Protein AF-0000000084538711 (afdb_homodimer)

InterPro domains:
  IPR001626 ABC transporter, TroCD-like [PF00950] (16-270)
  IPR001626 ABC transporter, TroCD-like [PTHR30477] (10-273)
  IPR037294 ABC transporter, BtuC-like [G3DSA:1.10.3470.10] (14-275)
  IPR037294 ABC transporter, BtuC-like [SSF81345] (11-268)

pLDDT: mean 87.28, std 11.07, range [46.47, 97.62]

Structure (mmCIF, N/CA/C/O backbone):
data_AF-0000000084538711-model_v1
#
loop_
_entity.id
_entity.type
_entity.pdbx_description
1 polymer 'ABC transporter permease protein'
#
loop_
_atom_site.group_PDB
_atom_site.id
_atom_site.type_symbol
_atom_site.label_atom_id
_atom_site.label_alt_id
_atom_site.label_comp_id
_atom_site.label_asym_id
_atom_site.label_entity_id
_atom_site.label_seq_id
_atom_site.pdbx_PDB_ins_code
_atom_site.Cartn_x
_atom_site.Cartn_y
_atom_site.Cartn_z
_atom_site.occupancy
_atom_site.B_iso_or_equiv
_atom_site.auth_seq_id
_atom_site.auth_comp_id
_atom_site.auth_asym_id
_atom_site.auth_atom_id
_atom_site.pdbx_PDB_model_num
ATOM 1 N N . MET A 1 1 ? 33.844 -19.688 6.598 1 47.22 1 MET A N 1
ATOM 2 C CA . MET A 1 1 ? 33.781 -18.609 5.621 1 47.22 1 MET A CA 1
ATOM 3 C C . MET A 1 1 ? 35.156 -18.016 5.375 1 47.22 1 MET A C 1
ATOM 5 O O . MET A 1 1 ? 35.812 -17.531 6.309 1 47.22 1 MET A O 1
ATOM 9 N N . ASN A 1 2 ? 35.812 -18.469 4.531 1 60.59 2 ASN A N 1
ATOM 10 C CA . ASN A 1 2 ? 37.094 -17.891 4.223 1 60.59 2 ASN A CA 1
ATOM 11 C C . ASN A 1 2 ? 36.969 -16.562 3.498 1 60.59 2 ASN A C 1
ATOM 13 O O . ASN A 1 2 ? 36.594 -16.516 2.328 1 60.59 2 ASN A O 1
ATOM 17 N N . ILE A 1 3 ? 37 -15.539 4.195 1 62.38 3 ILE A N 1
ATOM 18 C CA . ILE A 1 3 ? 36.781 -14.148 3.828 1 62.38 3 ILE A CA 1
ATOM 19 C C . ILE A 1 3 ? 37.531 -13.812 2.551 1 62.38 3 ILE A C 1
ATOM 21 O O . ILE A 1 3 ? 36.969 -13.25 1.609 1 62.38 3 ILE A O 1
ATOM 25 N N . PRO A 1 4 ? 38.812 -14.188 2.551 1 61.81 4 PRO A N 1
ATOM 26 C CA . PRO A 1 4 ? 39.531 -13.828 1.327 1 61.81 4 PRO A CA 1
ATOM 27 C C . PRO A 1 4 ? 39 -14.555 0.094 1 61.81 4 PRO A C 1
ATOM 29 O O . PRO A 1 4 ? 38.875 -13.953 -0.976 1 61.81 4 PRO A O 1
ATOM 32 N N . ALA A 1 5 ? 38.781 -15.758 0.177 1 65 5 ALA A N 1
ATOM 33 C CA . ALA A 1 5 ? 38.25 -16.516 -0.959 1 65 5 ALA A CA 1
ATOM 34 C C . ALA A 1 5 ? 36.875 -16.016 -1.372 1 65 5 ALA A C 1
ATOM 36 O O . ALA A 1 5 ? 36.562 -15.922 -2.564 1 65 5 ALA A O 1
ATOM 37 N N . ASP A 1 6 ? 36.094 -15.656 -0.382 1 71.75 6 ASP A N 1
ATOM 38 C CA . ASP A 1 6 ? 34.781 -15.133 -0.654 1 71.75 6 ASP A CA 1
ATOM 39 C C . ASP A 1 6 ? 34.844 -13.773 -1.346 1 71.75 6 ASP A C 1
ATOM 41 O O . ASP A 1 6 ? 34.062 -13.484 -2.244 1 71.75 6 ASP A O 1
ATOM 45 N N . LEU A 1 7 ? 35.812 -13 -0.893 1 68.88 7 LEU A N 1
ATOM 46 C CA . LEU A 1 7 ? 36.031 -11.695 -1.512 1 68.88 7 LEU A CA 1
ATOM 47 C C . LEU A 1 7 ? 36.5 -11.852 -2.955 1 68.88 7 LEU A C 1
ATOM 49 O O . LEU A 1 7 ? 36.062 -11.102 -3.834 1 68.88 7 LEU A O 1
ATOM 53 N N . MET A 1 8 ? 37.438 -12.758 -3.152 1 68.31 8 MET A N 1
ATOM 54 C CA . MET A 1 8 ? 37.938 -13.016 -4.504 1 68.31 8 MET A CA 1
ATOM 55 C C . MET A 1 8 ? 36.812 -13.492 -5.414 1 68.31 8 MET A C 1
ATOM 57 O O . MET A 1 8 ? 36.719 -13.086 -6.57 1 68.31 8 MET A O 1
ATOM 61 N N . ARG A 1 9 ? 36.062 -14.305 -4.902 1 69.62 9 ARG A N 1
ATOM 62 C CA . ARG A 1 9 ? 34.906 -14.773 -5.656 1 69.62 9 ARG A CA 1
ATOM 63 C C . ARG A 1 9 ? 33.938 -13.633 -5.977 1 69.62 9 ARG A C 1
ATOM 65 O O . ARG A 1 9 ? 33.406 -13.547 -7.086 1 69.62 9 ARG A O 1
ATOM 72 N N . MET A 1 10 ? 33.875 -12.836 -5.004 1 72.44 10 MET A N 1
ATOM 73 C CA . MET A 1 10 ? 33 -11.68 -5.195 1 72.44 10 MET A CA 1
ATOM 74 C C . MET A 1 10 ? 33.562 -10.773 -6.293 1 72.44 10 MET A C 1
ATOM 76 O O . MET A 1 10 ? 32.812 -10.289 -7.141 1 72.44 10 MET A O 1
ATOM 80 N N . ILE A 1 11 ? 34.812 -10.555 -6.266 1 71.69 11 ILE A N 1
ATOM 81 C CA . ILE A 1 11 ? 35.469 -9.711 -7.262 1 71.69 11 ILE A CA 1
ATOM 82 C C . ILE A 1 11 ? 35.312 -10.344 -8.641 1 71.69 11 ILE A C 1
ATOM 84 O O . ILE A 1 11 ? 35.094 -9.641 -9.633 1 71.69 11 ILE A O 1
ATOM 88 N N . GLU A 1 12 ? 35.469 -11.594 -8.703 1 74.88 12 GLU A N 1
ATOM 89 C CA . GLU A 1 12 ? 35.281 -12.297 -9.969 1 74.88 12 GLU A CA 1
ATOM 90 C C . GLU A 1 12 ? 33.844 -12.188 -10.477 1 74.88 12 GLU A C 1
ATOM 92 O O . GLU A 1 12 ? 33.625 -12.023 -11.672 1 74.88 12 GLU A O 1
ATOM 97 N N . LEU A 1 13 ? 33 -12.227 -9.555 1 73.94 13 LEU A N 1
ATOM 98 C CA . LEU A 1 13 ? 31.594 -12.133 -9.922 1 73.94 13 LEU A CA 1
ATOM 99 C C . LEU A 1 13 ? 31.266 -10.742 -10.461 1 73.94 13 LEU A C 1
ATOM 101 O O . LEU A 1 13 ? 30.484 -10.602 -11.406 1 73.94 13 LEU A O 1
ATOM 105 N N . PHE A 1 14 ? 31.953 -9.82 -9.914 1 76.94 14 PHE A N 1
ATOM 106 C CA . PHE A 1 14 ? 31.688 -8.445 -10.312 1 76.94 14 PHE A CA 1
ATOM 107 C C . PHE A 1 14 ? 32.281 -8.156 -11.695 1 76.94 14 PHE A C 1
ATOM 109 O O . PHE A 1 14 ? 31.922 -7.16 -12.328 1 76.94 14 PHE A O 1
ATOM 116 N N . GLN A 1 15 ? 33.094 -9.055 -12.18 1 77.5 15 GLN A N 1
ATOM 117 C CA . GLN A 1 15 ? 33.688 -8.883 -13.5 1 77.5 15 GLN A CA 1
ATOM 118 C C . GLN A 1 15 ? 32.75 -9.422 -14.594 1 77.5 15 GLN A C 1
ATOM 120 O O . GLN A 1 15 ? 32.906 -9.086 -15.766 1 77.5 15 GLN A O 1
ATOM 125 N N . LEU A 1 16 ? 31.781 -10.039 -14.188 1 83.38 16 LEU A N 1
ATOM 126 C CA . LEU A 1 16 ? 30.812 -10.555 -15.156 1 83.38 16 LEU A CA 1
ATOM 127 C C . LEU A 1 16 ? 29.891 -9.453 -15.641 1 83.38 16 LEU A C 1
ATOM 129 O O . LEU A 1 16 ? 29.406 -8.641 -14.836 1 83.38 16 LEU A O 1
ATOM 133 N N . PRO A 1 17 ? 29.734 -9.383 -16.922 1 85.81 17 PRO A N 1
ATOM 134 C CA . PRO A 1 17 ? 28.938 -8.305 -17.516 1 85.81 17 PRO A CA 1
ATOM 135 C C . PRO A 1 17 ? 27.531 -8.227 -16.938 1 85.81 17 PRO A C 1
ATOM 137 O O . PRO A 1 17 ? 27.016 -7.129 -16.719 1 85.81 17 PRO A O 1
ATOM 140 N N . PHE A 1 18 ? 26.953 -9.344 -16.75 1 85.25 18 PHE A N 1
ATOM 141 C CA . PHE A 1 18 ? 25.594 -9.328 -16.219 1 85.25 18 PHE A CA 1
ATOM 142 C C . PHE A 1 18 ? 25.578 -8.758 -14.805 1 85.25 18 PHE A C 1
ATOM 144 O O . PHE A 1 18 ? 24.625 -8.055 -14.43 1 85.25 18 PHE A O 1
ATOM 151 N N . MET A 1 19 ? 26.547 -9.055 -14.047 1 87.62 19 MET A N 1
ATOM 152 C CA . MET A 1 19 ? 26.609 -8.547 -12.68 1 87.62 19 MET A CA 1
ATOM 153 C C . MET A 1 19 ? 26.875 -7.047 -12.672 1 87.62 19 MET A C 1
ATOM 155 O O . MET A 1 19 ? 26.328 -6.32 -11.836 1 87.62 19 MET A O 1
ATOM 159 N N . GLN A 1 20 ? 27.656 -6.609 -13.57 1 90.12 20 GLN A N 1
ATOM 160 C CA . GLN A 1 20 ? 27.906 -5.18 -13.695 1 90.12 20 GLN A CA 1
ATOM 161 C C . GLN A 1 20 ? 26.641 -4.418 -14.055 1 90.12 20 GLN A C 1
ATOM 163 O O . GLN A 1 20 ? 26.391 -3.34 -13.516 1 90.12 20 GLN A O 1
ATOM 168 N N . ARG A 1 21 ? 25.938 -4.977 -14.883 1 90.75 21 ARG A N 1
ATOM 169 C CA . ARG A 1 21 ? 24.672 -4.352 -15.258 1 90.75 21 ARG A CA 1
ATOM 170 C C . ARG A 1 21 ? 23.703 -4.328 -14.078 1 90.75 21 ARG A C 1
ATOM 172 O O . ARG A 1 21 ? 23 -3.342 -13.867 1 90.75 21 ARG A O 1
ATOM 179 N N . ALA A 1 22 ? 23.734 -5.422 -13.375 1 91.12 22 ALA A N 1
ATOM 180 C CA . ALA A 1 22 ? 22.859 -5.523 -12.211 1 91.12 22 ALA A CA 1
ATOM 181 C C . ALA A 1 22 ? 23.219 -4.473 -11.164 1 91.12 22 ALA A C 1
ATOM 183 O O . ALA A 1 22 ? 22.344 -3.811 -10.609 1 91.12 22 ALA A O 1
ATOM 184 N N . ILE A 1 23 ? 24.469 -4.289 -10.961 1 91.94 23 ILE A N 1
ATOM 185 C CA . ILE A 1 23 ? 24.938 -3.322 -9.977 1 91.94 23 ILE A CA 1
ATOM 186 C C . ILE A 1 23 ? 24.609 -1.908 -10.445 1 91.94 23 ILE A C 1
ATOM 188 O O . ILE A 1 23 ? 24.078 -1.101 -9.664 1 91.94 23 ILE A O 1
ATOM 192 N N . MET A 1 24 ? 24.859 -1.628 -11.641 1 93 24 MET A N 1
ATOM 193 C CA . MET A 1 24 ? 24.547 -0.306 -12.18 1 93 24 MET A CA 1
ATOM 194 C C . MET A 1 24 ? 23.062 -0.022 -12.133 1 93 24 MET A C 1
ATOM 196 O O . MET A 1 24 ? 22.641 1.089 -11.797 1 93 24 MET A O 1
ATOM 200 N N . GLY A 1 25 ? 22.312 -1.038 -12.484 1 92.88 25 GLY A N 1
ATOM 201 C CA . GLY A 1 25 ? 20.859 -0.888 -12.391 1 92.88 25 GLY A CA 1
ATOM 202 C C . GLY A 1 25 ? 20.391 -0.609 -10.977 1 92.88 25 GLY A C 1
ATOM 203 O O . GLY A 1 25 ? 19.516 0.244 -10.766 1 92.88 25 GLY A O 1
ATOM 204 N N . GLY A 1 26 ? 20.969 -1.34 -10.07 1 93.56 26 GLY A N 1
ATOM 205 C CA . GLY A 1 26 ? 20.656 -1.104 -8.672 1 93.56 26 GLY A CA 1
ATOM 206 C C . GLY A 1 26 ? 21.031 0.284 -8.195 1 93.56 26 GLY A C 1
ATOM 207 O O . GLY A 1 26 ? 20.266 0.935 -7.48 1 93.56 26 GLY A O 1
ATOM 208 N N . ILE A 1 27 ? 22.141 0.727 -8.609 1 95.19 27 ILE A N 1
ATOM 209 C CA . ILE A 1 27 ? 22.625 2.039 -8.211 1 95.19 27 ILE A CA 1
ATOM 210 C C . ILE A 1 27 ? 21.734 3.129 -8.797 1 95.19 27 ILE A C 1
ATOM 212 O O . ILE A 1 27 ? 21.312 4.047 -8.086 1 95.19 27 ILE A O 1
ATOM 216 N N . LEU A 1 28 ? 21.484 3.002 -10.047 1 96.06 28 LEU A N 1
ATOM 217 C CA . LEU A 1 28 ? 20.656 3.998 -10.719 1 96.06 28 LEU A CA 1
ATOM 218 C C . LEU A 1 28 ? 19.266 4.066 -10.094 1 96.06 28 LEU A C 1
ATOM 220 O O . LEU A 1 28 ? 18.75 5.156 -9.82 1 96.06 28 LEU A O 1
ATOM 224 N N . THR A 1 29 ? 18.703 2.916 -9.844 1 94.69 29 THR A N 1
ATOM 225 C CA . THR A 1 29 ? 17.391 2.859 -9.219 1 94.69 29 THR A CA 1
ATOM 226 C C . THR A 1 29 ? 17.438 3.416 -7.801 1 94.69 29 THR A C 1
ATOM 228 O O . THR A 1 29 ? 16.547 4.156 -7.391 1 94.69 29 THR A O 1
ATOM 231 N N . GLY A 1 30 ? 18.453 3.033 -7.125 1 95.75 30 GLY A N 1
ATOM 232 C CA . GLY A 1 30 ? 18.625 3.531 -5.77 1 95.75 30 GLY A CA 1
ATOM 233 C C . GLY A 1 30 ? 18.812 5.035 -5.703 1 95.75 30 GLY A C 1
ATOM 234 O O . GLY A 1 30 ? 18.203 5.703 -4.855 1 95.75 30 GLY A O 1
ATOM 235 N N . LEU A 1 31 ? 19.578 5.57 -6.574 1 96.88 31 LEU A N 1
ATOM 236 C CA . LEU A 1 31 ? 19.812 7.008 -6.629 1 96.88 31 LEU A CA 1
ATOM 237 C C . LEU A 1 31 ? 18.531 7.758 -6.953 1 96.88 31 LEU A C 1
ATOM 239 O O . LEU A 1 31 ? 18.188 8.727 -6.273 1 96.88 31 LEU A O 1
ATOM 243 N N . MET A 1 32 ? 17.891 7.262 -7.93 1 96.75 32 MET A N 1
ATOM 244 C CA . MET A 1 32 ? 16.641 7.898 -8.359 1 96.75 32 MET A CA 1
ATOM 245 C C . MET A 1 32 ? 15.562 7.746 -7.293 1 96.75 32 MET A C 1
ATOM 247 O O . MET A 1 32 ? 14.836 8.695 -7 1 96.75 32 MET A O 1
ATOM 251 N N . GLY A 1 33 ? 15.492 6.562 -6.773 1 95.75 33 GLY A N 1
ATOM 252 C CA . GLY A 1 33 ? 14.523 6.309 -5.719 1 95.75 33 GLY A CA 1
ATOM 253 C C . GLY A 1 33 ? 14.734 7.168 -4.492 1 95.75 33 GLY A C 1
ATOM 254 O O . GLY A 1 33 ? 13.789 7.766 -3.971 1 95.75 33 GLY A O 1
ATOM 255 N N . GLY A 1 34 ? 15.953 7.199 -4.07 1 95.88 34 GLY A N 1
ATOM 256 C CA . GLY A 1 34 ? 16.266 8.055 -2.938 1 95.88 34 GLY A CA 1
ATOM 257 C C . GLY A 1 34 ? 15.977 9.523 -3.197 1 95.88 34 GLY A C 1
ATOM 258 O O . GLY A 1 34 ? 15.438 10.219 -2.336 1 95.88 34 GLY A O 1
ATOM 259 N N . MET A 1 35 ? 16.297 9.961 -4.359 1 96.31 35 MET A N 1
ATOM 260 C CA . MET A 1 35 ? 16.109 11.359 -4.719 1 96.31 35 MET A CA 1
ATOM 261 C C . MET A 1 35 ? 14.625 11.727 -4.719 1 96.31 35 MET A C 1
ATOM 263 O O . MET A 1 35 ? 14.211 12.688 -4.066 1 96.31 35 MET A O 1
ATOM 267 N N . LEU A 1 36 ? 13.859 10.961 -5.398 1 96.81 36 LEU A N 1
ATOM 268 C CA . LEU A 1 36 ? 12.422 11.219 -5.465 1 96.81 36 LEU A CA 1
ATOM 269 C C . LEU A 1 36 ? 11.734 10.844 -4.156 1 96.81 36 LEU A C 1
ATOM 271 O O . LEU A 1 36 ? 10.688 11.398 -3.816 1 96.81 36 LEU A O 1
ATOM 275 N N . GLY A 1 37 ? 12.359 9.883 -3.482 1 96.5 37 GLY A N 1
ATOM 276 C CA . GLY A 1 37 ? 11.812 9.414 -2.225 1 96.5 37 GLY A CA 1
ATOM 277 C C . GLY A 1 37 ? 11.719 10.492 -1.166 1 96.5 37 GLY A C 1
ATOM 278 O O . GLY A 1 37 ? 10.797 10.5 -0.35 1 96.5 37 GLY A O 1
ATOM 279 N N . SER A 1 38 ? 12.625 11.445 -1.142 1 94.88 38 SER A N 1
ATOM 280 C CA . SER A 1 38 ? 12.625 12.539 -0.179 1 94.88 38 SER A CA 1
ATOM 281 C C . SER A 1 38 ? 11.336 13.352 -0.269 1 94.88 38 SER A C 1
ATOM 283 O O . SER A 1 38 ? 10.773 13.742 0.753 1 94.88 38 SER A O 1
ATOM 285 N N . PHE A 1 39 ? 10.844 13.523 -1.496 1 95.12 39 PHE A N 1
ATOM 286 C CA . PHE A 1 39 ? 9.602 14.258 -1.696 1 95.12 39 PHE A CA 1
ATOM 287 C C . PHE A 1 39 ? 8.398 13.352 -1.487 1 95.12 39 PHE A C 1
ATOM 289 O O . PHE A 1 39 ? 7.383 13.773 -0.922 1 95.12 39 PHE A O 1
ATOM 296 N N . THR A 1 40 ? 8.578 12.141 -1.904 1 94.44 40 THR A N 1
ATOM 297 C CA . THR A 1 40 ? 7.492 11.172 -1.865 1 94.44 40 THR A CA 1
ATOM 298 C C . THR A 1 40 ? 7.012 10.953 -0.434 1 94.44 40 THR A C 1
ATOM 300 O O . THR A 1 40 ? 5.805 10.898 -0.179 1 94.44 40 THR A O 1
ATOM 303 N N . ILE A 1 41 ? 7.926 10.945 0.484 1 92.56 41 ILE A N 1
ATOM 304 C CA . ILE A 1 41 ? 7.59 10.68 1.879 1 92.56 41 ILE A CA 1
ATOM 305 C C . ILE A 1 41 ? 6.879 11.891 2.477 1 92.56 41 ILE A C 1
ATOM 307 O O . ILE A 1 41 ? 5.891 11.75 3.197 1 92.56 41 ILE A O 1
ATOM 311 N N . LEU A 1 42 ? 7.316 13.07 2.17 1 90.56 42 LEU A N 1
ATOM 312 C CA . LEU A 1 42 ? 6.75 14.289 2.727 1 90.56 42 LEU A CA 1
ATOM 313 C C . LEU A 1 42 ? 5.379 14.578 2.129 1 90.56 42 LEU A C 1
ATOM 315 O O . LEU A 1 42 ? 4.547 15.234 2.756 1 90.56 42 LEU A O 1
ATOM 319 N N . ARG A 1 43 ? 5.18 13.992 0.951 1 89.94 43 ARG A N 1
ATOM 320 C CA . ARG A 1 43 ? 3.914 14.227 0.266 1 89.94 43 ARG A CA 1
ATOM 321 C C . ARG A 1 43 ? 2.959 13.055 0.468 1 89.94 43 ARG A C 1
ATOM 323 O O . ARG A 1 43 ? 1.933 12.961 -0.209 1 89.94 43 ARG A O 1
ATOM 330 N N . GLN A 1 44 ? 3.309 12.117 1.288 1 88.94 44 GLN A N 1
ATOM 331 C CA . GLN A 1 44 ? 2.496 10.969 1.689 1 88.94 44 GLN A CA 1
ATOM 332 C C . GLN A 1 44 ? 2.158 10.094 0.491 1 88.94 44 GLN A C 1
ATOM 334 O O . GLN A 1 44 ? 1.004 9.695 0.31 1 88.94 44 GLN A O 1
ATOM 339 N N . LEU A 1 45 ? 3.172 9.883 -0.287 1 92.69 45 LEU A N 1
ATOM 340 C CA . LEU A 1 45 ? 3.068 9.039 -1.472 1 92.69 45 LEU A CA 1
ATOM 341 C C . LEU A 1 45 ? 3.898 7.773 -1.307 1 92.69 45 LEU A C 1
ATOM 343 O O . LEU A 1 45 ? 4.477 7.273 -2.275 1 92.69 45 LEU A O 1
ATOM 347 N N . SER A 1 46 ? 4.004 7.273 -0.117 1 93.94 46 SER A N 1
ATOM 348 C CA . SER A 1 46 ? 4.898 6.16 0.182 1 93.94 46 SER A CA 1
ATOM 349 C C . SER A 1 46 ? 4.434 4.879 -0.507 1 93.94 46 SER A C 1
ATOM 351 O O . SER A 1 46 ? 5.25 4.016 -0.838 1 93.94 46 SER A O 1
ATOM 353 N N . PHE A 1 47 ? 3.143 4.82 -0.731 1 93.81 47 PHE A N 1
ATOM 354 C CA . PHE A 1 47 ? 2.627 3.586 -1.308 1 93.81 47 PHE A CA 1
ATOM 355 C C . PHE A 1 47 ? 2.285 3.775 -2.781 1 93.81 47 PHE A C 1
ATOM 357 O O . PHE A 1 47 ? 1.599 2.943 -3.377 1 93.81 47 PHE A O 1
ATOM 364 N N . PHE A 1 48 ? 2.76 4.875 -3.322 1 94.19 48 PHE A N 1
ATOM 365 C CA . PHE A 1 48 ? 2.504 5.156 -4.73 1 94.19 48 PHE A CA 1
ATOM 366 C C . PHE A 1 48 ? 3.051 4.039 -5.613 1 94.19 48 PHE A C 1
ATOM 368 O O . PHE A 1 48 ? 2.359 3.555 -6.508 1 94.19 48 PHE A O 1
ATOM 375 N N . SER A 1 49 ? 4.289 3.682 -5.395 1 92.69 49 SER A N 1
ATOM 376 C CA . SER A 1 49 ? 4.949 2.668 -6.207 1 92.69 49 SER A CA 1
ATOM 377 C C . SER A 1 49 ? 4.23 1.327 -6.113 1 92.69 49 SER A C 1
ATOM 379 O O . SER A 1 49 ? 4.074 0.627 -7.117 1 92.69 49 SER A O 1
ATOM 381 N N . ASP A 1 50 ? 3.809 1.048 -4.949 1 90.62 50 ASP A N 1
ATOM 382 C CA . ASP A 1 50 ? 3.057 -0.188 -4.75 1 90.62 50 ASP A CA 1
ATOM 383 C C . ASP A 1 50 ? 1.727 -0.146 -5.496 1 90.62 50 ASP A C 1
ATOM 385 O O . ASP A 1 50 ? 1.34 -1.124 -6.141 1 90.62 50 ASP A O 1
ATOM 389 N N . ALA A 1 51 ? 1.091 0.939 -5.332 1 93.19 51 ALA A N 1
ATOM 390 C CA . ALA A 1 51 ? -0.199 1.107 -5.996 1 93.19 51 ALA A CA 1
ATOM 391 C C . ALA A 1 51 ? -0.058 0.978 -7.512 1 93.19 51 ALA A C 1
ATOM 393 O O . ALA A 1 51 ? -0.846 0.284 -8.156 1 93.19 51 ALA A O 1
ATOM 394 N N . LEU A 1 52 ? 0.918 1.628 -8 1 93.06 52 LEU A N 1
ATOM 395 C CA . LEU A 1 52 ? 1.148 1.552 -9.438 1 93.06 52 LEU A CA 1
ATOM 396 C C . LEU A 1 52 ? 1.542 0.138 -9.852 1 93.06 52 LEU A C 1
ATOM 398 O O . LEU A 1 52 ? 1.046 -0.381 -10.859 1 93.06 52 LEU A O 1
ATOM 402 N N . GLY A 1 53 ? 2.43 -0.471 -9.172 1 90.31 53 GLY A N 1
ATOM 403 C CA . GLY A 1 53 ? 2.881 -1.816 -9.484 1 90.31 53 GLY A CA 1
ATOM 404 C C . GLY A 1 53 ? 1.749 -2.822 -9.57 1 90.31 53 GLY A C 1
ATOM 405 O O . GLY A 1 53 ? 1.664 -3.592 -10.531 1 90.31 53 GLY A O 1
ATOM 406 N N . HIS A 1 54 ? 0.913 -2.818 -8.633 1 88.06 54 HIS A N 1
ATOM 407 C CA . HIS A 1 54 ? -0.21 -3.75 -8.633 1 88.06 54 HIS A CA 1
ATOM 408 C C . HIS A 1 54 ? -1.249 -3.359 -9.68 1 88.06 54 HIS A C 1
ATOM 410 O O . HIS A 1 54 ? -1.875 -4.227 -10.289 1 88.06 54 HIS A O 1
ATOM 416 N N . SER A 1 55 ? -1.408 -2.092 -9.82 1 91.12 55 SER A N 1
ATOM 417 C CA . SER A 1 55 ? -2.33 -1.633 -10.852 1 91.12 55 SER A CA 1
ATOM 418 C C . SER A 1 55 ? -1.846 -2.033 -12.242 1 91.12 55 SER A C 1
ATOM 420 O O . SER A 1 55 ? -2.639 -2.115 -13.188 1 91.12 55 SER A O 1
ATOM 422 N N . ALA A 1 56 ? -0.589 -2.178 -12.383 1 86.5 56 ALA A N 1
ATOM 423 C CA . ALA A 1 56 ? -0.014 -2.582 -13.664 1 86.5 56 ALA A CA 1
ATOM 424 C C . ALA A 1 56 ? -0.542 -3.945 -14.094 1 86.5 56 ALA A C 1
ATOM 426 O O . ALA A 1 56 ? -0.517 -4.281 -15.281 1 86.5 56 ALA A O 1
ATOM 427 N N . LEU A 1 57 ? -0.985 -4.738 -13.164 1 82.12 57 LEU A N 1
ATOM 428 C CA . LEU A 1 57 ? -1.616 -6.008 -13.5 1 82.12 57 LEU A CA 1
ATOM 429 C C . LEU A 1 57 ? -2.826 -5.789 -14.406 1 82.12 57 LEU A C 1
ATOM 431 O O . LEU A 1 57 ? -3.107 -6.609 -15.281 1 82.12 57 LEU A O 1
ATOM 435 N N . LEU A 1 58 ? -3.525 -4.738 -14.031 1 88 58 LEU A N 1
ATOM 436 C CA . LEU A 1 58 ? -4.633 -4.395 -14.922 1 88 58 LEU A CA 1
ATOM 437 C C . LEU A 1 58 ? -4.129 -4.094 -16.328 1 88 58 LEU A C 1
ATOM 439 O O . LEU A 1 58 ? -4.711 -4.555 -17.312 1 88 58 LEU A O 1
ATOM 443 N N . GLY A 1 59 ? -3.105 -3.311 -16.453 1 85.31 59 GLY A N 1
ATOM 444 C CA . GLY A 1 59 ? -2.514 -3.033 -17.75 1 85.31 59 GLY A CA 1
ATOM 445 C C . GLY A 1 59 ? -2.076 -4.285 -18.484 1 85.31 59 GLY A C 1
ATOM 446 O O . GLY A 1 59 ? -2.332 -4.43 -19.688 1 85.31 59 GLY A O 1
ATOM 447 N N . ILE A 1 60 ? -1.49 -5.148 -17.781 1 83.19 60 ILE A N 1
ATOM 448 C CA . ILE A 1 60 ? -1.01 -6.398 -18.344 1 83.19 60 ILE A CA 1
ATOM 449 C C . ILE A 1 60 ? -2.195 -7.254 -18.781 1 83.19 60 ILE A C 1
ATOM 451 O O . ILE A 1 60 ? -2.176 -7.848 -19.875 1 83.19 60 ILE A O 1
ATOM 455 N N . SER A 1 61 ? -3.162 -7.355 -17.922 1 84.38 61 SER A N 1
ATOM 456 C CA . SER A 1 61 ? -4.352 -8.133 -18.25 1 84.38 61 SER A CA 1
ATOM 457 C C . SER A 1 61 ? -5.023 -7.602 -19.516 1 84.38 61 SER A C 1
ATOM 459 O O . SER A 1 61 ? -5.492 -8.383 -20.359 1 84.38 61 SER A O 1
ATOM 461 N N . ILE A 1 62 ? -5.031 -6.324 -19.594 1 84.81 62 ILE A N 1
ATOM 462 C CA . ILE A 1 62 ? -5.625 -5.703 -20.781 1 84.81 62 ILE A CA 1
ATOM 463 C C . ILE A 1 62 ? -4.777 -6.023 -22 1 84.81 62 ILE A C 1
ATOM 465 O O . ILE A 1 62 ? -5.312 -6.289 -23.078 1 84.81 62 ILE A O 1
ATOM 469 N N . SER A 1 63 ? -3.535 -5.934 -21.844 1 83.69 63 SER A N 1
ATOM 470 C CA . SER A 1 63 ? -2.645 -6.242 -22.953 1 83.69 63 SER A CA 1
ATOM 471 C C . SER A 1 63 ? -2.818 -7.684 -23.422 1 83.69 63 SER A C 1
ATOM 473 O O . SER A 1 63 ? -2.756 -7.961 -24.625 1 83.69 63 SER A O 1
ATOM 475 N N . LEU A 1 64 ? -2.957 -8.523 -22.484 1 80.31 64 LEU A N 1
ATOM 476 C CA . LEU A 1 64 ? -3.158 -9.922 -22.828 1 80.31 64 LEU A CA 1
ATOM 477 C C . LEU A 1 64 ? -4.488 -10.125 -23.547 1 80.31 64 LEU A C 1
ATOM 479 O O . LEU A 1 64 ? -4.57 -10.914 -24.5 1 80.31 64 LEU A O 1
ATOM 483 N N . LEU A 1 65 ? -5.445 -9.438 -23.109 1 80.81 65 LEU A N 1
ATOM 484 C CA . LEU A 1 65 ? -6.75 -9.516 -23.75 1 80.81 65 LEU A CA 1
ATOM 485 C C . LEU A 1 65 ? -6.68 -9.008 -25.188 1 80.81 65 LEU A C 1
ATOM 487 O O . LEU A 1 65 ? -7.34 -9.547 -26.078 1 80.81 65 LEU A O 1
ATOM 491 N N . LEU A 1 66 ? -5.816 -8.016 -25.344 1 82 66 LEU A N 1
ATOM 492 C CA . LEU A 1 66 ? -5.688 -7.41 -26.656 1 82 66 LEU A CA 1
ATOM 493 C C . LEU A 1 66 ? -4.586 -8.094 -27.469 1 82 66 LEU A C 1
ATOM 495 O O . LEU A 1 66 ? -4.305 -7.699 -28.594 1 82 66 LEU A O 1
ATOM 499 N N . ARG A 1 67 ? -3.955 -9.086 -26.891 1 81.62 67 ARG A N 1
ATOM 500 C CA . ARG A 1 67 ? -2.896 -9.867 -27.531 1 81.62 67 ARG A CA 1
ATOM 501 C C . ARG A 1 67 ? -1.695 -8.984 -27.875 1 81.62 67 ARG A C 1
ATOM 503 O O . ARG A 1 67 ? -1.137 -9.078 -28.969 1 81.62 67 ARG A O 1
ATOM 510 N N . LEU A 1 68 ? -1.438 -8.07 -26.969 1 82.31 68 LEU A N 1
ATOM 511 C CA . LEU A 1 68 ? -0.269 -7.203 -27.109 1 82.31 68 LEU A CA 1
ATOM 512 C C . LEU A 1 68 ? 0.84 -7.645 -26.156 1 82.31 68 LEU A C 1
ATOM 514 O O . LEU A 1 68 ? 0.588 -8.383 -25.203 1 82.31 68 LEU A O 1
ATOM 518 N N . ASP A 1 69 ? 2.023 -7.23 -26.531 1 80.81 69 ASP A N 1
ATOM 519 C CA . ASP A 1 69 ? 3.15 -7.488 -25.641 1 80.81 69 ASP A CA 1
ATOM 520 C C . ASP A 1 69 ? 3.066 -6.629 -24.391 1 80.81 69 ASP A C 1
ATOM 522 O O . ASP A 1 69 ? 2.963 -5.402 -24.469 1 80.81 69 ASP A O 1
ATOM 526 N N . PRO A 1 70 ? 3.074 -7.297 -23.234 1 77 70 PRO A N 1
ATOM 527 C CA . PRO A 1 70 ? 2.947 -6.582 -21.969 1 77 70 PRO A CA 1
ATOM 528 C C . PRO A 1 70 ? 4.055 -5.555 -21.75 1 77 70 PRO A C 1
ATOM 530 O O . PRO A 1 70 ? 3.852 -4.551 -21.062 1 77 70 PRO A O 1
ATOM 533 N N . SER A 1 71 ? 5.191 -5.797 -22.312 1 75.06 71 SER A N 1
ATOM 534 C CA . SER A 1 71 ? 6.328 -4.902 -22.109 1 75.06 71 SER A CA 1
ATOM 535 C C . SER A 1 71 ? 6.043 -3.512 -22.672 1 75.06 71 SER A C 1
ATOM 537 O O . SER A 1 71 ? 6.559 -2.516 -22.156 1 75.06 71 SER A O 1
ATOM 539 N N . TRP A 1 72 ? 5.219 -3.381 -23.578 1 78.88 72 TRP A N 1
ATOM 540 C CA . TRP A 1 72 ? 4.934 -2.105 -24.219 1 78.88 72 TRP A CA 1
ATOM 541 C C . TRP A 1 72 ? 3.809 -1.367 -23.5 1 78.88 72 TRP A C 1
ATOM 543 O O . TRP A 1 72 ? 3.596 -0.175 -23.734 1 78.88 72 TRP A O 1
ATOM 553 N N . VAL A 1 73 ? 3.264 -2.051 -22.672 1 84.5 73 VAL A N 1
ATOM 554 C CA . VAL A 1 73 ? 2.055 -1.474 -22.094 1 84.5 73 VAL A CA 1
ATOM 555 C C . VAL A 1 73 ? 2.361 -0.905 -20.703 1 84.5 73 VAL A C 1
ATOM 557 O O . VAL A 1 73 ? 1.685 0.017 -20.25 1 84.5 73 VAL A O 1
ATOM 560 N N . ILE A 1 74 ? 3.418 -1.325 -20.125 1 83.5 74 ILE A N 1
ATOM 561 C CA . ILE A 1 74 ? 3.705 -0.982 -18.734 1 83.5 74 ILE A CA 1
ATOM 562 C C . ILE A 1 74 ? 3.98 0.516 -18.625 1 83.5 74 ILE A C 1
ATOM 564 O O . ILE A 1 74 ? 3.395 1.197 -17.781 1 83.5 74 ILE A O 1
ATOM 568 N N . LEU A 1 75 ? 4.793 1.068 -19.516 1 89.19 75 LEU A N 1
ATOM 569 C CA . LEU A 1 75 ? 5.195 2.467 -19.406 1 89.19 75 LEU A CA 1
ATOM 570 C C . LEU A 1 75 ? 4.027 3.395 -19.719 1 89.19 75 LEU A C 1
ATOM 572 O O . LEU A 1 75 ? 3.736 4.32 -18.969 1 89.19 75 LEU A O 1
ATOM 576 N N . PRO A 1 76 ? 3.322 3.127 -20.812 1 91.25 76 PRO A N 1
ATOM 577 C CA . PRO A 1 76 ? 2.135 3.951 -21.047 1 91.25 76 PRO A CA 1
ATOM 578 C C . PRO A 1 76 ? 1.107 3.844 -19.922 1 91.25 76 PRO A C 1
ATOM 580 O O . PRO A 1 76 ? 0.466 4.836 -19.562 1 91.25 76 PRO A O 1
ATOM 583 N N . PHE A 1 77 ? 0.95 2.721 -19.438 1 92 77 PHE A N 1
ATOM 584 C CA . PHE A 1 77 ? 0.02 2.525 -18.328 1 92 77 PHE A CA 1
ATOM 585 C C . PHE A 1 77 ? 0.462 3.318 -17.109 1 92 77 PHE A C 1
ATOM 587 O O . PHE A 1 77 ? -0.369 3.895 -16.406 1 92 77 PHE A O 1
ATOM 594 N N . ALA A 1 78 ? 1.767 3.279 -16.891 1 92.56 78 ALA A N 1
ATOM 595 C CA . ALA A 1 78 ? 2.307 4.02 -15.758 1 92.56 78 ALA A CA 1
ATOM 596 C C . ALA A 1 78 ? 1.978 5.504 -15.859 1 92.56 78 ALA A C 1
ATOM 598 O O . ALA A 1 78 ? 1.599 6.137 -14.867 1 92.56 78 ALA A O 1
ATOM 599 N N . VAL A 1 79 ? 2.088 6.016 -17.016 1 93.94 79 VAL A N 1
ATOM 600 C CA . VAL A 1 79 ? 1.799 7.426 -17.234 1 93.94 79 VAL A CA 1
ATOM 601 C C . VAL A 1 79 ? 0.303 7.684 -17.062 1 93.94 79 VAL A C 1
ATOM 603 O O . VAL A 1 79 ? -0.097 8.664 -16.438 1 93.94 79 VAL A O 1
ATOM 606 N N . LEU A 1 80 ? -0.484 6.82 -17.594 1 93.88 80 LEU A N 1
ATOM 607 C CA . LEU A 1 80 ? -1.93 6.953 -17.453 1 93.88 80 LEU A CA 1
ATOM 608 C C . LEU A 1 80 ? -2.34 6.867 -15.984 1 93.88 80 LEU A C 1
ATOM 610 O O . LEU A 1 80 ? -3.236 7.59 -15.547 1 93.88 80 LEU A O 1
ATOM 614 N N . PHE A 1 81 ? -1.75 5.973 -15.32 1 93.12 81 PHE A N 1
ATOM 615 C CA . PHE A 1 81 ? -1.979 5.836 -13.883 1 93.12 81 PHE A CA 1
ATOM 616 C C . PHE A 1 81 ? -1.66 7.137 -13.156 1 93.12 81 PHE A C 1
ATOM 618 O O . PHE A 1 81 ? -2.451 7.605 -12.336 1 93.12 81 PHE A O 1
ATOM 625 N N . ALA A 1 82 ? -0.501 7.688 -13.484 1 93.12 82 ALA A N 1
ATOM 626 C CA . ALA A 1 82 ? -0.064 8.93 -12.859 1 93.12 82 ALA A CA 1
ATOM 627 C C . ALA A 1 82 ? -1.055 10.062 -13.141 1 93.12 82 ALA A C 1
ATOM 629 O O . ALA A 1 82 ? -1.42 10.812 -12.227 1 93.12 82 ALA A O 1
ATOM 630 N N . LEU A 1 83 ? -1.502 10.156 -14.312 1 93.62 83 LEU A N 1
ATOM 631 C CA . LEU A 1 83 ? -2.443 11.203 -14.703 1 93.62 83 LEU A CA 1
ATOM 632 C C . LEU A 1 83 ? -3.801 10.977 -14.039 1 93.62 83 LEU A C 1
ATOM 634 O O . LEU A 1 83 ? -4.461 11.938 -13.633 1 93.62 83 LEU A O 1
ATOM 638 N N . GLY A 1 84 ? -4.203 9.734 -13.984 1 91.44 84 GLY A N 1
ATOM 639 C CA . GLY A 1 84 ? -5.438 9.422 -13.289 1 91.44 84 GLY A CA 1
ATOM 640 C C . GLY A 1 84 ? -5.406 9.789 -11.812 1 91.44 84 GLY A C 1
ATOM 641 O O . GLY A 1 84 ? -6.352 10.383 -11.297 1 91.44 84 GLY A O 1
ATOM 642 N N . VAL A 1 85 ? -4.348 9.461 -11.195 1 90.06 85 VAL A N 1
ATOM 643 C CA . VAL A 1 85 ? -4.18 9.773 -9.781 1 90.06 85 VAL A CA 1
ATOM 644 C C . VAL A 1 85 ? -4.25 11.281 -9.578 1 90.06 85 VAL A C 1
ATOM 646 O O . VAL A 1 85 ? -4.973 11.766 -8.695 1 90.06 85 VAL A O 1
ATOM 649 N N . THR A 1 86 ? -3.48 12.047 -10.391 1 88.44 86 THR A N 1
ATOM 650 C CA . THR A 1 86 ? -3.463 13.5 -10.266 1 88.44 86 THR A CA 1
ATOM 651 C C . THR A 1 86 ? -4.852 14.086 -10.523 1 88.44 86 THR A C 1
ATOM 653 O O . THR A 1 86 ? -5.273 15.008 -9.828 1 88.44 86 THR A O 1
ATOM 656 N N . TYR A 1 87 ? -5.5 13.508 -11.445 1 88.69 87 TYR A N 1
ATOM 657 C CA . TYR A 1 87 ? -6.84 13.969 -11.781 1 88.69 87 TYR A CA 1
ATOM 658 C C . TYR A 1 87 ? -7.801 13.766 -10.617 1 88.69 87 TYR A C 1
ATOM 660 O O . TYR A 1 87 ? -8.516 14.695 -10.227 1 88.69 87 TYR A O 1
ATOM 668 N N . PHE A 1 88 ? -7.816 12.578 -10.031 1 86.5 88 PHE A N 1
ATOM 669 C CA . PHE A 1 88 ? -8.742 12.25 -8.961 1 86.5 88 PHE A CA 1
ATOM 670 C C . PHE A 1 88 ? -8.375 13 -7.68 1 86.5 88 PHE A C 1
ATOM 672 O O . PHE A 1 88 ? -9.258 13.367 -6.898 1 86.5 88 PHE A O 1
ATOM 679 N N . MET A 1 89 ? -7.098 13.211 -7.488 1 84.5 89 MET A N 1
ATOM 680 C CA . MET A 1 89 ? -6.656 13.992 -6.336 1 84.5 89 MET A CA 1
ATOM 681 C C . MET A 1 89 ? -7.23 15.398 -6.375 1 84.5 89 MET A C 1
ATOM 683 O O . MET A 1 89 ? -7.676 15.922 -5.352 1 84.5 89 MET A O 1
ATOM 687 N N . GLU A 1 90 ? -7.227 15.977 -7.512 1 81.81 90 GLU A N 1
ATOM 688 C CA . GLU A 1 90 ? -7.715 17.344 -7.668 1 81.81 90 GLU A CA 1
ATOM 689 C C . GLU A 1 90 ? -9.242 17.406 -7.582 1 81.81 90 GLU A C 1
ATOM 691 O O . GLU A 1 90 ? -9.805 18.359 -7.055 1 81.81 90 GLU A O 1
ATOM 696 N N . ARG A 1 91 ? -9.859 16.375 -7.953 1 81.56 91 ARG A N 1
ATOM 697 C CA . ARG A 1 91 ? -11.32 16.391 -8.047 1 81.56 91 ARG A CA 1
ATOM 698 C C . ARG A 1 91 ? -11.961 16.047 -6.707 1 81.56 91 ARG A C 1
ATOM 700 O O . ARG A 1 91 ? -13 16.609 -6.352 1 81.56 91 ARG A O 1
ATOM 707 N N . THR A 1 92 ? -11.555 15.109 -5.941 1 81.88 92 THR A N 1
ATOM 708 C CA . THR A 1 92 ? -12.242 14.578 -4.766 1 81.88 92 THR A CA 1
ATOM 709 C C . THR A 1 92 ? -11.68 15.195 -3.488 1 81.88 92 THR A C 1
ATOM 711 O O . THR A 1 92 ? -12.32 15.156 -2.438 1 81.88 92 THR A O 1
ATOM 714 N N . GLN A 1 93 ? -10.578 1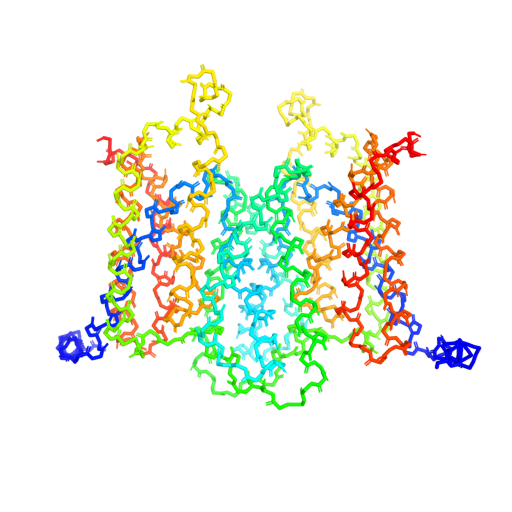5.695 -3.449 1 80.12 93 GLN A N 1
ATOM 715 C CA . GLN A 1 93 ? -9.914 16.281 -2.289 1 80.12 93 GLN A CA 1
ATOM 716 C C . GLN A 1 93 ? -9.742 15.25 -1.175 1 80.12 93 GLN A C 1
ATOM 718 O O . GLN A 1 93 ? -9.852 15.586 0.008 1 80.12 93 GLN A O 1
ATOM 723 N N . LEU A 1 94 ? -9.867 13.977 -1.512 1 84.44 94 LEU A N 1
ATOM 724 C CA . LEU A 1 94 ? -9.57 12.898 -0.572 1 84.44 94 LEU A CA 1
ATOM 725 C C . LEU A 1 94 ? -8.07 12.828 -0.286 1 84.44 94 LEU A C 1
ATOM 727 O O . LEU A 1 94 ? -7.27 13.461 -0.984 1 84.44 94 LEU A O 1
ATOM 731 N N . TRP A 1 95 ? -7.816 12.133 0.775 1 87.12 95 TRP A N 1
ATOM 732 C CA . TRP A 1 95 ? -6.414 11.898 1.1 1 87.12 95 TRP A CA 1
ATOM 733 C C . TRP A 1 95 ? -5.734 11.078 0.01 1 87.12 95 TRP A C 1
ATOM 735 O O . TRP A 1 95 ? -6.336 10.148 -0.544 1 87.12 95 TRP A O 1
ATOM 745 N N . THR A 1 96 ? -4.543 11.438 -0.302 1 87.31 96 THR A N 1
ATOM 746 C CA . THR A 1 96 ? -3.797 10.828 -1.396 1 87.31 96 THR A CA 1
ATOM 747 C C . THR A 1 96 ? -3.646 9.32 -1.178 1 87.31 96 THR A C 1
ATOM 749 O O . THR A 1 96 ? -3.797 8.539 -2.115 1 87.31 96 THR A O 1
ATOM 752 N N . ASP A 1 97 ? -3.4 8.922 0.012 1 90.62 97 ASP A N 1
ATOM 753 C CA . ASP A 1 97 ? -3.199 7.504 0.293 1 90.62 97 ASP A CA 1
ATOM 754 C C . ASP A 1 97 ? -4.484 6.715 0.069 1 90.62 97 ASP A C 1
ATOM 756 O O . ASP A 1 97 ? -4.449 5.59 -0.439 1 90.62 97 ASP A O 1
ATOM 760 N N . ALA A 1 98 ? -5.621 7.297 0.451 1 93.25 98 ALA A N 1
ATOM 761 C CA . ALA A 1 98 ? -6.91 6.645 0.228 1 93.25 98 ALA A CA 1
ATOM 762 C C . ALA A 1 98 ? -7.199 6.5 -1.264 1 93.25 98 ALA A C 1
ATOM 764 O O . ALA A 1 98 ? -7.648 5.441 -1.714 1 93.25 98 ALA A O 1
ATOM 765 N N . LEU A 1 99 ? -6.938 7.527 -1.962 1 92.5 99 LEU A N 1
ATOM 766 C CA . LEU A 1 99 ? -7.176 7.512 -3.4 1 92.5 99 LEU A CA 1
ATOM 767 C C . LEU A 1 99 ? -6.289 6.484 -4.09 1 92.5 99 LEU A C 1
ATOM 769 O O . LEU A 1 99 ? -6.75 5.746 -4.965 1 92.5 99 LEU A O 1
ATOM 773 N N . LEU A 1 100 ? -5.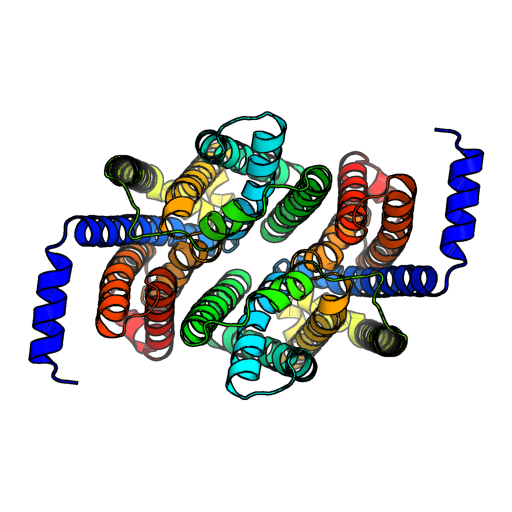078 6.492 -3.691 1 93.25 100 LEU A N 1
ATOM 774 C CA . LEU A 1 100 ? -4.16 5.496 -4.234 1 93.25 100 LEU A CA 1
ATOM 775 C C . LEU A 1 100 ? -4.66 4.082 -3.947 1 93.25 100 LEU A C 1
ATOM 777 O O . LEU A 1 100 ? -4.586 3.207 -4.812 1 93.25 100 LEU A O 1
ATOM 781 N N . ASN A 1 101 ? -5.148 3.885 -2.795 1 93.06 101 ASN A N 1
ATOM 782 C CA . ASN A 1 101 ? -5.656 2.572 -2.412 1 93.06 101 ASN A CA 1
ATOM 783 C C . ASN A 1 101 ? -6.883 2.186 -3.23 1 93.06 101 ASN A C 1
ATOM 785 O O . ASN A 1 101 ? -7.027 1.027 -3.627 1 93.06 101 ASN A O 1
ATOM 789 N N . ILE A 1 102 ? -7.75 3.146 -3.453 1 94.19 102 ILE A N 1
ATOM 790 C CA . ILE A 1 102 ? -8.938 2.896 -4.258 1 94.19 102 ILE A CA 1
ATOM 791 C C . ILE A 1 102 ? -8.531 2.471 -5.668 1 94.19 102 ILE A C 1
ATOM 793 O O . ILE A 1 102 ? -9.031 1.477 -6.195 1 94.19 102 ILE A O 1
ATOM 797 N N . ILE A 1 103 ? -7.637 3.197 -6.234 1 92.25 103 ILE A N 1
ATOM 798 C CA . ILE A 1 103 ? -7.184 2.914 -7.594 1 92.25 103 ILE A CA 1
ATOM 799 C C . ILE A 1 103 ? -6.484 1.559 -7.633 1 92.25 103 ILE A C 1
ATOM 801 O O . ILE A 1 103 ? -6.723 0.755 -8.539 1 92.25 103 ILE A O 1
ATOM 805 N N . TYR A 1 104 ? -5.719 1.357 -6.676 1 91.5 104 TYR A N 1
ATOM 806 C CA . TYR A 1 104 ? -4.996 0.099 -6.516 1 91.5 104 TYR A CA 1
ATOM 807 C C . TYR A 1 104 ? -5.965 -1.077 -6.438 1 91.5 104 TYR A C 1
ATOM 809 O O . TYR A 1 104 ? -5.891 -2.002 -7.25 1 91.5 104 TYR A O 1
ATOM 817 N N . SER A 1 105 ? -6.855 -1.067 -5.523 1 92.88 105 SER A N 1
ATOM 818 C CA . SER A 1 105 ? -7.766 -2.178 -5.27 1 92.88 105 SER A CA 1
ATOM 819 C C . SER A 1 105 ? -8.719 -2.393 -6.441 1 92.88 105 SER A C 1
ATOM 821 O O . SER A 1 105 ? -9.023 -3.531 -6.797 1 92.88 105 SER A O 1
ATOM 823 N N . SER A 1 106 ? -9.133 -1.315 -6.988 1 93.94 106 SER A N 1
ATOM 824 C CA . SER A 1 106 ? -10.047 -1.422 -8.125 1 93.94 106 SER A CA 1
ATOM 825 C C . SER A 1 106 ? -9.328 -1.977 -9.352 1 93.94 106 SER A C 1
ATOM 827 O O . SER A 1 106 ? -9.891 -2.799 -10.086 1 93.94 106 SER A O 1
ATOM 829 N N . SER A 1 107 ? -8.164 -1.486 -9.625 1 93.06 107 SER A N 1
ATOM 830 C CA . SER A 1 107 ? -7.383 -1.997 -10.75 1 93.06 107 SER A CA 1
ATOM 831 C C . SER A 1 107 ? -7.113 -3.49 -10.602 1 93.06 107 SER A C 1
ATOM 833 O O . SER A 1 107 ? -7.227 -4.246 -11.57 1 93.06 107 SER A O 1
ATOM 835 N N . LEU A 1 108 ? -6.785 -3.879 -9.43 1 89.81 108 LEU A N 1
ATOM 836 C CA . LEU A 1 108 ? -6.523 -5.289 -9.156 1 89.81 108 LEU A CA 1
ATOM 837 C C . LEU A 1 108 ? -7.785 -6.121 -9.352 1 89.81 108 LEU A C 1
ATOM 839 O O . LEU A 1 108 ? -7.742 -7.184 -9.984 1 89.81 108 LEU A O 1
ATOM 843 N N . ALA A 1 109 ? -8.883 -5.668 -8.789 1 91.81 109 ALA A N 1
ATOM 844 C CA . ALA A 1 109 ? -10.156 -6.383 -8.898 1 91.81 109 ALA A CA 1
ATOM 845 C C . ALA A 1 109 ? -10.555 -6.566 -10.359 1 91.81 109 ALA A C 1
ATOM 847 O O . ALA A 1 109 ? -10.875 -7.68 -10.789 1 91.81 109 ALA A O 1
ATOM 848 N N . ILE A 1 110 ? -10.477 -5.523 -11.117 1 92.19 110 ILE A N 1
ATOM 849 C CA . ILE A 1 110 ? -10.844 -5.566 -12.531 1 92.19 110 ILE A CA 1
ATOM 850 C C . ILE A 1 110 ? -9.859 -6.449 -13.289 1 92.19 110 ILE A C 1
ATOM 852 O O . ILE A 1 110 ? -10.25 -7.223 -14.164 1 92.19 110 ILE A O 1
ATOM 856 N N . GLY A 1 111 ? -8.625 -6.297 -13 1 88.12 111 GLY A N 1
ATOM 857 C CA . GLY A 1 111 ? -7.621 -7.16 -13.609 1 88.12 111 GLY A CA 1
ATOM 858 C C . GLY A 1 111 ? -7.887 -8.633 -13.383 1 88.12 111 GLY A C 1
ATOM 859 O O . GLY A 1 111 ? -7.793 -9.438 -14.312 1 88.12 111 GLY A O 1
ATOM 860 N N . ILE A 1 112 ? -8.172 -9.016 -12.164 1 84.56 112 ILE A N 1
ATOM 861 C CA . ILE A 1 112 ? -8.461 -10.406 -11.812 1 84.56 112 ILE A CA 1
ATOM 862 C C . ILE A 1 112 ? -9.695 -10.883 -12.562 1 84.56 112 ILE A C 1
ATOM 864 O O . ILE A 1 112 ? -9.742 -12.016 -13.055 1 84.56 112 ILE A O 1
ATOM 868 N N . ILE A 1 113 ? -10.703 -10.094 -12.656 1 88.69 113 ILE A N 1
ATOM 869 C CA . ILE A 1 113 ? -11.922 -10.445 -13.375 1 88.69 113 ILE A CA 1
ATOM 870 C C . ILE A 1 113 ? -11.586 -10.695 -14.852 1 88.69 113 ILE A C 1
ATOM 872 O O . ILE A 1 113 ? -12.047 -11.68 -15.438 1 88.69 113 ILE A O 1
ATOM 876 N N . ILE A 1 114 ? -10.758 -9.852 -15.43 1 87.06 114 ILE A N 1
ATOM 877 C CA . ILE A 1 114 ? -10.375 -10.008 -16.828 1 87.06 114 ILE A CA 1
ATOM 878 C C . ILE A 1 114 ? -9.578 -11.305 -17 1 87.06 114 ILE A C 1
ATOM 880 O O . ILE A 1 114 ? -9.805 -12.055 -17.953 1 87.06 114 ILE A O 1
ATOM 884 N N . LEU A 1 115 ? -8.719 -11.562 -16.094 1 83 115 LEU A N 1
ATOM 885 C CA . LEU A 1 115 ? -7.875 -12.75 -16.172 1 83 115 LEU A CA 1
ATOM 886 C C . LEU A 1 115 ? -8.695 -14.016 -15.945 1 83 115 LEU A C 1
ATOM 888 O O . LEU A 1 115 ? -8.289 -15.109 -16.359 1 83 115 LEU A O 1
ATOM 892 N N . SER A 1 116 ? -9.758 -13.914 -15.227 1 80.75 116 SER A N 1
ATOM 893 C CA . SER A 1 116 ? -10.602 -15.07 -14.969 1 80.75 116 SER A CA 1
ATOM 894 C C . SER A 1 116 ? -11.219 -15.602 -16.266 1 80.75 116 SER A C 1
ATOM 896 O O . SER A 1 116 ? -11.625 -16.766 -16.328 1 80.75 116 SER A O 1
ATOM 898 N N . PHE A 1 117 ? -11.242 -14.844 -17.188 1 79.94 117 PHE A N 1
ATOM 899 C CA . PHE A 1 117 ? -11.789 -15.258 -18.484 1 79.94 117 PHE A CA 1
ATOM 900 C C . PHE A 1 117 ? -10.727 -15.969 -19.312 1 79.94 117 PHE A C 1
ATOM 902 O O . PHE A 1 117 ? -11.039 -16.562 -20.359 1 79.94 117 PHE A O 1
ATOM 909 N N . ARG A 1 118 ? -9.469 -15.867 -18.812 1 72.69 118 ARG A N 1
ATOM 910 C CA . ARG A 1 118 ? -8.406 -16.453 -19.609 1 72.69 118 ARG A CA 1
ATOM 911 C C . ARG A 1 118 ? -7.648 -17.516 -18.812 1 72.69 118 ARG A C 1
ATOM 913 O O . ARG A 1 118 ? -7.312 -17.312 -17.656 1 72.69 118 ARG A O 1
ATOM 920 N N . ASP A 1 119 ? -7.801 -18.781 -18.938 1 60.59 119 ASP A N 1
ATOM 921 C CA . ASP A 1 119 ? -7.223 -19.922 -18.234 1 60.59 119 ASP A CA 1
ATOM 922 C C . ASP A 1 119 ? -5.695 -19.828 -18.203 1 60.59 119 ASP A C 1
ATOM 924 O O . ASP A 1 119 ? -5.055 -20.406 -17.328 1 60.59 119 ASP A O 1
ATOM 928 N N . ASP A 1 120 ? -5 -19.234 -19.094 1 53.75 120 ASP A N 1
ATOM 929 C CA . ASP A 1 120 ? -3.639 -19.656 -19.406 1 53.75 120 ASP A CA 1
ATOM 930 C C . ASP A 1 120 ? -2.617 -18.875 -18.594 1 53.75 120 ASP A C 1
ATOM 932 O O . ASP A 1 120 ? -1.412 -19.109 -18.703 1 53.75 120 ASP A O 1
ATOM 936 N N . TYR A 1 121 ? -2.701 -17.703 -18.219 1 52.5 121 TYR A N 1
ATOM 937 C CA . TYR A 1 121 ? -1.449 -16.953 -18.109 1 52.5 121 TYR A CA 1
ATOM 938 C C . TYR A 1 121 ? -0.932 -16.984 -16.672 1 52.5 121 TYR A C 1
ATOM 940 O O . TYR A 1 121 ? -1.126 -16.016 -15.93 1 52.5 121 TYR A O 1
ATOM 948 N N . ARG A 1 122 ? -0.636 -18.062 -16.062 1 53.31 122 ARG A N 1
ATOM 949 C CA . ARG A 1 122 ? -0.055 -18.156 -14.727 1 53.31 122 ARG A CA 1
ATOM 950 C C . ARG A 1 122 ? 1.417 -17.766 -14.742 1 53.31 122 ARG A C 1
ATOM 952 O O . ARG A 1 122 ? 1.913 -17.156 -13.781 1 53.31 122 ARG A O 1
ATOM 959 N N . GLY A 1 123 ? 2.24 -18.062 -15.812 1 49.78 123 GLY A N 1
ATOM 960 C CA . GLY A 1 123 ? 3.693 -18.047 -15.781 1 49.78 123 GLY A CA 1
ATOM 961 C C . GLY A 1 123 ? 4.27 -16.641 -15.648 1 49.78 123 GLY A C 1
ATOM 962 O O . GLY A 1 123 ? 5.309 -16.453 -15.016 1 49.78 123 GLY A O 1
ATOM 963 N N . GLY A 1 124 ? 3.699 -15.609 -16.188 1 56.69 124 GLY A N 1
ATOM 964 C CA . GLY A 1 124 ? 4.363 -14.328 -16.328 1 56.69 124 GLY A CA 1
ATOM 965 C C . GLY A 1 124 ? 4.18 -13.422 -15.125 1 56.69 124 GLY A C 1
ATOM 966 O O . GLY A 1 124 ? 4.84 -12.391 -15.008 1 56.69 124 GLY A O 1
ATOM 967 N N . ILE A 1 125 ? 3.506 -13.922 -14.102 1 63.69 125 ILE A N 1
ATOM 968 C CA . ILE A 1 125 ? 3.172 -13.039 -12.992 1 63.69 125 ILE A CA 1
ATOM 969 C C . ILE A 1 125 ? 4.32 -13.031 -11.977 1 63.69 125 ILE A C 1
ATOM 971 O O . ILE A 1 125 ? 4.613 -12 -11.375 1 63.69 125 ILE A O 1
ATOM 975 N N . ASN A 1 126 ? 5.086 -14.094 -11.969 1 66.5 126 ASN A N 1
ATOM 976 C CA . ASN A 1 126 ? 6.188 -14.18 -11.016 1 66.5 126 ASN A CA 1
ATOM 977 C C . ASN A 1 126 ? 7.309 -13.203 -11.359 1 66.5 126 ASN A C 1
ATOM 979 O O . ASN A 1 126 ? 7.848 -12.531 -10.484 1 66.5 126 ASN A O 1
ATOM 983 N N . ASN A 1 127 ? 7.555 -13.109 -12.609 1 69.19 127 ASN A N 1
ATOM 984 C CA . ASN A 1 127 ? 8.625 -12.211 -13.031 1 69.19 127 ASN A CA 1
ATOM 985 C C . ASN A 1 127 ? 8.242 -10.75 -12.789 1 69.19 127 ASN A C 1
ATOM 987 O O . ASN A 1 127 ? 9.102 -9.922 -12.484 1 69.19 127 ASN A O 1
ATOM 991 N N . ILE A 1 128 ? 7.062 -10.484 -12.828 1 72.12 128 ILE A N 1
ATOM 992 C CA . ILE A 1 128 ? 6.605 -9.109 -12.609 1 72.12 128 ILE A CA 1
ATOM 993 C C . ILE A 1 128 ? 6.594 -8.805 -11.117 1 72.12 128 ILE A C 1
ATOM 995 O O . ILE A 1 128 ? 6.969 -7.703 -10.703 1 72.12 128 ILE A O 1
ATOM 999 N N . LEU A 1 129 ? 6.301 -9.82 -10.367 1 71.75 129 LEU A N 1
ATOM 1000 C CA . LEU A 1 129 ? 6.16 -9.617 -8.93 1 71.75 129 LEU A CA 1
ATOM 1001 C C . LEU A 1 129 ? 7.527 -9.516 -8.258 1 71.75 129 LEU A C 1
ATOM 1003 O O . LEU A 1 129 ? 7.727 -8.672 -7.375 1 71.75 129 LEU A O 1
ATOM 1007 N N . PHE A 1 130 ? 8.422 -10.258 -8.789 1 75.38 130 PHE A N 1
ATOM 1008 C CA . PHE A 1 130 ? 9.68 -10.359 -8.062 1 75.38 130 PHE A CA 1
ATOM 1009 C C . PHE A 1 130 ? 10.812 -9.727 -8.852 1 75.38 130 PHE A C 1
ATOM 1011 O O . PHE A 1 130 ? 11.867 -9.398 -8.297 1 75.38 130 PHE A O 1
ATOM 1018 N N . GLY A 1 131 ? 10.602 -9.531 -10.102 1 77.62 131 GLY A N 1
ATOM 1019 C CA . GLY A 1 131 ? 11.641 -8.961 -10.953 1 77.62 131 GLY A CA 1
ATOM 1020 C C . GLY A 1 131 ? 12.852 -9.859 -11.086 1 77.62 131 GLY A C 1
ATOM 1021 O O . GLY A 1 131 ? 12.93 -10.922 -10.469 1 77.62 131 GLY A O 1
ATOM 1022 N N . ASP A 1 132 ? 13.805 -9.469 -11.961 1 85.06 132 ASP A N 1
ATOM 1023 C CA . ASP A 1 132 ? 15.086 -10.125 -12.18 1 85.06 132 ASP A CA 1
ATOM 1024 C C . ASP A 1 132 ? 16.172 -9.109 -12.5 1 85.06 132 ASP A C 1
ATOM 1026 O O . ASP A 1 132 ? 16.422 -8.812 -13.672 1 85.06 132 ASP A O 1
ATOM 1030 N N . ILE A 1 133 ? 16.812 -8.742 -11.398 1 85 133 ILE A N 1
ATOM 1031 C CA . ILE A 1 133 ? 17.797 -7.684 -11.539 1 85 133 ILE A CA 1
ATOM 1032 C C . ILE A 1 133 ? 18.984 -8.188 -12.367 1 85 133 ILE A C 1
ATOM 1034 O O . ILE A 1 133 ? 19.688 -7.395 -13 1 85 133 ILE A O 1
ATOM 1038 N N . LEU A 1 134 ? 19.234 -9.477 -12.43 1 82.62 134 LEU A N 1
ATOM 1039 C CA . LEU A 1 134 ? 20.344 -10.062 -13.18 1 82.62 134 LEU A CA 1
ATOM 1040 C C . LEU A 1 134 ? 20.016 -10.102 -14.672 1 82.62 134 LEU A C 1
ATOM 1042 O O . LEU A 1 134 ? 20.922 -10.281 -15.5 1 82.62 134 LEU A O 1
ATOM 1046 N N . GLY A 1 135 ? 18.766 -9.906 -14.969 1 83.25 135 GLY A N 1
ATOM 1047 C CA . GLY A 1 135 ? 18.344 -9.945 -16.359 1 83.25 135 GLY A CA 1
ATOM 1048 C C . GLY A 1 135 ? 18.234 -8.57 -16.984 1 83.25 135 GLY A C 1
ATOM 1049 O O . GLY A 1 135 ? 17.719 -8.422 -18.094 1 83.25 135 GLY A O 1
ATOM 1050 N N . ILE A 1 136 ? 18.75 -7.602 -16.359 1 87.19 136 ILE A N 1
ATOM 1051 C CA . ILE A 1 136 ? 18.688 -6.238 -16.875 1 87.19 136 ILE A CA 1
ATOM 1052 C C . ILE A 1 136 ? 19.484 -6.125 -18.156 1 87.19 136 ILE A C 1
ATOM 1054 O O . ILE A 1 136 ? 20.594 -6.664 -18.25 1 87.19 136 ILE A O 1
ATOM 1058 N N . ARG A 1 137 ? 18.891 -5.535 -19.172 1 87.56 137 ARG A N 1
ATOM 1059 C CA . ARG A 1 137 ? 19.547 -5.336 -20.469 1 87.56 137 ARG A CA 1
ATOM 1060 C C . ARG A 1 137 ? 20.172 -3.953 -20.547 1 87.56 137 ARG A C 1
ATOM 1062 O O . ARG A 1 137 ? 19.891 -3.08 -19.719 1 87.56 137 ARG A O 1
ATOM 1069 N N . GLU A 1 138 ? 21.016 -3.695 -21.5 1 90.94 138 GLU A N 1
ATOM 1070 C CA . GLU A 1 138 ? 21.672 -2.414 -21.703 1 90.94 138 GLU A CA 1
ATOM 1071 C C . GLU A 1 138 ? 20.672 -1.311 -22.016 1 90.94 138 GLU A C 1
ATOM 1073 O O . GLU A 1 138 ? 20.859 -0.162 -21.609 1 90.94 138 GLU A O 1
ATOM 1078 N N . SER A 1 139 ? 19.688 -1.673 -22.688 1 88.69 139 SER A N 1
ATOM 1079 C CA . SER A 1 139 ? 18.656 -0.695 -23.031 1 88.69 139 SER A CA 1
ATOM 1080 C C . SER A 1 139 ? 17.969 -0.179 -21.766 1 88.69 139 SER A C 1
ATOM 1082 O O . SER A 1 139 ? 17.625 1.005 -21.688 1 88.69 139 SER A O 1
ATOM 1084 N N . ASP A 1 140 ? 17.781 -1.05 -20.844 1 89 140 ASP A N 1
ATOM 1085 C CA . ASP A 1 140 ? 17.172 -0.653 -19.594 1 89 140 ASP A CA 1
ATOM 1086 C C . ASP A 1 140 ? 18.047 0.329 -18.828 1 89 140 ASP A C 1
ATOM 1088 O O . ASP A 1 140 ? 17.562 1.275 -18.219 1 89 140 ASP A O 1
ATOM 1092 N N . LEU A 1 141 ? 19.312 0.105 -18.906 1 92.62 141 LEU A N 1
ATOM 1093 C CA . LEU A 1 141 ? 20.266 0.966 -18.203 1 92.62 141 LEU A CA 1
ATOM 1094 C C . LEU A 1 141 ? 20.281 2.359 -18.828 1 92.62 141 LEU A C 1
ATOM 1096 O O . LEU A 1 141 ? 20.359 3.361 -18.109 1 92.62 141 LEU A O 1
ATOM 1100 N N . ILE A 1 142 ? 20.234 2.355 -20.078 1 93.56 142 ILE A N 1
ATOM 1101 C CA . ILE A 1 142 ? 20.25 3.633 -20.781 1 93.56 142 ILE A CA 1
ATOM 1102 C C . ILE A 1 142 ? 19 4.426 -20.438 1 93.56 142 ILE A C 1
ATOM 1104 O O . ILE A 1 142 ? 19.062 5.621 -20.141 1 93.56 142 ILE A O 1
ATOM 1108 N N . LEU A 1 143 ? 17.922 3.766 -20.438 1 92.31 143 LEU A N 1
ATOM 1109 C CA . LEU A 1 143 ? 16.656 4.414 -20.109 1 92.31 143 LEU A CA 1
ATOM 1110 C C . LEU A 1 143 ? 16.656 4.914 -18.672 1 92.31 143 LEU A C 1
ATOM 1112 O O . LEU A 1 143 ? 16.188 6.02 -18.391 1 92.31 143 LEU A O 1
ATOM 1116 N N . SER A 1 144 ? 17.141 4.098 -17.812 1 94.19 144 SER A N 1
ATOM 1117 C CA . SER A 1 144 ? 17.219 4.484 -16.406 1 94.19 144 SER A CA 1
ATOM 1118 C C . SER A 1 144 ? 18.156 5.66 -16.219 1 94.19 144 SER A C 1
ATOM 1120 O O . SER A 1 144 ? 17.891 6.559 -15.414 1 94.19 144 SER A O 1
ATOM 1122 N N . GLY A 1 145 ? 19.297 5.578 -16.922 1 96 145 GLY A N 1
ATOM 1123 C CA . GLY A 1 145 ? 20.234 6.684 -16.859 1 96 145 GLY A CA 1
ATOM 1124 C C . GLY A 1 145 ? 19.656 7.996 -17.359 1 96 145 GLY A C 1
ATOM 1125 O O . GLY A 1 145 ? 19.844 9.039 -16.734 1 96 145 GLY A O 1
ATOM 1126 N N . LEU A 1 146 ? 19 7.93 -18.422 1 96.56 146 LEU A N 1
ATOM 1127 C CA . LEU A 1 146 ? 18.359 9.109 -18.984 1 96.56 146 LEU A CA 1
ATOM 1128 C C . LEU A 1 146 ? 17.297 9.664 -18.031 1 96.56 146 LEU A C 1
ATOM 1130 O O . LEU A 1 146 ? 17.203 10.875 -17.844 1 96.56 146 LEU A O 1
ATOM 1134 N N . LEU A 1 147 ? 16.562 8.812 -17.484 1 96.56 147 LEU A N 1
ATOM 1135 C CA .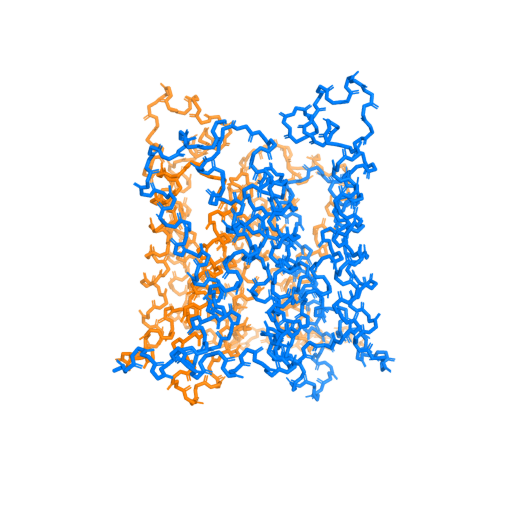 LEU A 1 147 ? 15.531 9.242 -16.547 1 96.56 147 LEU A CA 1
ATOM 1136 C C . LEU A 1 147 ? 16.156 9.898 -15.32 1 96.56 147 LEU A C 1
ATOM 1138 O O . LEU A 1 147 ? 15.609 10.875 -14.797 1 96.56 147 LEU A O 1
ATOM 1142 N N . LEU A 1 148 ? 17.234 9.305 -14.867 1 97.06 148 LEU A N 1
ATOM 1143 C CA . LEU A 1 148 ? 17.922 9.906 -13.727 1 97.06 148 LEU A CA 1
ATOM 1144 C C . LEU A 1 148 ? 18.344 11.344 -14.047 1 97.06 148 LEU A C 1
ATOM 1146 O O . LEU A 1 148 ? 18.156 12.242 -13.227 1 97.06 148 LEU A O 1
ATOM 1150 N N . LEU A 1 149 ? 18.875 11.5 -15.203 1 97.44 149 LEU A N 1
ATOM 1151 C CA . LEU A 1 149 ? 19.297 12.828 -15.617 1 97.44 149 LEU A CA 1
ATOM 1152 C C . LEU A 1 149 ? 18.109 13.781 -15.68 1 97.44 149 LEU A C 1
ATOM 1154 O O . LEU A 1 149 ? 18.203 14.945 -15.266 1 97.44 149 LEU A O 1
ATOM 1158 N N . ILE A 1 150 ? 17.016 13.328 -16.156 1 97.62 150 ILE A N 1
ATOM 1159 C CA . ILE A 1 150 ? 15.812 14.133 -16.25 1 97.62 150 ILE A CA 1
ATOM 1160 C C . ILE A 1 150 ? 15.328 14.484 -14.836 1 97.62 150 ILE A C 1
ATOM 1162 O O . ILE A 1 150 ? 14.93 15.625 -14.578 1 97.62 150 ILE A O 1
ATOM 1166 N N . CYS A 1 151 ? 15.344 13.516 -13.961 1 97 151 CYS A N 1
ATOM 1167 C CA . CYS A 1 151 ? 14.93 13.742 -12.586 1 97 151 CYS A CA 1
ATOM 1168 C C . CYS A 1 151 ? 15.828 14.766 -11.906 1 97 151 CYS A C 1
ATOM 1170 O O . CYS A 1 151 ? 15.344 15.672 -11.219 1 97 151 CYS A O 1
ATOM 1172 N N . ILE A 1 152 ? 17.141 14.641 -12.125 1 96.81 152 ILE A N 1
ATOM 1173 C CA . ILE A 1 152 ? 18.094 15.57 -11.539 1 96.81 152 ILE A CA 1
ATOM 1174 C C . ILE A 1 152 ? 17.828 16.984 -12.078 1 96.81 152 ILE A C 1
ATOM 1176 O O . ILE A 1 152 ? 17.797 17.938 -11.32 1 96.81 152 ILE A O 1
ATOM 1180 N N . ALA A 1 153 ? 17.672 17.016 -13.344 1 97.19 153 ALA A N 1
ATOM 1181 C CA . ALA A 1 153 ? 17.422 18.312 -13.977 1 97.19 153 ALA A CA 1
ATOM 1182 C C . ALA A 1 153 ? 16.141 18.938 -13.461 1 97.19 153 ALA A C 1
ATOM 1184 O O . ALA A 1 153 ? 16.094 20.125 -13.125 1 97.19 153 ALA A O 1
ATOM 1185 N N . PHE A 1 154 ? 15.109 18.156 -13.367 1 96.25 154 PHE A N 1
ATOM 1186 C CA . PHE A 1 154 ? 13.812 18.641 -12.914 1 96.25 154 PHE A CA 1
ATOM 1187 C C . PHE A 1 154 ? 13.898 19.141 -11.477 1 96.25 154 PHE A C 1
ATOM 1189 O O . PHE A 1 154 ? 13.445 20.234 -11.164 1 96.25 154 PHE A O 1
ATOM 1196 N N . ILE A 1 155 ? 14.516 18.391 -10.602 1 94.81 155 ILE A N 1
ATOM 1197 C CA . ILE A 1 155 ? 14.602 18.734 -9.188 1 94.81 155 ILE A CA 1
ATOM 1198 C C . ILE A 1 155 ? 15.523 19.938 -9 1 94.81 155 ILE A C 1
ATOM 1200 O O . ILE A 1 155 ? 15.211 20.859 -8.25 1 94.81 155 ILE A O 1
ATOM 1204 N N . ALA A 1 156 ? 16.656 19.906 -9.727 1 94.56 156 ALA A N 1
ATOM 1205 C CA . ALA A 1 156 ? 17.625 20.984 -9.594 1 94.56 156 ALA A CA 1
ATOM 1206 C C . ALA A 1 156 ? 17.031 22.312 -10.078 1 94.56 156 ALA A C 1
ATOM 1208 O O . ALA A 1 156 ? 17.234 23.344 -9.453 1 94.56 156 ALA A O 1
ATOM 1209 N N . LEU A 1 157 ? 16.25 22.297 -11.141 1 94.75 157 LEU A N 1
ATOM 1210 C CA . LEU A 1 157 ? 15.711 23.5 -11.75 1 94.75 157 LEU A CA 1
ATOM 1211 C C . LEU A 1 157 ? 14.5 24.016 -10.977 1 94.75 157 LEU A C 1
ATOM 1213 O O . LEU A 1 157 ? 14.18 25.203 -11.023 1 94.75 157 LEU A O 1
ATOM 1217 N N . THR A 1 158 ? 13.859 23.156 -10.289 1 94.75 158 THR A N 1
ATOM 1218 C CA . THR A 1 158 ? 12.625 23.562 -9.617 1 94.75 158 THR A CA 1
ATOM 1219 C C . THR A 1 158 ? 12.734 23.328 -8.109 1 94.75 158 THR A C 1
ATOM 1221 O O . THR A 1 158 ? 11.719 23.172 -7.43 1 94.75 158 THR A O 1
ATOM 1224 N N . LEU A 1 159 ? 13.875 23.281 -7.582 1 93.94 159 LEU A N 1
ATOM 1225 C CA . LEU A 1 159 ? 14.117 22.906 -6.191 1 93.94 159 LEU A CA 1
ATOM 1226 C C . LEU A 1 159 ? 13.352 23.812 -5.238 1 93.94 159 LEU A C 1
ATOM 1228 O O . LEU A 1 159 ? 12.695 23.328 -4.316 1 93.94 159 LEU A O 1
ATOM 1232 N N . ARG A 1 160 ? 13.383 25.094 -5.465 1 92.75 160 ARG A N 1
ATOM 1233 C CA . ARG A 1 160 ? 12.711 26.062 -4.594 1 92.75 160 ARG A CA 1
ATOM 1234 C C . ARG A 1 160 ? 11.203 25.859 -4.625 1 92.75 160 ARG A C 1
ATOM 1236 O O . ARG A 1 160 ? 10.547 25.859 -3.578 1 92.75 160 ARG A O 1
ATOM 1243 N N . SER A 1 161 ? 10.742 25.672 -5.824 1 93.94 161 SER A N 1
ATOM 1244 C CA . SER A 1 161 ? 9.312 25.469 -5.984 1 93.94 161 SER A CA 1
ATOM 1245 C C . SER A 1 161 ? 8.867 24.156 -5.34 1 93.94 161 SER A C 1
ATOM 1247 O O . SER A 1 161 ? 7.828 24.109 -4.676 1 93.94 161 SER A O 1
ATOM 1249 N N . GLN A 1 162 ? 9.711 23.156 -5.508 1 93.56 162 GLN A N 1
ATOM 1250 C CA . GLN A 1 162 ? 9.375 21.859 -4.941 1 93.56 162 GLN A CA 1
ATOM 1251 C C . GLN A 1 162 ? 9.406 21.891 -3.416 1 93.56 162 GLN A C 1
ATOM 1253 O O . GLN A 1 162 ? 8.523 21.328 -2.76 1 93.56 162 GLN A O 1
ATOM 1258 N N . MET A 1 163 ? 10.359 22.547 -2.926 1 92.38 163 MET A N 1
ATOM 1259 C CA . MET A 1 163 ? 10.477 22.656 -1.475 1 92.38 163 MET A CA 1
ATOM 1260 C C . MET A 1 163 ? 9.289 23.422 -0.896 1 92.38 163 MET A C 1
ATOM 1262 O O . MET A 1 163 ? 8.695 23 0.095 1 92.38 163 MET A O 1
ATOM 1266 N N . LEU A 1 164 ? 8.922 24.469 -1.55 1 92.31 164 LEU A N 1
ATOM 1267 C CA . LEU A 1 164 ? 7.816 25.297 -1.077 1 92.31 164 LEU A CA 1
ATOM 1268 C C . LEU A 1 164 ? 6.492 24.547 -1.165 1 92.31 164 LEU A C 1
ATOM 1270 O O . LEU A 1 164 ? 5.68 24.609 -0.243 1 92.31 164 LEU A O 1
ATOM 1274 N N . LEU A 1 165 ? 6.305 23.844 -2.207 1 91.38 165 LEU A N 1
ATOM 1275 C CA . LEU A 1 165 ? 5.074 23.078 -2.412 1 91.38 165 LEU A CA 1
ATOM 1276 C C . LEU A 1 165 ? 4.93 21.984 -1.362 1 91.38 165 LEU A C 1
ATOM 1278 O O . LEU A 1 165 ? 3.816 21.688 -0.924 1 91.38 165 LEU A O 1
ATOM 1282 N N . THR A 1 166 ? 6.062 21.438 -1.017 1 89.88 166 THR A N 1
ATOM 1283 C CA . THR A 1 166 ? 6.066 20.312 -0.088 1 89.88 166 THR A CA 1
ATOM 1284 C C . THR A 1 166 ? 5.918 20.797 1.352 1 89.88 166 THR A C 1
ATOM 1286 O O . THR A 1 166 ? 5.191 20.203 2.145 1 89.88 166 THR A O 1
ATOM 1289 N N . LEU A 1 167 ? 6.457 21.953 1.682 1 88.12 167 LEU A N 1
ATOM 1290 C CA . LEU A 1 167 ? 6.516 22.422 3.066 1 88.12 167 LEU A CA 1
ATOM 1291 C C . LEU A 1 167 ? 5.363 23.359 3.375 1 88.12 167 LEU A C 1
ATOM 1293 O O . LEU A 1 167 ? 4.895 23.438 4.512 1 88.12 167 LEU A O 1
ATOM 1297 N N . ASN A 1 168 ? 4.961 24.188 2.389 1 91.19 168 ASN A N 1
ATOM 1298 C CA . ASN A 1 168 ? 3.912 25.188 2.576 1 91.19 168 ASN A CA 1
ATOM 1299 C C . ASN A 1 168 ? 3.191 25.5 1.267 1 91.19 168 ASN A C 1
ATOM 1301 O O . ASN A 1 168 ? 3.488 26.5 0.609 1 91.19 168 ASN A O 1
ATOM 1305 N N . GLU A 1 169 ? 2.156 24.734 1.086 1 88.81 169 GLU A N 1
ATOM 1306 C CA . GLU A 1 169 ? 1.465 24.812 -0.197 1 88.81 169 GLU A CA 1
ATOM 1307 C C . GLU A 1 169 ? 0.781 26.172 -0.366 1 88.81 169 GLU A C 1
ATOM 1309 O O . GLU A 1 169 ? 0.885 26.797 -1.422 1 88.81 169 GLU A O 1
ATOM 1314 N N . PRO A 1 170 ? 0.091 26.672 0.668 1 89.44 170 PRO A N 1
ATOM 1315 C CA . PRO A 1 170 ? -0.525 27.984 0.513 1 89.44 170 PRO A CA 1
ATOM 1316 C C . PRO A 1 170 ? 0.492 29.078 0.186 1 89.44 170 PRO A C 1
ATOM 1318 O O . PRO A 1 170 ? 0.217 29.953 -0.634 1 89.44 170 PRO A O 1
ATOM 1321 N N . LEU A 1 171 ? 1.598 28.984 0.792 1 90.88 171 LEU A N 1
ATOM 1322 C CA . LEU A 1 171 ? 2.643 29.953 0.516 1 90.88 171 LEU A CA 1
ATOM 1323 C C . LEU A 1 171 ? 3.162 29.812 -0.911 1 90.88 171 LEU A C 1
ATOM 1325 O O . LEU A 1 171 ? 3.488 30.812 -1.561 1 90.88 171 LEU A O 1
ATOM 1329 N N . ALA A 1 172 ? 3.256 28.625 -1.344 1 91.88 172 ALA A N 1
ATOM 1330 C CA . ALA A 1 172 ? 3.689 28.375 -2.717 1 91.88 172 ALA A CA 1
ATOM 1331 C C . ALA A 1 172 ? 2.719 29 -3.717 1 91.88 172 ALA A C 1
ATOM 1333 O O . ALA A 1 172 ? 3.141 29.656 -4.676 1 91.88 172 ALA A O 1
ATOM 1334 N N . ILE A 1 173 ? 1.493 28.844 -3.434 1 91.25 173 ILE A N 1
ATOM 1335 C CA . ILE A 1 173 ? 0.458 29.406 -4.297 1 91.25 173 ILE A CA 1
ATOM 1336 C C . ILE A 1 173 ? 0.536 30.922 -4.27 1 91.25 173 ILE A C 1
ATOM 1338 O O . ILE A 1 173 ? 0.454 31.578 -5.316 1 91.25 173 ILE A O 1
ATOM 1342 N N . ALA A 1 174 ? 0.731 31.453 -3.121 1 93.44 174 ALA A N 1
ATOM 1343 C CA . ALA A 1 174 ? 0.833 32.906 -2.953 1 93.44 174 ALA A CA 1
ATOM 1344 C C . ALA A 1 174 ? 2.029 33.469 -3.719 1 93.44 174 ALA A C 1
ATOM 1346 O O . ALA A 1 174 ? 1.991 34.594 -4.203 1 93.44 174 ALA A O 1
ATOM 1347 N N . ARG A 1 175 ? 3.023 32.688 -3.916 1 94.06 175 ARG A N 1
ATOM 1348 C CA . ARG A 1 175 ? 4.234 33.125 -4.598 1 94.06 175 ARG A CA 1
ATOM 1349 C C . ARG A 1 175 ? 4.152 32.875 -6.094 1 94.06 175 ARG A C 1
ATOM 1351 O O . ARG A 1 175 ? 5.125 33.062 -6.824 1 94.06 175 ARG A O 1
ATOM 1358 N N . GLY A 1 176 ? 3.064 32.281 -6.527 1 91.81 176 GLY A N 1
ATOM 1359 C CA . GLY A 1 176 ? 2.812 32.125 -7.953 1 91.81 176 GLY A CA 1
ATOM 1360 C C . GLY A 1 176 ? 3.262 30.766 -8.484 1 91.81 176 GLY A C 1
ATOM 1361 O O . GLY A 1 176 ? 3.363 30.578 -9.695 1 91.81 176 GLY A O 1
ATOM 1362 N N . VAL A 1 177 ? 3.627 29.938 -7.637 1 92.06 177 VAL A N 1
ATOM 1363 C CA . VAL A 1 177 ? 4.043 28.609 -8.078 1 92.06 177 VAL A CA 1
ATOM 1364 C C . VAL A 1 177 ? 2.83 27.828 -8.562 1 92.06 177 VAL A C 1
ATOM 1366 O O . VAL A 1 177 ? 1.814 27.75 -7.867 1 92.06 177 VAL A O 1
ATOM 1369 N N . ALA A 1 178 ? 2.965 27.297 -9.789 1 92.25 178 ALA A N 1
ATOM 1370 C CA . ALA A 1 178 ? 1.874 26.484 -10.328 1 92.25 178 ALA A CA 1
ATOM 1371 C C . ALA A 1 178 ? 1.869 25.094 -9.719 1 92.25 178 ALA A C 1
ATOM 1373 O O . ALA A 1 178 ? 2.705 24.25 -10.062 1 92.25 178 ALA A O 1
ATOM 1374 N N . VAL A 1 179 ? 0.933 24.812 -9 1 90.75 179 VAL A N 1
ATOM 1375 C CA . VAL A 1 179 ? 0.876 23.594 -8.203 1 90.75 179 VAL A CA 1
ATOM 1376 C C . VAL A 1 179 ? 0.645 22.391 -9.117 1 90.75 179 VAL A C 1
ATOM 1378 O O . VAL A 1 179 ? 1.415 21.422 -9.094 1 90.75 179 VAL A O 1
ATOM 1381 N N . THR A 1 180 ? -0.307 22.484 -10 1 90.12 180 THR A N 1
ATOM 1382 C CA . THR A 1 180 ? -0.785 21.344 -10.773 1 90.12 180 THR A CA 1
ATOM 1383 C C . THR A 1 180 ? 0.308 20.812 -11.703 1 90.12 180 THR A C 1
ATOM 1385 O O . THR A 1 180 ? 0.601 19.625 -11.711 1 90.12 180 THR A O 1
ATOM 1388 N N . PRO A 1 181 ? 0.972 21.656 -12.391 1 92.88 181 PRO A N 1
ATOM 1389 C CA . PRO A 1 181 ? 2.021 21.156 -13.281 1 92.88 181 PRO A CA 1
ATOM 1390 C C . PRO A 1 181 ? 3.178 20.5 -12.531 1 92.88 181 PRO A C 1
ATOM 1392 O O . PRO A 1 181 ? 3.689 19.469 -12.953 1 92.88 181 PRO A O 1
ATOM 1395 N N . HIS A 1 182 ? 3.611 21.109 -11.438 1 93.44 182 HIS A N 1
ATOM 1396 C CA . HIS A 1 182 ? 4.707 20.547 -10.656 1 93.44 182 HIS A CA 1
ATOM 1397 C C . HIS A 1 182 ? 4.332 19.188 -10.078 1 93.44 182 HIS A C 1
ATOM 1399 O O . HIS A 1 182 ? 5.129 18.25 -10.117 1 93.44 182 HIS A O 1
ATOM 1405 N N . ARG A 1 183 ? 3.17 19.141 -9.641 1 91.69 183 ARG A N 1
ATOM 1406 C CA . ARG A 1 183 ? 2.682 17.891 -9.07 1 91.69 183 ARG A CA 1
ATOM 1407 C C . ARG A 1 183 ? 2.576 16.812 -10.141 1 91.69 183 ARG A C 1
ATOM 1409 O O . ARG A 1 183 ? 3.002 15.672 -9.93 1 91.69 183 ARG A O 1
ATOM 1416 N N . THR A 1 184 ? 2.043 17.219 -11.242 1 93.69 184 THR A N 1
ATOM 1417 C CA . THR A 1 184 ? 1.838 16.25 -12.32 1 93.69 184 THR A CA 1
ATOM 1418 C C . THR A 1 184 ? 3.174 15.734 -12.844 1 93.69 184 THR A C 1
ATOM 1420 O O . THR A 1 184 ? 3.346 14.523 -13.016 1 93.69 184 THR A O 1
ATOM 1423 N N . VAL A 1 185 ? 4.102 16.609 -13.078 1 95.69 185 VAL A N 1
ATOM 1424 C CA . VAL A 1 185 ? 5.406 16.203 -13.602 1 95.69 185 VAL A CA 1
ATOM 1425 C C . VAL A 1 185 ? 6.102 15.281 -12.594 1 95.69 185 VAL A C 1
ATOM 1427 O O . VAL A 1 185 ? 6.684 14.266 -12.977 1 95.69 185 VAL A O 1
ATOM 1430 N N . PHE A 1 186 ? 6.031 15.633 -11.352 1 95.44 186 PHE A N 1
ATOM 1431 C CA . PHE A 1 186 ? 6.656 14.828 -10.312 1 95.44 186 PHE A CA 1
ATOM 1432 C C . PHE A 1 186 ? 6.074 13.422 -10.297 1 95.44 186 PHE A C 1
ATOM 1434 O O . PHE A 1 186 ? 6.812 12.438 -10.281 1 95.44 186 PHE A O 1
ATOM 1441 N N . ILE A 1 187 ? 4.793 13.344 -10.344 1 94.81 187 ILE A N 1
ATOM 1442 C CA . ILE A 1 187 ? 4.105 12.062 -10.258 1 94.81 187 ILE A CA 1
ATOM 1443 C C . ILE A 1 187 ? 4.395 11.234 -11.5 1 94.81 187 ILE A C 1
ATOM 1445 O O . ILE A 1 187 ? 4.57 10.016 -11.422 1 94.81 187 ILE A O 1
ATOM 1449 N N . VAL A 1 188 ? 4.449 11.883 -12.594 1 96.31 188 VAL A N 1
ATOM 1450 C CA . VAL A 1 188 ? 4.773 11.188 -13.836 1 96.31 188 VAL A CA 1
ATOM 1451 C C . VAL A 1 188 ? 6.199 10.648 -13.773 1 96.31 188 VAL A C 1
ATOM 1453 O O . VAL A 1 188 ? 6.453 9.508 -14.164 1 96.31 188 VAL A O 1
ATOM 1456 N N . LEU A 1 189 ? 7.125 11.453 -13.336 1 96.69 189 LEU A N 1
ATOM 1457 C CA . LEU A 1 189 ? 8.508 11 -13.195 1 96.69 189 LEU A CA 1
ATOM 1458 C C . LEU A 1 189 ? 8.594 9.82 -12.234 1 96.69 189 LEU A C 1
ATOM 1460 O O . LEU A 1 189 ? 9.312 8.852 -12.5 1 96.69 189 LEU A O 1
ATOM 1464 N N . LEU A 1 190 ? 7.891 9.953 -11.164 1 95.94 190 LEU A N 1
ATOM 1465 C CA . LEU A 1 190 ? 7.848 8.852 -10.203 1 95.94 190 LEU A CA 1
ATOM 1466 C C . LEU A 1 190 ? 7.277 7.594 -10.844 1 95.94 190 LEU A C 1
ATOM 1468 O O . LEU A 1 190 ? 7.785 6.492 -10.617 1 95.94 190 LEU A O 1
ATOM 1472 N N . SER A 1 191 ? 6.266 7.801 -11.594 1 96.19 191 SER A N 1
ATOM 1473 C CA . SER A 1 191 ? 5.645 6.668 -12.273 1 96.19 191 SER A CA 1
ATOM 1474 C C . SER A 1 191 ? 6.602 6.035 -13.281 1 96.19 191 SER A C 1
ATOM 1476 O O . SER A 1 191 ? 6.637 4.809 -13.422 1 96.19 191 SER A O 1
ATOM 1478 N N . LEU A 1 192 ? 7.301 6.832 -13.977 1 95.44 192 LEU A N 1
ATOM 1479 C CA . LEU A 1 192 ? 8.273 6.328 -14.938 1 95.44 192 LEU A CA 1
ATOM 1480 C C . LEU A 1 192 ? 9.391 5.574 -14.234 1 95.44 192 LEU A C 1
ATOM 1482 O O . LEU A 1 192 ? 9.852 4.535 -14.719 1 95.44 192 LEU A O 1
ATOM 1486 N N . LEU A 1 193 ? 9.82 6.105 -13.148 1 95.06 193 LEU A N 1
ATOM 1487 C CA . LEU A 1 193 ? 10.812 5.398 -12.344 1 95.06 193 LEU A CA 1
ATOM 1488 C C . LEU A 1 193 ? 10.32 4.008 -11.961 1 95.06 193 LEU A C 1
ATOM 1490 O O . LEU A 1 193 ? 11.039 3.02 -12.133 1 95.06 193 LEU A O 1
ATOM 1494 N N . VAL A 1 194 ? 9.117 3.945 -11.484 1 93.69 194 VAL A N 1
ATOM 1495 C CA . VAL A 1 194 ? 8.539 2.676 -11.055 1 93.69 194 VAL A CA 1
ATOM 1496 C C . VAL A 1 194 ? 8.367 1.748 -12.258 1 93.69 194 VAL A C 1
ATOM 1498 O O . VAL A 1 194 ? 8.773 0.583 -12.203 1 93.69 194 VAL A O 1
ATOM 1501 N N . GLY A 1 195 ? 7.863 2.25 -13.328 1 91.19 195 GLY A N 1
ATOM 1502 C CA . GLY A 1 195 ? 7.625 1.463 -14.523 1 91.19 195 GLY A CA 1
ATOM 1503 C C . GLY A 1 195 ? 8.883 0.833 -15.086 1 91.19 195 GLY A C 1
ATOM 1504 O O . GLY A 1 195 ? 8.883 -0.342 -15.461 1 91.19 195 GLY A O 1
ATOM 1505 N N . ILE A 1 196 ? 9.906 1.581 -15.117 1 90.44 196 ILE A N 1
ATOM 1506 C CA . ILE A 1 196 ? 11.164 1.109 -15.68 1 90.44 196 ILE A CA 1
ATOM 1507 C C . ILE A 1 196 ? 11.828 0.117 -14.727 1 90.44 196 ILE A C 1
ATOM 1509 O O . ILE A 1 196 ? 12.5 -0.821 -15.156 1 90.44 196 ILE A O 1
ATOM 1513 N N . SER A 1 197 ? 11.562 0.302 -13.477 1 90.69 197 SER A N 1
ATOM 1514 C CA . SER A 1 197 ? 12.266 -0.476 -12.461 1 90.69 197 SER A CA 1
ATOM 1515 C C . SER A 1 197 ? 11.547 -1.789 -12.172 1 90.69 197 SER A C 1
ATOM 1517 O O . SER A 1 197 ? 12.133 -2.703 -11.578 1 90.69 197 SER A O 1
ATOM 1519 N N . ILE A 1 198 ? 10.344 -1.943 -12.547 1 85.44 198 ILE A N 1
ATOM 1520 C CA . ILE A 1 198 ? 9.539 -3.115 -12.219 1 85.44 198 ILE A CA 1
ATOM 1521 C C . ILE A 1 198 ? 10.188 -4.367 -12.805 1 85.44 198 ILE A C 1
ATOM 1523 O O . ILE A 1 198 ? 10.219 -5.418 -12.164 1 85.44 198 ILE A O 1
ATOM 1527 N N . ARG A 1 199 ? 10.727 -4.293 -13.977 1 81.94 199 ARG A N 1
ATOM 1528 C CA . ARG A 1 199 ? 11.336 -5.461 -14.602 1 81.94 199 ARG A CA 1
ATOM 1529 C C . ARG A 1 199 ? 12.562 -5.926 -13.828 1 81.94 199 ARG A C 1
ATOM 1531 O O . ARG A 1 199 ? 12.82 -7.129 -13.719 1 81.94 199 ARG A O 1
ATOM 1538 N N . ALA A 1 200 ? 13.234 -4.977 -13.305 1 82.31 200 ALA A N 1
ATOM 1539 C CA . ALA A 1 200 ? 14.492 -5.293 -12.633 1 82.31 200 ALA A CA 1
ATOM 1540 C C . ALA A 1 200 ? 14.258 -5.664 -11.172 1 82.31 200 ALA A C 1
ATOM 1542 O O . ALA A 1 200 ? 14.789 -6.664 -10.688 1 82.31 200 ALA A O 1
ATOM 1543 N N . ILE A 1 201 ? 13.469 -4.891 -10.5 1 84.31 201 ILE A N 1
ATOM 1544 C CA . ILE A 1 201 ? 13.383 -4.984 -9.047 1 84.31 201 ILE A CA 1
ATOM 1545 C C . ILE A 1 201 ? 12.086 -5.688 -8.648 1 84.31 201 ILE A C 1
ATOM 1547 O O . ILE A 1 201 ? 12.016 -6.332 -7.602 1 84.31 201 ILE A O 1
ATOM 1551 N N . GLY A 1 202 ? 11.164 -5.637 -9.555 1 83.06 202 GLY A N 1
ATOM 1552 C CA . GLY A 1 202 ? 9.867 -6.227 -9.266 1 83.06 202 GLY A CA 1
ATOM 1553 C C . GLY A 1 202 ? 8.922 -5.273 -8.562 1 83.06 202 GLY A C 1
ATOM 1554 O O . GLY A 1 202 ? 9.359 -4.355 -7.867 1 83.06 202 GLY A O 1
ATOM 1555 N N . VAL A 1 203 ? 7.688 -5.582 -8.57 1 82.31 203 VAL A N 1
ATOM 1556 C CA . VAL A 1 203 ? 6.613 -4.758 -8.023 1 82.31 203 VAL A CA 1
ATOM 1557 C C . VAL A 1 203 ? 6.676 -4.77 -6.5 1 82.31 203 VAL A C 1
ATOM 1559 O O . VAL A 1 203 ? 6.434 -3.748 -5.852 1 82.31 203 VAL A O 1
ATOM 1562 N N . LEU A 1 204 ? 7.109 -5.82 -6.004 1 79.94 204 LEU A N 1
ATOM 1563 C CA . LEU A 1 204 ? 6.98 -6.043 -4.57 1 79.94 204 LEU A CA 1
ATOM 1564 C C . LEU A 1 204 ? 8.055 -5.285 -3.799 1 79.94 204 LEU A C 1
ATOM 1566 O O . LEU A 1 204 ? 7.883 -4.992 -2.615 1 79.94 204 LEU A O 1
ATOM 1570 N N . LEU A 1 205 ? 9.125 -4.891 -4.543 1 86.62 205 LEU A N 1
ATOM 1571 C CA . LEU A 1 205 ? 10.242 -4.383 -3.756 1 86.62 205 LEU A CA 1
ATOM 1572 C C . LEU A 1 205 ? 10.609 -2.967 -4.188 1 86.62 205 LEU A C 1
ATOM 1574 O O . LEU A 1 205 ? 11.367 -2.279 -3.498 1 86.62 205 LEU A O 1
ATOM 1578 N N . ILE A 1 206 ? 10.031 -2.49 -5.184 1 90.44 206 ILE A N 1
ATOM 1579 C CA . ILE A 1 206 ? 10.414 -1.191 -5.727 1 90.44 206 ILE A CA 1
ATOM 1580 C C . ILE A 1 206 ? 10.094 -0.093 -4.715 1 90.44 206 ILE A C 1
ATOM 1582 O O . ILE A 1 206 ? 10.82 0.9 -4.621 1 90.44 206 ILE A O 1
ATOM 1586 N N . SER A 1 207 ? 9.086 -0.266 -3.971 1 93.19 207 SER A N 1
ATOM 1587 C CA . SER A 1 207 ? 8.688 0.747 -2.998 1 93.19 207 SER A CA 1
ATOM 1588 C C . SER A 1 207 ? 9.766 0.951 -1.938 1 93.19 207 SER A C 1
ATOM 1590 O O . SER A 1 207 ? 9.953 2.064 -1.442 1 93.19 207 SER A O 1
ATOM 1592 N N . ALA A 1 208 ? 10.453 -0.08 -1.607 1 95.12 208 ALA A N 1
ATOM 1593 C CA . ALA A 1 208 ? 11.516 -0.001 -0.614 1 95.12 208 ALA A CA 1
ATOM 1594 C C . ALA A 1 208 ? 12.641 0.92 -1.087 1 95.12 208 ALA A C 1
ATOM 1596 O O . ALA A 1 208 ? 13.219 1.664 -0.291 1 95.12 208 ALA A O 1
ATOM 1597 N N . PHE A 1 209 ? 12.898 0.938 -2.338 1 94.5 209 PHE A N 1
ATOM 1598 C CA . PHE A 1 209 ? 13.969 1.744 -2.914 1 94.5 209 PHE A CA 1
ATOM 1599 C C . PHE A 1 209 ? 13.648 3.229 -2.814 1 94.5 209 PHE A C 1
ATOM 1601 O O . PHE A 1 209 ? 14.547 4.062 -2.725 1 94.5 209 PHE A O 1
ATOM 1608 N N . VAL A 1 210 ? 12.406 3.449 -2.805 1 95.69 210 VAL A N 1
ATOM 1609 C CA . VAL A 1 210 ? 11.969 4.844 -2.807 1 95.69 210 VAL A CA 1
ATOM 1610 C C . VAL A 1 210 ? 11.82 5.34 -1.371 1 95.69 210 VAL A C 1
ATOM 1612 O O . VAL A 1 210 ? 12.211 6.469 -1.055 1 95.69 210 VAL A O 1
ATOM 1615 N N . VAL A 1 211 ? 11.445 4.504 -0.443 1 97 211 VAL A N 1
ATOM 1616 C CA . VAL A 1 211 ? 10.945 4.953 0.853 1 97 211 VAL A CA 1
ATOM 1617 C C . VAL A 1 211 ? 12.039 4.793 1.91 1 97 211 VAL A C 1
ATOM 1619 O O . VAL A 1 211 ? 12.32 5.727 2.664 1 97 211 VAL A O 1
ATOM 1622 N N . ILE A 1 212 ? 12.727 3.701 1.935 1 96.94 212 ILE A N 1
ATOM 1623 C CA . ILE A 1 212 ? 13.555 3.355 3.082 1 96.94 212 ILE A CA 1
ATOM 1624 C C . ILE A 1 212 ? 14.766 4.289 3.145 1 96.94 212 ILE A C 1
ATOM 1626 O O . ILE A 1 212 ? 15.055 4.871 4.191 1 96.94 212 ILE A O 1
ATOM 1630 N N . PRO A 1 213 ? 15.453 4.434 2.021 1 96.88 213 PRO A N 1
ATOM 1631 C CA . PRO A 1 213 ? 16.594 5.359 2.096 1 96.88 213 PRO A CA 1
ATOM 1632 C C . PRO A 1 213 ? 16.172 6.777 2.475 1 96.88 213 PRO A C 1
ATOM 1634 O O . PRO A 1 213 ? 16.891 7.461 3.203 1 96.88 213 PRO A O 1
ATOM 1637 N N . ALA A 1 214 ? 15.062 7.199 1.946 1 96.75 214 ALA A N 1
ATOM 1638 C CA . ALA A 1 214 ? 14.562 8.539 2.258 1 96.75 214 ALA A CA 1
ATOM 1639 C C . ALA A 1 214 ? 14.234 8.664 3.742 1 96.75 214 ALA A C 1
ATOM 1641 O O . ALA A 1 214 ? 14.523 9.695 4.359 1 96.75 214 ALA A O 1
ATOM 1642 N N . CYS A 1 215 ? 13.656 7.699 4.316 1 94.56 215 CYS A N 1
ATOM 1643 C CA . CYS A 1 215 ? 13.328 7.723 5.734 1 94.56 215 CYS A CA 1
ATOM 1644 C C . CYS A 1 215 ? 14.586 7.715 6.59 1 94.56 215 CYS A C 1
ATOM 1646 O O . CYS A 1 215 ? 14.664 8.406 7.605 1 94.56 215 CYS A O 1
ATOM 1648 N N . ALA A 1 216 ? 15.508 6.91 6.164 1 94.44 216 ALA A N 1
ATOM 1649 C CA . ALA A 1 216 ? 16.781 6.898 6.875 1 94.44 216 ALA A CA 1
ATOM 1650 C C . ALA A 1 216 ? 17.469 8.266 6.809 1 94.44 216 ALA A C 1
ATOM 1652 O O . ALA A 1 216 ? 17.969 8.766 7.82 1 94.44 216 ALA A O 1
ATOM 1653 N N . ALA A 1 217 ? 17.469 8.812 5.66 1 94.94 217 ALA A N 1
ATOM 1654 C CA . ALA A 1 217 ? 18.109 10.117 5.465 1 94.94 217 ALA A CA 1
ATOM 1655 C C . ALA A 1 217 ? 17.438 11.195 6.305 1 94.94 217 ALA A C 1
ATOM 1657 O O . ALA A 1 217 ? 18.094 12.109 6.805 1 94.94 217 ALA A O 1
ATOM 1658 N N . ARG A 1 218 ? 16.125 11.086 6.398 1 92.25 218 ARG A N 1
ATOM 1659 C CA . ARG A 1 218 ? 15.375 12.055 7.188 1 92.25 218 ARG A CA 1
ATOM 1660 C C . ARG A 1 218 ? 15.852 12.07 8.641 1 92.25 218 ARG A C 1
ATOM 1662 O O . ARG A 1 218 ? 15.852 13.117 9.289 1 92.25 218 ARG A O 1
ATOM 1669 N N . LEU A 1 219 ? 16.234 10.961 9.133 1 89.88 219 LEU A N 1
ATOM 1670 C CA . LEU A 1 219 ? 16.688 10.82 10.516 1 89.88 219 LEU A CA 1
ATOM 1671 C C . LEU A 1 219 ? 18.109 11.336 10.672 1 89.88 219 LEU A C 1
ATOM 1673 O O . LEU A 1 219 ? 18.547 11.656 11.781 1 89.88 219 LEU A O 1
ATOM 1677 N N . LEU A 1 220 ? 18.797 11.484 9.555 1 91.38 220 LEU A N 1
ATOM 1678 C CA . LEU A 1 220 ? 20.234 11.789 9.609 1 91.38 220 LEU A CA 1
ATOM 1679 C C . LEU A 1 220 ? 20.5 13.234 9.219 1 91.38 220 LEU A C 1
ATOM 1681 O O . LEU A 1 220 ? 21.594 13.75 9.422 1 91.38 220 LEU A O 1
ATOM 1685 N N . THR A 1 221 ? 19.547 13.859 8.641 1 91.19 221 THR A N 1
ATOM 1686 C CA . THR A 1 221 ? 19.797 15.18 8.078 1 91.19 221 THR A CA 1
ATOM 1687 C C . THR A 1 221 ? 18.875 16.219 8.719 1 91.19 221 THR A C 1
ATOM 1689 O O . THR A 1 221 ? 17.844 15.875 9.305 1 91.19 221 THR A O 1
ATOM 1692 N N . ARG A 1 222 ? 19.281 17.547 8.547 1 88.5 222 ARG A N 1
ATOM 1693 C CA . ARG A 1 222 ? 18.516 18.625 9.141 1 88.5 222 ARG A CA 1
ATOM 1694 C C . ARG A 1 222 ? 18.031 19.609 8.07 1 88.5 222 ARG A C 1
ATOM 1696 O O . ARG A 1 222 ? 17.094 20.375 8.305 1 88.5 222 ARG A O 1
ATOM 1703 N N . ASN A 1 223 ? 18.75 19.594 6.996 1 91.69 223 ASN A N 1
ATOM 1704 C CA . ASN A 1 223 ? 18.344 20.484 5.918 1 91.69 223 ASN A CA 1
ATOM 1705 C C . ASN A 1 223 ? 17.812 19.719 4.715 1 91.69 223 ASN A C 1
ATOM 1707 O O . ASN A 1 223 ? 18.156 18.562 4.512 1 91.69 223 ASN A O 1
ATOM 1711 N N . PHE A 1 224 ? 17.062 20.375 3.953 1 91.94 224 PHE A N 1
ATOM 1712 C CA . PHE A 1 224 ? 16.328 19.719 2.881 1 91.94 224 PHE A CA 1
ATOM 1713 C C . PHE A 1 224 ? 17.266 19.281 1.769 1 91.94 224 PHE A C 1
ATOM 1715 O O . PHE A 1 224 ? 17.109 18.203 1.21 1 91.94 224 PHE A O 1
ATOM 1722 N N . ILE A 1 225 ? 18.25 20.078 1.453 1 93.19 225 ILE A N 1
ATOM 1723 C CA . ILE A 1 225 ? 19.172 19.75 0.378 1 93.19 225 ILE A CA 1
ATOM 1724 C C . ILE A 1 225 ? 20.016 18.531 0.776 1 93.19 225 ILE A C 1
ATOM 1726 O O . ILE A 1 225 ? 20.188 17.594 -0.017 1 93.19 225 ILE A O 1
ATOM 1730 N N . SER A 1 226 ? 20.516 18.562 2.01 1 94.5 226 SER A N 1
ATOM 1731 C CA . SER A 1 226 ? 21.234 17.406 2.512 1 94.5 226 SER A CA 1
ATOM 1732 C C . SER A 1 226 ? 20.359 16.156 2.559 1 94.5 226 SER A C 1
ATOM 1734 O O . SER A 1 226 ? 20.828 15.047 2.338 1 94.5 226 SER A O 1
ATOM 1736 N N . TYR A 1 227 ? 19.125 16.422 2.844 1 94.5 227 TYR A N 1
ATOM 1737 C CA . TYR A 1 227 ? 18.156 15.328 2.887 1 94.5 227 TYR A CA 1
ATOM 1738 C C . TYR A 1 227 ? 18.078 14.617 1.538 1 94.5 227 TYR A C 1
ATOM 1740 O O . TYR A 1 227 ? 18.172 13.391 1.467 1 94.5 227 TYR A O 1
ATOM 1748 N N . ILE A 1 228 ? 18.031 15.398 0.466 1 95.94 228 ILE A N 1
ATOM 1749 C CA . ILE A 1 228 ? 17.906 14.852 -0.879 1 95.94 228 ILE A CA 1
ATOM 1750 C C . ILE A 1 228 ? 19.188 14.109 -1.253 1 95.94 228 ILE A C 1
ATOM 1752 O O . ILE A 1 228 ? 19.125 12.984 -1.755 1 95.94 228 ILE A O 1
ATOM 1756 N N . ILE A 1 229 ? 20.297 14.656 -0.963 1 96.19 229 ILE A N 1
ATOM 1757 C CA . ILE A 1 229 ? 21.578 14.117 -1.359 1 96.19 229 ILE A CA 1
ATOM 1758 C C . ILE A 1 229 ? 21.875 12.836 -0.574 1 96.19 229 ILE A C 1
ATOM 1760 O O . ILE A 1 229 ? 22.266 11.828 -1.15 1 96.19 229 ILE A O 1
ATOM 1764 N N . VAL A 1 230 ? 21.641 12.891 0.691 1 96.31 230 VAL A N 1
ATOM 1765 C CA . VAL A 1 230 ? 21.922 11.742 1.542 1 96.31 230 VAL A CA 1
ATOM 1766 C C . VAL A 1 230 ? 20.953 10.602 1.193 1 96.31 230 VAL A C 1
ATOM 1768 O O . VAL A 1 230 ? 21.344 9.438 1.173 1 96.31 230 VAL A O 1
ATOM 1771 N N . SER A 1 231 ? 19.734 10.961 0.995 1 97.5 231 SER A N 1
ATOM 1772 C CA . SER A 1 231 ? 18.766 9.945 0.589 1 97.5 231 SER A CA 1
ATOM 1773 C C . SER A 1 231 ? 19.203 9.242 -0.689 1 97.5 231 SER A C 1
ATOM 1775 O O . SER A 1 231 ? 19.156 8.016 -0.772 1 97.5 231 SER A O 1
ATOM 1777 N N . SER A 1 232 ? 19.562 10.062 -1.67 1 97.56 232 SER A N 1
ATOM 1778 C CA . SER A 1 232 ? 20.031 9.508 -2.936 1 97.56 232 SER A CA 1
ATOM 1779 C C . SER A 1 232 ? 21.266 8.641 -2.734 1 97.56 232 SER A C 1
ATOM 1781 O O . SER A 1 232 ? 21.359 7.535 -3.277 1 97.56 232 SER A O 1
ATOM 1783 N N . ALA A 1 233 ? 22.156 9.07 -2 1 97.44 233 ALA A N 1
ATOM 1784 C CA . ALA A 1 233 ? 23.406 8.344 -1.74 1 97.44 233 ALA A CA 1
ATOM 1785 C C . ALA A 1 233 ? 23.125 7.035 -1.008 1 97.44 233 ALA A C 1
ATOM 1787 O O . ALA A 1 233 ? 23.703 6 -1.343 1 97.44 233 ALA A O 1
ATOM 1788 N N . LEU A 1 234 ? 22.297 7.102 -0.032 1 97.12 234 LEU A N 1
ATOM 1789 C CA . LEU A 1 234 ? 21.953 5.902 0.718 1 97.12 234 LEU A CA 1
ATOM 1790 C C . LEU A 1 234 ? 21.266 4.875 -0.186 1 97.12 234 LEU A C 1
ATOM 1792 O O . LEU A 1 234 ? 21.484 3.67 -0.026 1 97.12 234 LEU A O 1
ATOM 1796 N N . GLY A 1 235 ? 20.453 5.387 -1.076 1 97.06 235 GLY A N 1
ATOM 1797 C CA . GLY A 1 235 ? 19.828 4.488 -2.027 1 97.06 235 GLY A CA 1
ATOM 1798 C C . GLY A 1 235 ? 20.828 3.756 -2.908 1 97.06 235 GLY A C 1
ATOM 1799 O O . GLY A 1 235 ? 20.766 2.531 -3.039 1 97.06 235 GLY A O 1
ATOM 1800 N N . GLY A 1 236 ? 21.703 4.516 -3.473 1 96.44 236 GLY A N 1
ATOM 1801 C CA . GLY A 1 236 ? 22.734 3.914 -4.309 1 96.44 236 GLY A CA 1
ATOM 1802 C C . GLY A 1 236 ? 23.672 3.004 -3.541 1 96.44 236 GLY A C 1
ATOM 1803 O O . GLY A 1 236 ? 23.969 1.896 -3.988 1 96.44 236 GLY A O 1
ATOM 1804 N N . PHE A 1 237 ? 24.031 3.414 -2.42 1 96.62 237 PHE A N 1
ATOM 1805 C CA . PHE A 1 237 ? 24.984 2.676 -1.598 1 96.62 237 PHE A CA 1
ATOM 1806 C C . PHE A 1 237 ? 24.359 1.37 -1.103 1 96.62 237 PHE A C 1
ATOM 1808 O O . PHE A 1 237 ? 25.031 0.336 -1.074 1 96.62 237 PHE A O 1
ATOM 1815 N N . SER A 1 238 ? 23.203 1.433 -0.668 1 96.19 238 SER A N 1
ATOM 1816 C CA . SER A 1 238 ? 22.531 0.234 -0.175 1 96.19 238 SER A CA 1
ATOM 1817 C C . SER A 1 238 ? 22.375 -0.801 -1.282 1 96.19 238 SER A C 1
ATOM 1819 O O . SER A 1 238 ? 22.391 -2.006 -1.021 1 96.19 238 SER A O 1
ATOM 1821 N N . ALA A 1 239 ? 22.172 -0.317 -2.502 1 94.81 239 ALA A N 1
ATOM 1822 C CA . ALA A 1 239 ? 22.062 -1.24 -3.629 1 94.81 239 ALA A CA 1
ATOM 1823 C C . ALA A 1 239 ? 23.359 -2.031 -3.812 1 94.81 239 ALA A C 1
ATOM 1825 O O . ALA A 1 239 ? 23.328 -3.248 -4.016 1 94.81 239 ALA A O 1
ATOM 1826 N N . VAL A 1 240 ? 24.453 -1.37 -3.709 1 94.19 240 VAL A N 1
ATOM 1827 C CA . VAL A 1 240 ? 25.75 -2.014 -3.873 1 94.19 240 VAL A CA 1
ATOM 1828 C C . VAL A 1 240 ? 25.984 -3 -2.732 1 94.19 240 VAL A C 1
ATOM 1830 O O . VAL A 1 240 ? 26.328 -4.16 -2.969 1 94.19 240 VAL A O 1
ATOM 1833 N N . LEU A 1 241 ? 25.766 -2.545 -1.542 1 95.25 241 LEU A N 1
ATOM 1834 C CA . LEU A 1 241 ? 26 -3.393 -0.377 1 95.25 241 LEU A CA 1
ATOM 1835 C C . LEU A 1 241 ? 25.047 -4.594 -0.388 1 95.25 241 LEU A C 1
ATOM 1837 O O . LEU A 1 241 ? 25.438 -5.699 -0.003 1 95.25 241 LEU A O 1
ATOM 1841 N N . GLY A 1 242 ? 23.859 -4.305 -0.74 1 94.06 242 GLY A N 1
ATOM 1842 C CA . GLY A 1 242 ? 22.891 -5.391 -0.821 1 94.06 242 GLY A CA 1
ATOM 1843 C C . GLY A 1 242 ? 23.266 -6.438 -1.855 1 94.06 242 GLY A C 1
ATOM 1844 O O . GLY A 1 242 ? 23.109 -7.637 -1.615 1 94.06 242 GLY A O 1
ATOM 1845 N N . MET A 1 243 ? 23.719 -6.004 -2.938 1 91.62 243 MET A N 1
ATOM 1846 C CA . MET A 1 243 ? 24.141 -6.934 -3.984 1 91.62 243 MET A CA 1
ATOM 1847 C C . MET A 1 243 ? 25.359 -7.742 -3.541 1 91.62 243 MET A C 1
ATOM 1849 O O . MET A 1 243 ? 25.484 -8.922 -3.879 1 91.62 243 MET A O 1
ATOM 1853 N N . MET A 1 244 ? 26.219 -7.094 -2.904 1 90.81 244 MET A N 1
ATOM 1854 C CA . MET A 1 244 ? 27.375 -7.801 -2.357 1 90.81 244 MET A CA 1
ATOM 1855 C C . MET A 1 244 ? 26.9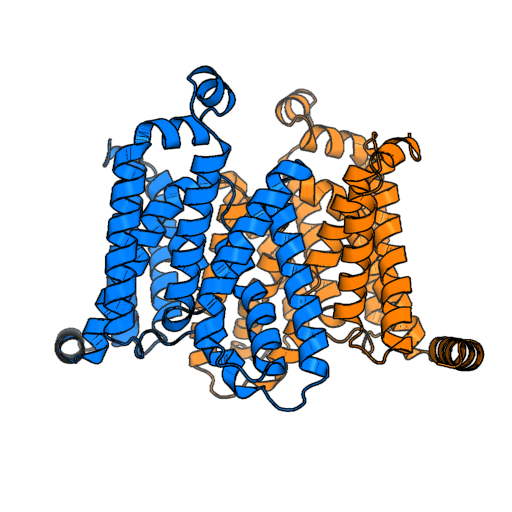38 -8.867 -1.361 1 90.81 244 MET A C 1
ATOM 1857 O O . MET A 1 244 ? 27.453 -9.984 -1.374 1 90.81 244 MET A O 1
ATOM 1861 N N . LEU A 1 245 ? 26.062 -8.477 -0.536 1 91 245 LEU A N 1
ATOM 1862 C CA . LEU A 1 245 ? 25.516 -9.422 0.429 1 91 245 LEU A CA 1
ATOM 1863 C C . LEU A 1 245 ? 24.859 -10.602 -0.281 1 91 245 LEU A C 1
ATOM 1865 O O . LEU A 1 245 ? 25 -11.75 0.146 1 91 245 LEU A O 1
ATOM 1869 N N . SER A 1 246 ? 24.062 -10.266 -1.249 1 90.75 246 SER A N 1
ATOM 1870 C CA . SER A 1 246 ? 23.391 -11.289 -2.041 1 90.75 246 SER A CA 1
ATOM 1871 C C . SER A 1 246 ? 24.391 -12.273 -2.631 1 90.75 246 SER A C 1
ATOM 1873 O O . SER A 1 246 ? 24.188 -13.492 -2.561 1 90.75 246 SER A O 1
ATOM 1875 N N . ALA A 1 247 ? 25.516 -11.82 -3.156 1 85.75 247 ALA A N 1
ATOM 1876 C CA . ALA A 1 247 ? 26.531 -12.648 -3.803 1 85.75 247 ALA A CA 1
ATOM 1877 C C . ALA A 1 247 ? 27.266 -13.5 -2.781 1 85.75 247 ALA A C 1
ATOM 1879 O O . ALA A 1 247 ? 27.578 -14.664 -3.049 1 85.75 247 ALA A O 1
ATOM 1880 N N . LEU A 1 248 ? 27.469 -12.953 -1.682 1 86.19 248 LEU A N 1
ATOM 1881 C CA . LEU A 1 248 ? 28.234 -13.641 -0.655 1 86.19 248 LEU A CA 1
ATOM 1882 C C . LEU A 1 248 ? 27.422 -14.773 -0.026 1 86.19 248 LEU A C 1
ATOM 1884 O O . LEU A 1 248 ? 27.969 -15.828 0.286 1 86.19 248 LEU A O 1
ATOM 1888 N N . LEU A 1 249 ? 26.156 -14.578 0.102 1 89.19 249 LEU A N 1
ATOM 1889 C CA . LEU A 1 249 ? 25.344 -15.539 0.85 1 89.19 249 LEU A CA 1
ATOM 1890 C C . LEU A 1 249 ? 24.422 -16.297 -0.08 1 89.19 249 LEU A C 1
ATOM 1892 O O . LEU A 1 249 ? 23.609 -17.125 0.375 1 89.19 249 LEU A O 1
ATOM 1896 N N . ASN A 1 250 ? 24.516 -16.047 -1.341 1 87.81 250 ASN A N 1
ATOM 1897 C CA . ASN A 1 250 ? 23.672 -16.688 -2.33 1 87.81 250 ASN A CA 1
ATOM 1898 C C . ASN A 1 250 ? 22.188 -16.469 -2.031 1 87.81 250 ASN A C 1
ATOM 1900 O O . ASN A 1 250 ? 21.406 -17.438 -1.968 1 87.81 250 ASN A O 1
ATOM 1904 N N . LEU A 1 251 ? 21.859 -15.25 -1.767 1 90 251 LEU A N 1
ATOM 1905 C CA . LEU A 1 251 ? 20.484 -14.844 -1.511 1 90 251 LEU A CA 1
ATOM 1906 C C . LEU A 1 251 ? 19.922 -14.086 -2.707 1 90 251 LEU A C 1
ATOM 1908 O O . LEU A 1 251 ? 20.672 -13.594 -3.553 1 90 251 LEU A O 1
ATOM 1912 N N . PRO A 1 252 ? 18.625 -14.086 -2.785 1 88 252 PRO A N 1
ATOM 1913 C CA . PRO A 1 252 ? 18.031 -13.266 -3.848 1 88 252 PRO A CA 1
ATOM 1914 C C . PRO A 1 252 ? 18.453 -11.797 -3.77 1 88 252 PRO A C 1
ATOM 1916 O O . PRO A 1 252 ? 18.469 -11.219 -2.684 1 88 252 PRO A O 1
ATOM 1919 N N . SER A 1 253 ? 18.781 -11.25 -4.84 1 89 253 SER A N 1
ATOM 1920 C CA . SER A 1 253 ? 19.422 -9.938 -4.902 1 89 253 SER A CA 1
ATOM 1921 C C . SER A 1 253 ? 18.469 -8.844 -4.422 1 89 253 SER A C 1
ATOM 1923 O O . SER A 1 253 ? 18.828 -8.031 -3.572 1 89 253 SER A O 1
ATOM 1925 N N . GLY A 1 254 ? 17.188 -8.797 -4.926 1 89.31 254 GLY A N 1
ATOM 1926 C CA . GLY A 1 254 ? 16.234 -7.777 -4.543 1 89.31 254 GLY A CA 1
ATOM 1927 C C . GLY A 1 254 ? 16 -7.707 -3.047 1 89.31 254 GLY A C 1
ATOM 1928 O O . GLY A 1 254 ? 16.266 -6.676 -2.422 1 89.31 254 GLY A O 1
ATOM 1929 N N . PRO A 1 255 ? 15.609 -8.812 -2.516 1 92.31 255 PRO A N 1
ATOM 1930 C CA . PRO A 1 255 ? 15.375 -8.859 -1.071 1 92.31 255 PRO A CA 1
ATOM 1931 C C . PRO A 1 255 ? 16.609 -8.508 -0.253 1 92.31 255 PRO A C 1
ATOM 1933 O O . PRO A 1 255 ? 16.5 -7.895 0.813 1 92.31 255 PRO A O 1
ATOM 1936 N N . SER A 1 256 ? 17.719 -8.867 -0.729 1 94.06 256 SER A N 1
ATOM 1937 C CA . SER A 1 256 ? 18.953 -8.547 -0.018 1 94.06 256 SER A CA 1
ATOM 1938 C C . SER A 1 256 ? 19.188 -7.039 0.028 1 94.06 256 SER A C 1
ATOM 1940 O O . SER A 1 256 ? 19.641 -6.504 1.045 1 94.06 256 SER A O 1
ATOM 1942 N N . ILE A 1 257 ? 18.953 -6.379 -1.016 1 94.38 257 ILE A N 1
ATOM 1943 C CA . ILE A 1 257 ? 19.109 -4.93 -1.061 1 94.38 257 ILE A CA 1
ATOM 1944 C C . ILE A 1 257 ? 18.156 -4.277 -0.054 1 94.38 257 ILE A C 1
ATOM 1946 O O . ILE A 1 257 ? 18.562 -3.398 0.711 1 94.38 257 ILE A O 1
ATOM 1950 N N . VAL A 1 258 ? 16.984 -4.723 -0.034 1 95.19 258 VAL A N 1
ATOM 1951 C CA . VAL A 1 258 ? 15.977 -4.16 0.86 1 95.19 258 VAL A CA 1
ATOM 1952 C C . VAL A 1 258 ? 16.375 -4.414 2.312 1 95.19 258 VAL A C 1
ATOM 1954 O O . VAL A 1 258 ? 16.219 -3.543 3.168 1 95.19 258 VAL A O 1
ATOM 1957 N N . THR A 1 259 ? 16.844 -5.578 2.539 1 95.69 259 THR A N 1
ATOM 1958 C CA . THR A 1 259 ? 17.297 -5.895 3.891 1 95.69 259 THR A CA 1
ATOM 1959 C C . THR A 1 259 ? 18.438 -4.977 4.312 1 95.69 259 THR A C 1
ATOM 1961 O O . THR A 1 259 ? 18.516 -4.551 5.465 1 95.69 259 THR A O 1
ATOM 1964 N N . MET A 1 260 ? 19.266 -4.758 3.389 1 96.38 260 MET A N 1
ATOM 1965 C CA . MET A 1 260 ? 20.359 -3.826 3.664 1 96.38 260 MET A CA 1
ATOM 1966 C C . MET A 1 260 ? 19.812 -2.426 3.939 1 96.38 260 MET A C 1
ATOM 1968 O O . MET A 1 260 ? 20.297 -1.736 4.84 1 96.38 260 MET A O 1
ATOM 1972 N N . GLN A 1 261 ? 18.891 -1.968 3.166 1 96.94 261 GLN A N 1
ATOM 1973 C CA . GLN A 1 261 ? 18.266 -0.671 3.387 1 96.94 261 GLN A CA 1
ATOM 1974 C C . GLN A 1 261 ? 17.625 -0.596 4.773 1 96.94 261 GLN A C 1
ATOM 1976 O O . GLN A 1 261 ? 17.734 0.428 5.453 1 96.94 261 GLN A O 1
ATOM 1981 N N . LEU A 1 262 ? 16.984 -1.671 5.129 1 95.75 262 LEU A N 1
ATOM 1982 C CA . LEU A 1 262 ? 16.375 -1.736 6.457 1 95.75 262 LEU A CA 1
ATOM 1983 C C . LEU A 1 262 ? 17.453 -1.608 7.539 1 95.75 262 LEU A C 1
ATOM 1985 O O . LEU A 1 262 ? 17.25 -0.901 8.531 1 95.75 262 LEU A O 1
ATOM 1989 N N . ALA A 1 263 ? 18.484 -2.357 7.355 1 96.25 263 ALA A N 1
ATOM 1990 C CA . ALA A 1 263 ? 19.594 -2.293 8.312 1 96.25 263 ALA A CA 1
ATOM 1991 C C . ALA A 1 263 ? 20.109 -0.864 8.469 1 96.25 263 ALA A C 1
ATOM 1993 O O . ALA A 1 263 ? 20.344 -0.397 9.586 1 96.25 263 ALA A O 1
ATOM 1994 N N . ILE A 1 264 ? 20.25 -0.218 7.387 1 95.06 264 ILE A N 1
ATOM 1995 C CA . ILE A 1 264 ? 20.719 1.164 7.398 1 95.06 264 ILE A CA 1
ATOM 1996 C C . ILE A 1 264 ? 19.703 2.045 8.125 1 95.06 264 ILE A C 1
ATOM 1998 O O . ILE A 1 264 ? 20.078 2.904 8.922 1 95.06 264 ILE A O 1
ATOM 2002 N N . PHE A 1 265 ? 18.453 1.846 7.867 1 94.25 265 PHE A N 1
ATOM 2003 C CA . PHE A 1 265 ? 17.391 2.596 8.523 1 94.25 265 PHE A CA 1
ATOM 2004 C C . PHE A 1 265 ? 17.422 2.379 10.031 1 94.25 265 PHE A C 1
ATOM 2006 O O . PHE A 1 265 ? 17.344 3.336 10.797 1 94.25 265 PHE A O 1
ATOM 2013 N N . LEU A 1 266 ? 17.547 1.135 10.43 1 93.25 266 LEU A N 1
ATOM 2014 C CA . LEU A 1 266 ? 17.578 0.812 11.852 1 93.25 266 LEU A CA 1
ATOM 2015 C C . LEU A 1 266 ? 18.797 1.431 12.523 1 93.25 266 LEU A C 1
ATOM 2017 O O . LEU A 1 266 ? 18.719 1.896 13.656 1 93.25 266 LEU A O 1
ATOM 2021 N N . LEU A 1 267 ? 19.875 1.428 11.844 1 93 267 LEU A N 1
ATOM 2022 C CA . LEU A 1 267 ? 21.094 2.059 12.359 1 93 267 LEU A CA 1
ATOM 2023 C C . LEU A 1 267 ? 20.906 3.564 12.508 1 93 267 LEU A C 1
ATOM 2025 O O . LEU A 1 267 ? 21.406 4.168 13.445 1 93 267 LEU A O 1
ATOM 2029 N N . ALA A 1 268 ? 20.234 4.133 11.547 1 91.12 268 ALA A N 1
ATOM 2030 C CA . ALA A 1 268 ? 19.969 5.566 11.594 1 91.12 268 ALA A CA 1
ATOM 2031 C C . ALA A 1 268 ? 19.125 5.93 12.812 1 91.12 268 ALA A C 1
ATOM 2033 O O . ALA A 1 268 ? 19.25 7.02 13.367 1 91.12 268 ALA A O 1
ATOM 2034 N N . ILE A 1 269 ? 18.234 5.051 13.219 1 87.62 269 ILE A N 1
ATOM 2035 C CA . ILE A 1 269 ? 17.391 5.27 14.383 1 87.62 269 ILE A CA 1
ATOM 2036 C C . ILE A 1 269 ? 18.234 5.238 15.656 1 87.62 269 ILE A C 1
ATOM 2038 O O . ILE A 1 269 ? 18 6.016 16.578 1 87.62 269 ILE A O 1
ATOM 2042 N N . LEU A 1 270 ? 19.125 4.305 15.703 1 87.12 270 LEU A N 1
ATOM 2043 C CA . LEU A 1 270 ? 19.906 4.062 16.906 1 87.12 270 LEU A CA 1
ATOM 2044 C C . LEU A 1 270 ? 20.953 5.164 17.094 1 87.12 270 LEU A C 1
ATOM 2046 O O . LEU A 1 270 ? 21.438 5.375 18.203 1 87.12 270 LEU A O 1
ATOM 2050 N N . ILE A 1 271 ? 21.312 5.754 16.031 1 76.69 271 ILE A N 1
ATOM 2051 C CA . ILE A 1 271 ? 22.359 6.758 16.172 1 76.69 271 ILE A CA 1
ATOM 2052 C C . ILE A 1 271 ? 21.734 8.133 16.375 1 76.69 271 ILE A C 1
ATOM 2054 O O . ILE A 1 271 ? 21.391 8.828 15.414 1 76.69 271 ILE A O 1
ATOM 2058 N N . PRO A 1 272 ? 21.094 8.352 17.5 1 59.41 272 PRO A N 1
ATOM 2059 C CA . PRO A 1 272 ? 20.406 9.609 17.781 1 59.41 272 PRO A CA 1
ATOM 2060 C C . PRO A 1 272 ? 21.156 10.828 17.266 1 59.41 272 PRO A C 1
ATOM 2062 O O . PRO A 1 272 ? 20.531 11.789 16.797 1 59.41 272 PRO A O 1
ATOM 2065 N N . ASN A 1 273 ? 22.422 10.805 17.516 1 57.16 273 ASN A N 1
ATOM 2066 C CA . ASN A 1 273 ? 23.25 11.992 17.406 1 57.16 273 ASN A CA 1
ATOM 2067 C C . ASN A 1 273 ? 23.766 12.195 15.977 1 57.16 273 ASN A C 1
ATOM 2069 O O . ASN A 1 273 ? 24.594 13.062 15.727 1 57.16 273 ASN A O 1
ATOM 2073 N N . LEU A 1 274 ? 23.438 11.391 15.156 1 54.97 274 LEU A N 1
ATOM 2074 C CA . LEU A 1 274 ? 24.078 11.562 13.859 1 54.97 274 LEU A CA 1
ATOM 2075 C C . LEU A 1 274 ? 23.406 12.672 13.055 1 54.97 274 LEU A C 1
ATOM 2077 O O . LEU A 1 274 ? 23.875 13.023 11.969 1 54.97 274 LEU A O 1
ATOM 2081 N N . LYS A 1 275 ? 22.203 13.047 13.414 1 56.16 275 LYS A N 1
ATOM 2082 C CA . LYS A 1 275 ? 21.656 14.242 12.781 1 56.16 275 LYS A CA 1
ATOM 2083 C C . LYS A 1 275 ? 22.734 15.305 12.578 1 56.16 275 LYS A C 1
ATOM 2085 O O . LYS A 1 275 ? 22.656 16.109 11.648 1 56.16 275 LYS A O 1
ATOM 2090 N N . LEU A 1 276 ? 23.672 15.156 13.523 1 49.09 276 LEU A N 1
ATOM 2091 C CA . LEU A 1 276 ? 24.703 16.188 13.609 1 49.09 276 LEU A CA 1
ATOM 2092 C C . LEU A 1 276 ? 25.672 16.078 12.445 1 49.09 276 LEU A C 1
ATOM 2094 O O . LEU A 1 276 ? 26.484 17 12.219 1 49.09 276 LEU A O 1
ATOM 2098 N N . LEU A 1 277 ? 25.734 14.867 11.883 1 47.34 277 LEU A N 1
ATOM 2099 C CA . LEU A 1 277 ? 26.922 14.844 11.023 1 47.34 277 LEU A CA 1
ATOM 2100 C C . LEU A 1 277 ? 26.656 15.586 9.719 1 47.34 277 LEU A C 1
ATOM 2102 O O . LEU A 1 277 ? 27.594 16 9.031 1 47.34 277 LEU A O 1
ATOM 2106 N N . VAL A 1 278 ? 25.375 15.531 9.141 1 51.62 278 VAL A N 1
ATOM 2107 C CA . VAL A 1 278 ? 25.328 16.203 7.84 1 51.62 278 VAL A CA 1
ATOM 2108 C C . VAL A 1 278 ? 24.562 17.516 7.965 1 51.62 278 VAL A C 1
ATOM 2110 O O . VAL A 1 278 ? 23.328 17.531 7.887 1 51.62 278 VAL A O 1
ATOM 2113 N N . SER A 1 279 ? 24.828 18.344 8.992 1 47.34 279 SER A N 1
ATOM 2114 C CA . SER A 1 279 ? 24.438 19.75 9.023 1 47.34 279 SER A CA 1
ATOM 2115 C C . SER A 1 279 ? 25 20.5 7.824 1 47.34 279 SER A C 1
ATOM 2117 O O . SER A 1 279 ? 26.125 20.234 7.379 1 47.34 279 SER A O 1
ATOM 2119 N N . MET B 1 1 ? -30.172 -12.93 -21.766 1 47.44 1 MET B N 1
ATOM 2120 C CA . MET B 1 1 ? -30.219 -12.945 -20.312 1 47.44 1 MET B CA 1
ATOM 2121 C C . MET B 1 1 ? -31.656 -12.984 -19.797 1 47.44 1 MET B C 1
ATOM 2123 O O . MET B 1 1 ? -32.438 -12.086 -20.094 1 47.44 1 MET B O 1
ATOM 2127 N N . ASN B 1 2 ? -32.156 -14.016 -19.625 1 60.25 2 ASN B N 1
ATOM 2128 C CA . ASN B 1 2 ? -33.5 -14.094 -19.078 1 60.25 2 ASN B CA 1
ATOM 2129 C C . ASN B 1 2 ? -33.531 -13.758 -17.594 1 60.25 2 ASN B C 1
ATOM 2131 O O . ASN B 1 2 ? -33.062 -14.547 -16.766 1 60.25 2 ASN B O 1
ATOM 2135 N N . ILE B 1 3 ? -33.781 -12.602 -17.297 1 62.12 3 ILE B N 1
ATOM 2136 C CA . ILE B 1 3 ? -33.719 -11.945 -15.984 1 62.12 3 ILE B CA 1
ATOM 2137 C C . ILE B 1 3 ? -34.469 -12.805 -14.953 1 62.12 3 ILE B C 1
ATOM 2139 O O . ILE B 1 3 ? -33.938 -13.07 -13.867 1 62.12 3 ILE B O 1
ATOM 2143 N N . PRO B 1 4 ? -35.656 -13.242 -15.328 1 61.41 4 PRO B N 1
ATOM 2144 C CA . PRO B 1 4 ? -36.344 -14.039 -14.312 1 61.41 4 PRO B CA 1
ATOM 2145 C C . PRO B 1 4 ? -35.625 -15.352 -14.008 1 61.41 4 PRO B C 1
ATOM 2147 O O . PRO B 1 4 ? -35.531 -15.75 -12.844 1 61.41 4 PRO B O 1
ATOM 2150 N N . ALA B 1 5 ? -35.219 -16.031 -14.953 1 65 5 ALA B N 1
ATOM 2151 C CA . ALA B 1 5 ? -34.5 -17.297 -14.734 1 65 5 ALA B CA 1
ATOM 2152 C C . ALA B 1 5 ? -33.188 -17.062 -13.992 1 65 5 ALA B C 1
ATOM 2154 O O . ALA B 1 5 ? -32.844 -17.859 -13.109 1 65 5 ALA B O 1
ATOM 2155 N N . ASP B 1 6 ? -32.562 -15.969 -14.305 1 71.44 6 ASP B N 1
ATOM 2156 C CA . ASP B 1 6 ? -31.312 -15.633 -13.633 1 71.44 6 ASP B CA 1
ATOM 2157 C C . ASP B 1 6 ? -31.547 -15.289 -12.164 1 71.44 6 ASP B C 1
ATOM 2159 O O . ASP B 1 6 ? -30.75 -15.664 -11.297 1 71.44 6 ASP B O 1
ATOM 2163 N N . LEU B 1 7 ? -32.656 -14.609 -11.945 1 68.31 7 LEU B N 1
ATOM 2164 C CA . LEU B 1 7 ? -33.031 -14.273 -10.578 1 68.31 7 LEU B CA 1
ATOM 2165 C C . LEU B 1 7 ? -33.375 -15.531 -9.781 1 68.31 7 LEU B C 1
ATOM 2167 O O . LEU B 1 7 ? -33 -15.648 -8.609 1 68.31 7 LEU B O 1
ATOM 2171 N N . MET B 1 8 ? -34.156 -16.406 -10.398 1 68.06 8 MET B N 1
ATOM 2172 C CA . MET B 1 8 ? -34.5 -17.672 -9.742 1 68.06 8 MET B CA 1
ATOM 2173 C C . MET B 1 8 ? -33.25 -18.484 -9.422 1 68.06 8 MET B C 1
ATOM 2175 O O . MET B 1 8 ? -33.156 -19.078 -8.352 1 68.06 8 MET B O 1
ATOM 2179 N N . ARG B 1 9 ? -32.406 -18.516 -10.305 1 69.25 9 ARG B N 1
ATOM 2180 C CA . ARG B 1 9 ? -31.141 -19.203 -10.086 1 69.25 9 ARG B CA 1
ATOM 2181 C C . ARG B 1 9 ? -30.359 -18.547 -8.945 1 69.25 9 ARG B C 1
ATOM 2183 O O . ARG B 1 9 ? -29.766 -19.25 -8.117 1 69.25 9 AR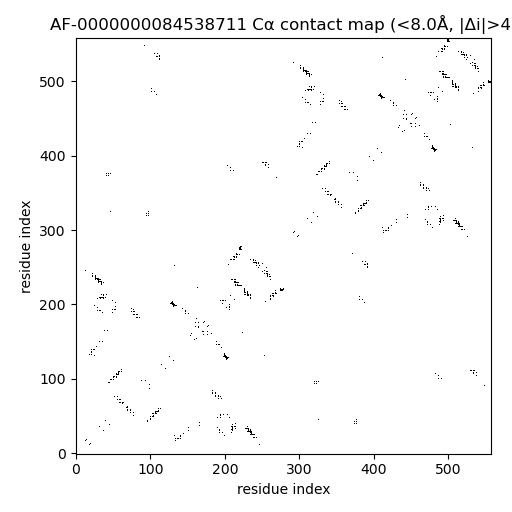G B O 1
ATOM 2190 N N . MET B 1 10 ? -30.484 -17.297 -8.992 1 72.12 10 MET B N 1
ATOM 2191 C CA . MET B 1 10 ? -29.812 -16.562 -7.93 1 72.12 10 MET B CA 1
ATOM 2192 C C . MET B 1 10 ? -30.406 -16.906 -6.566 1 72.12 10 MET B C 1
ATOM 2194 O O . MET B 1 10 ? -29.688 -17.109 -5.594 1 72.12 10 MET B O 1
ATOM 2198 N N . ILE B 1 11 ? -31.688 -16.938 -6.52 1 71 11 ILE B N 1
ATOM 2199 C CA . ILE B 1 11 ? -32.406 -17.25 -5.277 1 71 11 ILE B CA 1
ATOM 2200 C C . ILE B 1 11 ? -32.062 -18.672 -4.836 1 71 11 ILE B C 1
ATOM 2202 O O . ILE B 1 11 ? -31.859 -18.922 -3.645 1 71 11 ILE B O 1
ATOM 2206 N N . GLU B 1 12 ? -31.984 -19.531 -5.75 1 74.56 12 GLU B N 1
ATOM 2207 C CA . GLU B 1 12 ? -31.609 -20.906 -5.438 1 74.56 12 GLU B CA 1
ATOM 2208 C C . GLU B 1 12 ? -30.172 -21 -4.914 1 74.56 12 GLU B C 1
ATOM 2210 O O . GLU B 1 12 ? -29.891 -21.766 -3.994 1 74.56 12 GLU B O 1
ATOM 2215 N N . LEU B 1 13 ? -29.406 -20.188 -5.488 1 73.69 13 LEU B N 1
ATOM 2216 C CA . LEU B 1 13 ? -28 -20.188 -5.07 1 73.69 13 LEU B CA 1
ATOM 2217 C C . LEU B 1 13 ? -27.859 -19.641 -3.65 1 73.69 13 LEU B C 1
ATOM 2219 O O . LEU B 1 13 ? -27.047 -20.141 -2.869 1 73.69 13 LEU B O 1
ATOM 2223 N N . PHE B 1 14 ? -28.734 -18.766 -3.367 1 76.62 14 PHE B N 1
ATOM 2224 C CA . PHE B 1 14 ? -28.672 -18.141 -2.049 1 76.62 14 PHE B CA 1
ATOM 2225 C C . PHE B 1 14 ? -29.203 -19.094 -0.978 1 76.62 14 PHE B C 1
ATOM 2227 O O . PHE B 1 14 ? -28.984 -18.875 0.215 1 76.62 14 PHE B O 1
ATOM 2234 N N . GLN B 1 15 ? -29.797 -20.156 -1.398 1 77.25 15 GLN B N 1
ATOM 2235 C CA . GLN B 1 15 ? -30.312 -21.141 -0.45 1 77.25 15 GLN B CA 1
ATOM 2236 C C . GLN B 1 15 ? -29.234 -22.156 -0.07 1 77.25 15 GLN B C 1
ATOM 2238 O O . GLN B 1 15 ? -29.375 -22.859 0.934 1 77.25 15 GLN B O 1
ATOM 2243 N N . LEU B 1 16 ? -28.203 -22.094 -0.728 1 82.88 16 LEU B N 1
ATOM 2244 C CA . LEU B 1 16 ? -27.109 -23 -0.403 1 82.88 16 LEU B CA 1
ATOM 2245 C C . LEU B 1 16 ? -26.344 -22.516 0.817 1 82.88 16 LEU B C 1
ATOM 2247 O O . LEU B 1 16 ? -26.062 -21.312 0.939 1 82.88 16 LEU B O 1
ATOM 2251 N N . PRO B 1 17 ? -26.125 -23.406 1.729 1 85.62 17 PRO B N 1
ATOM 2252 C CA . PRO B 1 17 ? -25.484 -23.031 2.986 1 85.62 17 PRO B CA 1
ATOM 2253 C C . PRO B 1 17 ? -24.156 -22.328 2.771 1 85.62 17 PRO B C 1
ATOM 2255 O O . PRO B 1 17 ? -23.828 -21.375 3.494 1 85.62 17 PRO B O 1
ATOM 2258 N N . PHE B 1 18 ? -23.406 -22.812 1.851 1 84.88 18 PHE B N 1
ATOM 2259 C CA . PHE B 1 18 ? -22.109 -22.188 1.623 1 84.88 18 PHE B CA 1
ATOM 2260 C C . PHE B 1 18 ? -22.281 -20.75 1.132 1 84.88 18 PHE B C 1
ATOM 2262 O O . PHE B 1 18 ? -21.5 -19.875 1.489 1 84.88 18 PHE B O 1
ATOM 2269 N N . MET B 1 19 ? -23.234 -20.531 0.338 1 87.44 19 MET B N 1
ATOM 2270 C CA . MET B 1 19 ? -23.469 -19.188 -0.177 1 87.44 19 MET B CA 1
ATOM 2271 C C . MET B 1 19 ? -23.984 -18.266 0.927 1 87.44 19 MET B C 1
ATOM 2273 O O . MET B 1 19 ? -23.625 -17.078 0.974 1 87.44 19 MET B O 1
ATOM 2277 N N . GLN B 1 20 ? -24.766 -18.781 1.779 1 89.88 20 GLN B N 1
ATOM 2278 C CA . GLN B 1 20 ? -25.25 -18 2.918 1 89.88 20 GLN B CA 1
ATOM 2279 C C . GLN B 1 20 ? -24.094 -17.578 3.83 1 89.88 20 GLN B C 1
ATOM 2281 O O . GLN B 1 20 ? -24.047 -16.453 4.309 1 89.88 20 GLN B O 1
ATOM 2286 N N . ARG B 1 21 ? -23.25 -18.453 4.012 1 90.75 21 ARG B N 1
ATOM 2287 C CA . ARG B 1 21 ? -22.078 -18.141 4.824 1 90.75 21 ARG B CA 1
ATOM 2288 C C . ARG B 1 21 ? -21.219 -17.078 4.148 1 90.75 21 ARG B C 1
ATOM 2290 O O . ARG B 1 21 ? -20.703 -16.188 4.809 1 90.75 21 ARG B O 1
ATOM 2297 N N . ALA B 1 22 ? -21.109 -17.25 2.865 1 90.94 22 ALA B N 1
ATOM 2298 C CA . ALA B 1 22 ? -20.312 -16.297 2.096 1 90.94 22 ALA B CA 1
ATOM 2299 C C . ALA B 1 22 ? -20.906 -14.891 2.176 1 90.94 22 ALA B C 1
ATOM 2301 O O . ALA B 1 22 ? -20.188 -13.914 2.381 1 90.94 22 ALA B O 1
ATOM 2302 N N . ILE B 1 23 ? -22.188 -14.828 2.086 1 91.75 23 ILE B N 1
ATOM 2303 C CA . ILE B 1 23 ? -22.875 -13.539 2.133 1 91.75 23 ILE B CA 1
ATOM 2304 C C . ILE B 1 23 ? -22.734 -12.938 3.527 1 91.75 23 ILE B C 1
ATOM 2306 O O . ILE B 1 23 ? -22.406 -11.758 3.67 1 91.75 23 ILE B O 1
ATOM 2310 N N . MET B 1 24 ? -22.938 -13.703 4.492 1 92.88 24 MET B N 1
ATOM 2311 C CA . MET B 1 24 ? -22.812 -13.227 5.867 1 92.88 24 MET B CA 1
ATOM 2312 C C . MET B 1 24 ? -21.391 -12.773 6.164 1 92.88 24 MET B C 1
ATOM 2314 O O . MET B 1 24 ? -21.188 -11.742 6.816 1 92.88 24 MET B O 1
ATOM 2318 N N . GLY B 1 25 ? -20.469 -13.555 5.691 1 92.75 25 GLY B N 1
ATOM 2319 C CA . GLY B 1 25 ? -19.078 -13.156 5.855 1 92.75 25 GLY B CA 1
ATOM 2320 C C . GLY B 1 25 ? -18.75 -11.836 5.18 1 92.75 25 GLY B C 1
ATOM 2321 O O . GLY B 1 25 ? -18.047 -11 5.754 1 92.75 25 GLY B O 1
ATOM 2322 N N . GLY B 1 26 ? -19.281 -11.719 3.992 1 93.31 26 GLY B N 1
ATOM 2323 C CA . GLY B 1 26 ? -19.094 -10.461 3.281 1 93.31 26 GLY B CA 1
ATOM 2324 C C . GLY B 1 26 ? -19.734 -9.281 3.986 1 93.31 26 GLY B C 1
ATOM 2325 O O . GLY B 1 26 ? -19.125 -8.211 4.074 1 93.31 26 GLY B O 1
ATOM 2326 N N . ILE B 1 27 ? -20.859 -9.492 4.504 1 95.06 27 ILE B N 1
ATOM 2327 C CA . ILE B 1 27 ? -21.578 -8.43 5.195 1 95.06 27 ILE B CA 1
ATOM 2328 C C . ILE B 1 27 ? -20.844 -8.039 6.469 1 95.06 27 ILE B C 1
ATOM 2330 O O . ILE B 1 27 ? -20.625 -6.852 6.73 1 95.06 27 ILE B O 1
ATOM 2334 N N . LEU B 1 28 ? -20.484 -9.016 7.211 1 95.88 28 LEU B N 1
ATOM 2335 C CA . LEU B 1 28 ? -19.781 -8.758 8.469 1 95.88 28 LEU B CA 1
ATOM 2336 C C . LEU B 1 28 ? -18.469 -8.016 8.211 1 95.88 28 LEU B C 1
ATOM 2338 O O . LEU B 1 28 ? -18.172 -7.035 8.891 1 95.88 28 LEU B O 1
ATOM 2342 N N . THR B 1 29 ? -17.75 -8.477 7.23 1 94.44 29 THR B N 1
ATOM 2343 C CA . THR B 1 29 ? -16.484 -7.836 6.879 1 94.44 29 THR B CA 1
ATOM 2344 C C . THR B 1 29 ? -16.734 -6.418 6.367 1 94.44 29 THR B C 1
ATOM 2346 O O . THR B 1 29 ? -16 -5.492 6.723 1 94.44 29 THR B O 1
ATOM 2349 N N . GLY B 1 30 ? -17.719 -6.312 5.555 1 95.56 30 GLY B N 1
ATOM 2350 C CA . GLY B 1 30 ? -18.062 -5 5.027 1 95.56 30 GLY B CA 1
ATOM 2351 C C . GLY B 1 30 ? -18.484 -4.02 6.102 1 95.56 30 GLY B C 1
ATOM 2352 O O . GLY B 1 30 ? -18.062 -2.859 6.098 1 95.56 30 GLY B O 1
ATOM 2353 N N . LEU B 1 31 ? -19.281 -4.457 7.02 1 96.75 31 LEU B N 1
ATOM 2354 C CA . LEU B 1 31 ? -19.734 -3.619 8.117 1 96.75 31 LEU B CA 1
ATOM 2355 C C . LEU B 1 31 ? -18.562 -3.18 8.992 1 96.75 31 LEU B C 1
ATOM 2357 O O . LEU B 1 31 ? -18.422 -1.993 9.305 1 96.75 31 LEU B O 1
ATOM 2361 N N . MET B 1 32 ? -17.797 -4.129 9.312 1 96.62 32 MET B N 1
ATOM 2362 C CA . MET B 1 32 ? -16.641 -3.846 10.164 1 96.62 32 MET B CA 1
ATOM 2363 C C . MET B 1 32 ? -15.625 -2.971 9.43 1 96.62 32 MET B C 1
ATOM 2365 O O . MET B 1 32 ? -15.086 -2.023 10.008 1 96.62 32 MET B O 1
ATOM 2369 N N . GLY B 1 33 ? -15.398 -3.324 8.203 1 95.69 33 GLY B N 1
ATOM 2370 C CA . GLY B 1 33 ? -14.477 -2.539 7.398 1 95.69 33 GLY B CA 1
ATOM 2371 C C . GLY B 1 33 ? -14.914 -1.098 7.223 1 95.69 33 GLY B C 1
ATOM 2372 O O . GLY B 1 33 ? -14.117 -0.176 7.395 1 95.69 33 GLY B O 1
ATOM 2373 N N . GLY B 1 34 ? -16.141 -0.949 6.879 1 95.75 34 GLY B N 1
ATOM 2374 C CA . GLY B 1 34 ? -16.672 0.4 6.754 1 95.75 34 GLY B CA 1
ATOM 2375 C C . GLY B 1 34 ? -16.609 1.188 8.047 1 95.75 34 GLY B C 1
ATOM 2376 O O . GLY B 1 34 ? -16.266 2.369 8.047 1 95.75 34 GLY B O 1
ATOM 2377 N N . MET B 1 35 ? -16.922 0.537 9.117 1 96.25 35 MET B N 1
ATOM 2378 C CA . MET B 1 35 ? -16.922 1.193 10.422 1 96.25 35 MET B CA 1
ATOM 2379 C C . MET B 1 35 ? -15.523 1.662 10.805 1 96.25 35 MET B C 1
ATOM 2381 O O . MET B 1 35 ? -15.32 2.834 11.125 1 96.25 35 MET B O 1
ATOM 2385 N N . LEU B 1 36 ? -14.602 0.785 10.742 1 96.75 36 LEU B N 1
ATOM 2386 C CA . LEU B 1 36 ? -13.227 1.13 11.086 1 96.75 36 LEU B CA 1
ATOM 2387 C C . LEU B 1 36 ? -12.586 1.981 10 1 96.75 36 LEU B C 1
ATOM 2389 O O . LEU B 1 36 ? -11.672 2.762 10.273 1 96.75 36 LEU B O 1
ATOM 2393 N N . GLY B 1 37 ? -13.094 1.778 8.781 1 96.44 37 GLY B N 1
ATOM 2394 C CA . GLY B 1 37 ? -12.562 2.508 7.645 1 96.44 37 GLY B CA 1
ATOM 2395 C C . GLY B 1 37 ? -12.719 4.012 7.77 1 96.44 37 GLY B C 1
ATOM 2396 O O . GLY B 1 37 ? -11.867 4.77 7.305 1 96.44 37 GLY B O 1
ATOM 2397 N N . SER B 1 38 ? -13.766 4.488 8.398 1 94.88 38 SER B N 1
ATOM 2398 C CA . SER B 1 38 ? -14.016 5.914 8.586 1 94.88 38 SER B CA 1
ATOM 2399 C C . SER B 1 38 ? -12.875 6.574 9.359 1 94.88 38 SER B C 1
ATOM 2401 O O . SER B 1 38 ? -12.453 7.684 9.023 1 94.88 38 SER B O 1
ATOM 2403 N N . PHE B 1 39 ? -12.328 5.84 10.32 1 95.06 39 PHE B N 1
ATOM 2404 C CA . PHE B 1 39 ? -11.203 6.359 11.102 1 95.06 39 PHE B CA 1
ATOM 2405 C C . PHE B 1 39 ? -9.891 6.121 10.367 1 95.06 39 PHE B C 1
ATOM 2407 O O . PHE B 1 39 ? -9 6.973 10.391 1 95.06 39 PHE B O 1
ATOM 2414 N N . THR B 1 40 ? -9.852 5 9.727 1 94.5 40 THR B N 1
ATOM 2415 C CA . THR B 1 40 ? -8.625 4.578 9.055 1 94.5 40 THR B CA 1
ATOM 2416 C C . THR B 1 40 ? -8.219 5.59 7.988 1 94.5 40 THR B C 1
ATOM 2418 O O . THR B 1 40 ? -7.043 5.934 7.867 1 94.5 40 THR B O 1
ATOM 2421 N N . ILE B 1 41 ? -9.188 6.133 7.309 1 92.5 41 ILE B N 1
ATOM 2422 C CA . ILE B 1 41 ? -8.906 7.066 6.223 1 92.5 41 ILE B CA 1
ATOM 2423 C C . ILE B 1 41 ? -8.445 8.406 6.797 1 92.5 41 ILE B C 1
ATOM 2425 O O . ILE B 1 41 ? -7.504 9.016 6.289 1 92.5 41 ILE B O 1
ATOM 2429 N N . LEU B 1 42 ? -9.039 8.859 7.848 1 90.56 42 LEU B N 1
ATOM 2430 C CA . LEU B 1 42 ? -8.719 10.156 8.445 1 90.56 42 LEU B CA 1
ATOM 2431 C C . LEU B 1 42 ? -7.371 10.102 9.156 1 90.56 42 LEU B C 1
ATOM 2433 O O . LEU B 1 42 ? -6.703 11.133 9.305 1 90.56 42 LEU B O 1
ATOM 2437 N N . ARG B 1 43 ? -7.008 8.867 9.5 1 90 43 ARG B N 1
ATOM 2438 C CA . ARG B 1 43 ? -5.75 8.703 10.219 1 90 43 ARG B CA 1
ATOM 2439 C C . ARG B 1 43 ? -4.633 8.258 9.281 1 90 43 ARG B C 1
ATOM 2441 O O . ARG B 1 43 ? -3.561 7.855 9.734 1 90 43 ARG B O 1
ATOM 2448 N N . GLN B 1 44 ? -4.879 8.219 8.016 1 88.94 44 GLN B N 1
ATOM 2449 C CA . GLN B 1 44 ? -3.922 7.918 6.953 1 88.94 44 GLN B CA 1
ATOM 2450 C C . GLN B 1 44 ? -3.361 6.504 7.102 1 88.94 44 GLN B C 1
ATOM 2452 O O . GLN B 1 44 ? -2.15 6.301 7.012 1 88.94 44 GLN B O 1
ATOM 2457 N N . LEU B 1 45 ? -4.277 5.633 7.375 1 92.69 45 LEU B N 1
ATOM 2458 C CA . LEU B 1 45 ? -3.955 4.219 7.527 1 92.69 45 LEU B CA 1
ATOM 2459 C C . LEU B 1 45 ? -4.574 3.396 6.402 1 92.69 45 LEU B C 1
ATOM 2461 O O . LEU B 1 45 ? -4.988 2.254 6.613 1 92.69 45 LEU B O 1
ATOM 2465 N N . SER B 1 46 ? -4.688 3.957 5.238 1 93.81 46 SER B N 1
ATOM 2466 C CA . SER B 1 46 ? -5.406 3.324 4.137 1 93.81 46 SER B CA 1
ATOM 2467 C C . SER B 1 46 ? -4.691 2.062 3.664 1 93.81 46 SER B C 1
ATOM 2469 O O . SER B 1 46 ? -5.328 1.13 3.172 1 93.81 46 SER B O 1
ATOM 2471 N N . PHE B 1 47 ? -3.395 2.07 3.857 1 93.75 47 PHE B N 1
ATOM 2472 C CA . PHE B 1 47 ? -2.641 0.931 3.346 1 93.75 47 PHE B CA 1
ATOM 2473 C C . PHE B 1 47 ? -2.227 0.002 4.48 1 93.75 47 PHE B C 1
ATOM 2475 O O . PHE B 1 47 ? -1.367 -0.863 4.301 1 93.75 47 PHE B O 1
ATOM 2482 N N . PHE B 1 48 ? -2.834 0.219 5.629 1 94.06 48 PHE B N 1
ATOM 2483 C CA . PHE B 1 48 ? -2.521 -0.617 6.785 1 94.06 48 PHE B CA 1
ATOM 2484 C C . PHE B 1 48 ? -2.814 -2.082 6.484 1 94.06 48 PHE B C 1
ATOM 2486 O O . PHE B 1 48 ? -1.987 -2.955 6.762 1 94.06 48 PHE B O 1
ATOM 2493 N N . SER B 1 49 ? -3.992 -2.35 5.98 1 92.5 49 SER B N 1
ATOM 2494 C CA . SER B 1 49 ? -4.418 -3.719 5.703 1 92.5 49 SER B CA 1
ATOM 2495 C C . SER B 1 49 ? -3.498 -4.387 4.688 1 92.5 49 SER B C 1
ATOM 2497 O O . SER B 1 49 ? -3.156 -5.562 4.832 1 92.5 49 SER B O 1
ATOM 2499 N N . ASP B 1 50 ? -3.127 -3.627 3.736 1 90.5 50 ASP B N 1
ATOM 2500 C CA . ASP B 1 50 ? -2.199 -4.145 2.734 1 90.5 50 ASP B CA 1
ATOM 2501 C C . ASP B 1 50 ? -0.841 -4.465 3.357 1 90.5 50 ASP B C 1
ATOM 2503 O O . ASP B 1 50 ? -0.255 -5.512 3.078 1 90.5 50 ASP B O 1
ATOM 2507 N N . ALA B 1 51 ? -0.396 -3.543 4.117 1 93.19 51 ALA B N 1
ATOM 2508 C CA . ALA B 1 51 ? 0.893 -3.727 4.777 1 93.19 51 ALA B CA 1
ATOM 2509 C C . ALA B 1 51 ? 0.883 -4.973 5.66 1 93.19 51 ALA B C 1
ATOM 2511 O O . ALA B 1 51 ? 1.819 -5.773 5.621 1 93.19 51 ALA B O 1
ATOM 2512 N N . LEU B 1 52 ? -0.153 -5.078 6.395 1 92.88 52 LEU B N 1
ATOM 2513 C CA . LEU B 1 52 ? -0.265 -6.246 7.262 1 92.88 52 LEU B CA 1
ATOM 2514 C C . LEU B 1 52 ? -0.388 -7.527 6.438 1 92.88 52 LEU B C 1
ATOM 2516 O O . LEU B 1 52 ? 0.261 -8.531 6.742 1 92.88 52 LEU B O 1
ATOM 2520 N N . GLY B 1 53 ? -1.219 -7.547 5.465 1 90.06 53 GLY B N 1
ATOM 2521 C CA . GLY B 1 53 ? -1.421 -8.719 4.625 1 90.06 53 GLY B CA 1
ATOM 2522 C C . GLY B 1 53 ? -0.136 -9.234 4.008 1 90.06 53 GLY B C 1
ATOM 2523 O O . GLY B 1 53 ? 0.146 -10.438 4.066 1 90.06 53 GLY B O 1
ATOM 2524 N N . HIS B 1 54 ? 0.616 -8.391 3.457 1 88.06 54 HIS B N 1
ATOM 2525 C CA . HIS B 1 54 ? 1.87 -8.805 2.838 1 88.06 54 HIS B CA 1
ATOM 2526 C C . HIS B 1 54 ? 2.908 -9.172 3.893 1 88.06 54 HIS B C 1
ATOM 2528 O O . HIS B 1 54 ? 3.713 -10.086 3.686 1 88.06 54 HIS B O 1
ATOM 2534 N N . SER B 1 55 ? 2.867 -8.445 4.953 1 91.06 55 SER B N 1
ATOM 2535 C CA . SER B 1 55 ? 3.777 -8.781 6.043 1 91.06 55 SER B CA 1
ATOM 2536 C C . SER B 1 55 ? 3.469 -10.164 6.617 1 91.06 55 SER B C 1
ATOM 2538 O O . SER B 1 55 ? 4.332 -10.789 7.234 1 91.06 55 SER B O 1
ATOM 2540 N N . ALA B 1 56 ? 2.27 -10.562 6.492 1 86.25 56 ALA B N 1
ATOM 2541 C CA . ALA B 1 56 ? 1.867 -11.875 6.984 1 86.25 56 ALA B CA 1
ATOM 2542 C C . ALA B 1 56 ? 2.646 -12.984 6.281 1 86.25 56 ALA B C 1
ATOM 2544 O O . ALA B 1 56 ? 2.766 -14.102 6.805 1 86.25 56 ALA B O 1
ATOM 2545 N N . LEU B 1 57 ? 3.139 -12.719 5.113 1 82.06 57 LEU B N 1
ATOM 2546 C CA . LEU B 1 57 ? 3.996 -13.688 4.43 1 82.06 57 LEU B CA 1
ATOM 2547 C C . LEU B 1 57 ? 5.215 -14.023 5.281 1 82.06 57 LEU B C 1
ATOM 2549 O O . LEU B 1 57 ? 5.695 -15.164 5.266 1 82.06 57 LEU B O 1
ATOM 2553 N N . LEU B 1 58 ? 5.703 -12.961 5.879 1 88 58 LEU B N 1
ATOM 2554 C CA . LEU B 1 58 ? 6.805 -13.227 6.801 1 88 58 LEU B CA 1
ATOM 2555 C C . LEU B 1 58 ? 6.363 -14.164 7.914 1 88 58 LEU B C 1
ATOM 2557 O O . LEU B 1 58 ? 7.09 -15.102 8.266 1 88 58 LEU B O 1
ATOM 2561 N N . GLY B 1 59 ? 5.242 -13.922 8.508 1 85.19 59 GLY B N 1
ATOM 2562 C CA . GLY B 1 59 ? 4.711 -14.812 9.523 1 85.19 59 GLY B CA 1
ATOM 2563 C C . GLY B 1 59 ? 4.539 -16.234 9.039 1 85.19 59 GLY B C 1
ATOM 2564 O O . GLY B 1 59 ? 4.902 -17.188 9.734 1 85.19 59 GLY B O 1
ATOM 2565 N N . ILE B 1 60 ? 4.051 -16.359 7.887 1 83 60 ILE B N 1
ATOM 2566 C CA . ILE B 1 60 ? 3.822 -17.672 7.293 1 83 60 ILE B CA 1
ATOM 2567 C C . ILE B 1 60 ? 5.16 -18.359 7.027 1 83 60 ILE B C 1
ATOM 2569 O O . ILE B 1 60 ? 5.32 -19.547 7.293 1 83 60 ILE B O 1
ATOM 2573 N N . SER B 1 61 ? 6.066 -17.609 6.445 1 84.31 61 SER B N 1
ATOM 2574 C CA . SER B 1 61 ? 7.387 -18.172 6.168 1 84.31 61 SER B CA 1
ATOM 2575 C C . SER B 1 61 ? 8.062 -18.656 7.445 1 84.31 61 SER B C 1
ATOM 2577 O O . SER B 1 61 ? 8.711 -19.703 7.449 1 84.31 61 SER B O 1
ATOM 2579 N N . ILE B 1 62 ? 7.867 -17.906 8.445 1 84.69 62 ILE B N 1
ATOM 2580 C CA . ILE B 1 62 ? 8.438 -18.281 9.734 1 84.69 62 ILE B CA 1
ATOM 2581 C C . ILE B 1 62 ? 7.75 -19.547 10.242 1 84.69 62 ILE B C 1
ATOM 2583 O O . ILE B 1 62 ? 8.398 -20.438 10.789 1 84.69 62 ILE B O 1
ATOM 2587 N N . SER B 1 63 ? 6.508 -19.578 10.117 1 83.62 63 SER B N 1
ATOM 2588 C CA . SER B 1 63 ? 5.766 -20.75 10.555 1 83.62 63 SER B CA 1
ATOM 2589 C C . SER B 1 63 ? 6.203 -22 9.797 1 83.62 63 SER B C 1
ATOM 2591 O O . SER B 1 63 ? 6.273 -23.078 10.367 1 83.62 63 SER B O 1
ATOM 2593 N N . LEU B 1 64 ? 6.398 -21.812 8.562 1 80.31 64 LEU B N 1
ATOM 2594 C CA . LEU B 1 64 ? 6.848 -22.938 7.75 1 80.31 64 LEU B CA 1
ATOM 2595 C C . LEU B 1 64 ? 8.242 -23.391 8.172 1 80.31 64 LEU B C 1
ATOM 2597 O O . LEU B 1 64 ? 8.523 -24.594 8.211 1 80.31 64 LEU B O 1
ATOM 2601 N N . LEU B 1 65 ? 9.039 -22.469 8.469 1 80.75 65 LEU B N 1
ATOM 2602 C CA . LEU B 1 65 ? 10.383 -22.781 8.938 1 80.75 65 LEU B CA 1
ATOM 2603 C C . LEU B 1 65 ? 10.336 -23.547 10.258 1 80.75 65 LEU B C 1
ATOM 2605 O O . LEU B 1 65 ? 11.141 -24.453 10.484 1 80.75 65 LEU B O 1
ATOM 2609 N N . LEU B 1 66 ? 9.336 -23.172 11.031 1 81.88 66 LEU B N 1
ATOM 2610 C CA . LEU B 1 66 ? 9.203 -23.797 12.344 1 81.88 66 LEU B CA 1
ATOM 2611 C C . LEU B 1 66 ? 8.297 -25.016 12.273 1 81.88 66 LEU B C 1
ATOM 2613 O O . LEU B 1 66 ? 8.031 -25.656 13.289 1 81.88 66 LEU B O 1
ATOM 2617 N N . ARG B 1 67 ? 7.805 -25.328 11.109 1 81.56 67 ARG B N 1
ATOM 2618 C CA . ARG B 1 67 ? 6.938 -26.484 10.867 1 81.56 67 ARG B CA 1
ATOM 2619 C C . ARG B 1 67 ? 5.633 -26.359 11.648 1 81.56 67 ARG B C 1
ATOM 2621 O O . ARG B 1 67 ? 5.176 -27.328 12.25 1 81.56 67 ARG B O 1
ATOM 2628 N N . LEU B 1 68 ? 5.16 -25.141 11.727 1 82.06 68 LEU B N 1
ATOM 2629 C CA . LEU B 1 68 ? 3.877 -24.875 12.367 1 82.06 68 LEU B CA 1
ATOM 2630 C C . LEU B 1 68 ? 2.791 -24.625 11.328 1 82.06 68 LEU B C 1
ATOM 2632 O O . LEU B 1 68 ? 3.092 -24.344 10.164 1 82.06 68 LEU B O 1
ATOM 2636 N N . ASP B 1 69 ? 1.589 -24.844 11.805 1 80.44 69 ASP B N 1
ATOM 2637 C CA . ASP B 1 69 ? 0.459 -24.531 10.938 1 80.44 69 ASP B CA 1
ATOM 2638 C C . ASP B 1 69 ? 0.306 -23.016 10.766 1 80.44 69 ASP B C 1
ATOM 2640 O O . ASP B 1 69 ? 0.203 -22.281 11.75 1 80.44 69 ASP B O 1
ATOM 2644 N N . PRO B 1 70 ? 0.321 -22.578 9.508 1 76.62 70 PRO B N 1
ATOM 2645 C CA . PRO B 1 70 ? 0.233 -21.156 9.219 1 76.62 70 PRO B CA 1
ATOM 2646 C C . PRO B 1 70 ? -1.046 -20.516 9.758 1 76.62 70 PRO B C 1
ATOM 2648 O O . PRO B 1 70 ? -1.062 -19.328 10.078 1 76.62 70 PRO B O 1
ATOM 2651 N N . SER B 1 71 ? -2.074 -21.266 9.859 1 74.62 71 SER B N 1
ATOM 2652 C CA . SER B 1 71 ? -3.355 -20.734 10.305 1 74.62 71 SER B CA 1
ATOM 2653 C C . SER B 1 71 ? -3.268 -20.219 11.734 1 74.62 71 SER B C 1
ATOM 2655 O O . SER B 1 71 ? -3.975 -19.281 12.102 1 74.62 71 SER B O 1
ATOM 2657 N N . TRP B 1 72 ? -2.412 -20.672 12.492 1 78.62 72 TRP B N 1
ATOM 2658 C CA . TRP B 1 72 ? -2.301 -20.312 13.898 1 78.62 72 TRP B CA 1
ATOM 2659 C C . TRP B 1 72 ? -1.369 -19.109 14.07 1 78.62 72 TRP B C 1
ATOM 2661 O O . TRP B 1 72 ? -1.343 -18.484 15.133 1 78.62 72 TRP B O 1
ATOM 2671 N N . VAL B 1 73 ? -0.782 -18.828 13.047 1 84.06 73 VAL B N 1
ATOM 2672 C CA . VAL B 1 73 ? 0.271 -17.828 13.203 1 84.06 73 VAL B CA 1
ATOM 2673 C C . VAL B 1 73 ? -0.225 -16.469 12.695 1 84.06 73 VAL B C 1
ATOM 2675 O O . VAL B 1 73 ? 0.256 -15.43 13.141 1 84.06 73 VAL B O 1
ATOM 2678 N N . ILE B 1 74 ? -1.242 -16.484 11.922 1 83.25 74 ILE B N 1
ATOM 2679 C CA . ILE B 1 74 ? -1.683 -15.258 11.25 1 83.25 74 ILE B CA 1
ATOM 2680 C C . ILE B 1 74 ? -2.205 -14.258 12.273 1 83.25 74 ILE B C 1
ATOM 2682 O O . ILE B 1 74 ? -1.8 -13.094 12.281 1 83.25 74 ILE B O 1
ATOM 2686 N N . LEU B 1 75 ? -3.031 -14.711 13.227 1 88.94 75 LEU B N 1
ATOM 2687 C CA . LEU B 1 75 ? -3.662 -13.797 14.172 1 88.94 75 LEU B CA 1
ATOM 2688 C C . LEU B 1 75 ? -2.641 -13.258 15.164 1 88.94 75 LEU B C 1
ATOM 2690 O O . LEU B 1 75 ? -2.555 -12.047 15.383 1 88.94 75 LEU B O 1
ATOM 2694 N N . PRO B 1 76 ? -1.829 -14.125 15.727 1 91.06 76 PRO B N 1
ATOM 2695 C CA . PRO B 1 76 ? -0.777 -13.586 16.594 1 91.06 76 PRO B CA 1
ATOM 2696 C C . PRO B 1 76 ? 0.169 -12.641 15.852 1 91.06 76 PRO B C 1
ATOM 2698 O O . PRO B 1 76 ? 0.612 -11.641 16.406 1 91.06 76 PRO B O 1
ATOM 2701 N N . PHE B 1 77 ? 0.479 -12.977 14.703 1 91.88 77 PHE B N 1
ATOM 2702 C CA . PHE B 1 77 ? 1.345 -12.117 13.906 1 91.88 77 PHE B CA 1
ATOM 2703 C C . PHE B 1 77 ? 0.692 -10.766 13.664 1 91.88 77 PHE B C 1
ATOM 2705 O O . PHE B 1 77 ? 1.363 -9.734 13.695 1 91.88 77 PHE B O 1
ATOM 2712 N N . ALA B 1 78 ? -0.607 -10.836 13.398 1 92.38 78 ALA B N 1
ATOM 2713 C CA . ALA B 1 78 ? -1.342 -9.594 13.164 1 92.38 78 ALA B CA 1
ATOM 2714 C C . ALA B 1 78 ? -1.254 -8.672 14.375 1 92.38 78 ALA B C 1
ATOM 2716 O O . ALA B 1 78 ? -1.056 -7.465 14.234 1 92.38 78 ALA B O 1
ATOM 2717 N N . VAL B 1 79 ? -1.362 -9.234 15.508 1 93.81 79 VAL B N 1
ATOM 2718 C CA . VAL B 1 79 ? -1.294 -8.453 16.734 1 93.81 79 VAL B CA 1
ATOM 2719 C C . VAL B 1 79 ? 0.124 -7.918 16.938 1 93.81 79 VAL B C 1
ATOM 2721 O O . VAL B 1 79 ? 0.312 -6.754 17.297 1 93.81 79 VAL B O 1
ATOM 2724 N N . LEU B 1 80 ? 1.083 -8.742 16.688 1 93.75 80 LEU B N 1
ATOM 2725 C CA . LEU B 1 80 ? 2.473 -8.32 16.812 1 93.75 80 LEU B CA 1
ATOM 2726 C C . LEU B 1 80 ? 2.783 -7.207 15.812 1 93.75 80 LEU B C 1
ATOM 2728 O O . LEU B 1 80 ? 3.514 -6.266 16.141 1 93.75 80 LEU B O 1
ATOM 2732 N N . PHE B 1 81 ? 2.301 -7.371 14.656 1 93.06 81 PHE B N 1
ATOM 2733 C CA . PHE B 1 81 ? 2.443 -6.348 13.633 1 93.06 81 PHE B CA 1
ATOM 2734 C C . PHE B 1 81 ? 1.863 -5.02 14.102 1 93.06 81 PHE B C 1
ATOM 2736 O O . PHE B 1 81 ? 2.504 -3.977 13.977 1 93.06 81 PHE B O 1
ATOM 2743 N N . ALA B 1 82 ? 0.658 -5.098 14.641 1 92.94 82 ALA B N 1
ATOM 2744 C CA . ALA B 1 82 ? -0.021 -3.902 15.141 1 92.94 82 ALA B CA 1
ATOM 2745 C C . ALA B 1 82 ? 0.79 -3.229 16.234 1 92.94 82 ALA B C 1
ATOM 2747 O O . ALA B 1 82 ? 0.96 -2.006 16.234 1 92.94 82 ALA B O 1
ATOM 2748 N N . LEU B 1 83 ? 1.297 -3.979 17.125 1 93.56 83 LEU B N 1
ATOM 2749 C CA . LEU B 1 83 ? 2.082 -3.449 18.234 1 93.56 83 LEU B CA 1
ATOM 2750 C C . LEU B 1 83 ? 3.404 -2.873 17.734 1 93.56 83 LEU B C 1
ATOM 2752 O O . LEU B 1 83 ? 3.865 -1.847 18.234 1 93.56 83 LEU B O 1
ATOM 2756 N N . GLY B 1 84 ? 4 -3.561 16.797 1 91.38 84 GLY B N 1
ATOM 2757 C CA . GLY B 1 84 ? 5.219 -3.041 16.188 1 91.38 84 GLY B CA 1
ATOM 2758 C C . GLY B 1 84 ? 5.02 -1.706 15.5 1 91.38 84 GLY B C 1
ATOM 2759 O O . GLY B 1 84 ? 5.816 -0.782 15.68 1 91.38 84 GLY B O 1
ATOM 2760 N N . VAL B 1 85 ? 3.988 -1.622 14.766 1 89.94 85 VAL B N 1
ATOM 2761 C CA . VAL B 1 85 ? 3.67 -0.385 14.062 1 89.94 85 VAL B CA 1
ATOM 2762 C C . VAL B 1 85 ? 3.475 0.747 15.062 1 89.94 85 VAL B C 1
ATOM 2764 O O . VAL B 1 85 ? 4.035 1.833 14.906 1 89.94 85 VAL B O 1
ATOM 2767 N N . THR B 1 86 ? 2.65 0.497 16.125 1 88.12 86 THR B N 1
ATOM 2768 C CA . THR B 1 86 ? 2.383 1.517 17.125 1 88.12 86 THR B CA 1
ATOM 2769 C C . THR B 1 86 ? 3.67 1.927 17.844 1 88.12 86 THR B C 1
ATOM 2771 O O . THR B 1 86 ? 3.885 3.109 18.109 1 88.12 86 THR B O 1
ATOM 2774 N N . TYR B 1 87 ? 4.473 0.965 18.062 1 88.25 87 TYR B N 1
ATOM 2775 C CA . TYR B 1 87 ? 5.738 1.225 18.734 1 88.25 87 TYR B CA 1
ATOM 2776 C C . TYR B 1 87 ? 6.637 2.123 17.891 1 88.25 87 TYR B C 1
ATOM 2778 O O . TYR B 1 87 ? 7.16 3.127 18.375 1 88.25 87 TYR B O 1
ATOM 2786 N N . PHE B 1 88 ? 6.797 1.802 16.609 1 86.25 88 PHE B N 1
ATOM 2787 C CA . PHE B 1 88 ? 7.691 2.551 15.742 1 86.25 88 PHE B CA 1
ATOM 2788 C C . PHE B 1 88 ? 7.117 3.928 15.43 1 86.25 88 PHE B C 1
ATOM 2790 O O . PHE B 1 88 ? 7.863 4.895 15.258 1 86.25 88 PHE B O 1
ATOM 2797 N N . MET B 1 89 ? 5.809 4 15.359 1 84 89 MET B N 1
ATOM 2798 C CA . MET B 1 89 ? 5.164 5.293 15.148 1 84 89 MET B CA 1
ATOM 2799 C C . MET B 1 89 ? 5.496 6.262 16.281 1 84 89 MET B C 1
ATOM 2801 O O . MET B 1 89 ? 5.777 7.438 16.031 1 84 89 MET B O 1
ATOM 2805 N N . GLU B 1 90 ? 5.477 5.781 17.453 1 81.44 90 GLU B N 1
ATOM 2806 C CA . GLU B 1 90 ? 5.742 6.617 18.609 1 81.44 90 GLU B CA 1
ATOM 2807 C C . GLU B 1 90 ? 7.223 6.965 18.719 1 81.44 90 GLU B C 1
ATOM 2809 O O . GLU B 1 90 ? 7.578 8.07 19.141 1 81.44 90 GLU B O 1
ATOM 2814 N N . ARG B 1 91 ? 8.031 6.133 18.25 1 80.75 91 ARG B N 1
ATOM 2815 C CA . ARG B 1 91 ? 9.469 6.305 18.438 1 80.75 91 ARG B CA 1
ATOM 2816 C C . ARG B 1 91 ? 10.055 7.199 17.344 1 80.75 91 ARG B C 1
ATOM 2818 O O . ARG B 1 91 ? 10.969 7.988 17.609 1 80.75 91 ARG B O 1
ATOM 2825 N N . THR B 1 92 ? 9.781 7.094 16.094 1 80.94 92 THR B N 1
ATOM 2826 C CA . THR B 1 92 ? 10.453 7.742 14.977 1 80.94 92 THR B CA 1
ATOM 2827 C C . THR B 1 92 ? 9.711 9.008 14.555 1 80.94 92 THR B C 1
ATOM 2829 O O . THR B 1 92 ? 10.281 9.875 13.883 1 80.94 92 THR B O 1
ATOM 2832 N N . GLN B 1 93 ? 8.562 9.203 14.828 1 80 93 GLN B N 1
ATOM 2833 C CA . GLN B 1 93 ? 7.742 10.352 14.453 1 80 93 GLN B CA 1
ATOM 2834 C C . GLN B 1 93 ? 7.652 10.492 12.938 1 80 93 GLN B C 1
ATOM 2836 O O . GLN B 1 93 ? 7.617 11.609 12.414 1 80 93 GLN B O 1
ATOM 2841 N N . LEU B 1 94 ? 8.008 9.445 12.211 1 84.5 94 LEU B N 1
ATOM 2842 C CA . LEU B 1 94 ? 7.812 9.406 10.766 1 84.5 94 LEU B CA 1
ATOM 2843 C C . LEU B 1 94 ? 6.328 9.336 10.422 1 84.5 94 LEU B C 1
ATOM 2845 O O . LEU B 1 94 ? 5.496 9.078 11.297 1 84.5 94 LEU B O 1
ATOM 2849 N N . TRP B 1 95 ? 6.102 9.648 9.188 1 87.19 95 TRP B N 1
ATOM 2850 C CA . TRP B 1 95 ? 4.734 9.516 8.703 1 87.19 95 TRP B CA 1
ATOM 2851 C C . TRP B 1 95 ? 4.281 8.055 8.742 1 87.19 95 TRP B C 1
ATOM 2853 O O . TRP B 1 95 ? 5.062 7.148 8.453 1 87.19 95 TRP B O 1
ATOM 2863 N N . THR B 1 96 ? 3.076 7.855 9.125 1 87.31 96 THR B N 1
ATOM 2864 C CA . THR B 1 96 ? 2.525 6.52 9.328 1 87.31 96 THR B CA 1
ATOM 2865 C C . THR B 1 96 ? 2.607 5.699 8.047 1 87.31 96 THR B C 1
ATOM 2867 O O . THR B 1 96 ? 2.955 4.516 8.078 1 87.31 96 THR B O 1
ATOM 2870 N N . ASP B 1 97 ? 2.338 6.293 6.945 1 90.69 97 ASP B N 1
ATOM 2871 C CA . ASP B 1 97 ? 2.352 5.566 5.68 1 90.69 97 ASP B CA 1
ATOM 2872 C C . ASP B 1 97 ? 3.764 5.102 5.328 1 90.69 97 ASP B C 1
ATOM 2874 O O . ASP B 1 97 ? 3.949 3.998 4.812 1 90.69 97 ASP B O 1
ATOM 2878 N N . ALA B 1 98 ? 4.762 5.957 5.602 1 93.38 98 ALA B N 1
ATOM 2879 C CA . ALA B 1 98 ? 6.152 5.582 5.355 1 93.38 98 ALA B CA 1
ATOM 2880 C C . ALA B 1 98 ? 6.57 4.414 6.242 1 93.38 98 ALA B C 1
ATOM 2882 O O . ALA B 1 98 ? 7.215 3.473 5.773 1 93.38 98 ALA B O 1
ATOM 2883 N N . LEU B 1 99 ? 6.195 4.504 7.453 1 92.38 99 LEU B N 1
ATOM 2884 C CA . LEU B 1 99 ? 6.535 3.451 8.406 1 92.38 99 LEU B CA 1
ATOM 2885 C C . LEU B 1 99 ? 5.879 2.131 8.008 1 92.38 99 LEU B C 1
ATOM 2887 O O . LEU B 1 99 ? 6.52 1.077 8.055 1 92.38 99 LEU B O 1
ATOM 2891 N N . LEU B 1 100 ? 4.66 2.242 7.664 1 93.31 100 LEU B N 1
ATOM 2892 C CA . LEU B 1 100 ? 3.961 1.049 7.203 1 93.31 100 LEU B CA 1
ATOM 2893 C C . LEU B 1 100 ? 4.66 0.445 5.988 1 93.31 100 LEU B C 1
ATOM 2895 O O . LEU B 1 100 ? 4.793 -0.777 5.887 1 93.31 100 LEU B O 1
ATOM 2899 N N . ASN B 1 101 ? 5.074 1.265 5.117 1 93.31 101 ASN B N 1
ATOM 2900 C CA . ASN B 1 101 ? 5.758 0.799 3.916 1 93.31 101 ASN B CA 1
ATOM 2901 C C . ASN B 1 101 ? 7.086 0.131 4.254 1 93.31 101 ASN B C 1
ATOM 2903 O O . ASN B 1 101 ? 7.449 -0.881 3.648 1 93.31 101 ASN B O 1
ATOM 2907 N N . ILE B 1 102 ? 7.812 0.719 5.188 1 94.31 102 ILE B N 1
ATOM 2908 C CA . ILE B 1 102 ? 9.086 0.145 5.613 1 94.31 102 ILE B CA 1
ATOM 2909 C C . ILE B 1 102 ? 8.852 -1.251 6.188 1 94.31 102 ILE B C 1
ATOM 2911 O O . ILE B 1 102 ? 9.547 -2.201 5.82 1 94.31 102 ILE B O 1
ATOM 2915 N N . ILE B 1 103 ? 7.906 -1.361 7.035 1 92.31 103 ILE B N 1
ATOM 2916 C CA . ILE B 1 103 ? 7.609 -2.635 7.68 1 92.31 103 ILE B CA 1
ATOM 2917 C C . ILE B 1 103 ? 7.141 -3.646 6.637 1 92.31 103 ILE B C 1
ATOM 2919 O O . ILE B 1 103 ? 7.574 -4.801 6.641 1 92.31 103 ILE B O 1
ATOM 2923 N N . TYR B 1 104 ? 6.34 -3.178 5.809 1 91.62 104 TYR B N 1
ATOM 2924 C CA . TYR B 1 104 ? 5.82 -3.979 4.707 1 91.62 104 TYR B CA 1
ATOM 2925 C C . TYR B 1 104 ? 6.953 -4.516 3.838 1 91.62 104 TYR B C 1
ATOM 2927 O O . TYR B 1 104 ? 7.094 -5.727 3.666 1 91.62 104 TYR B O 1
ATOM 2935 N N . SER B 1 105 ? 7.754 -3.674 3.307 1 93.12 105 SER B N 1
ATOM 2936 C CA . SER B 1 105 ? 8.812 -4.043 2.369 1 93.12 105 SER B CA 1
ATOM 2937 C C . SER B 1 105 ? 9.867 -4.91 3.045 1 93.12 105 SER B C 1
ATOM 2939 O O . SER B 1 105 ? 10.383 -5.852 2.443 1 93.12 105 SER B O 1
ATOM 2941 N N . SER B 1 106 ? 10.148 -4.57 4.242 1 94.19 106 SER B N 1
ATOM 2942 C CA . SER B 1 106 ? 11.148 -5.348 4.973 1 94.19 106 SER B CA 1
ATOM 2943 C C . SER B 1 106 ? 10.625 -6.742 5.305 1 94.19 106 SER B C 1
ATOM 2945 O O . SER B 1 106 ? 11.367 -7.723 5.203 1 94.19 106 SER B O 1
ATOM 2947 N N . SER B 1 107 ? 9.422 -6.82 5.766 1 93.19 107 SER B N 1
ATOM 2948 C CA . SER B 1 107 ? 8.82 -8.117 6.059 1 93.19 107 SER B CA 1
ATOM 2949 C C . SER B 1 107 ? 8.789 -9.008 4.816 1 93.19 107 SER B C 1
ATOM 2951 O O . SER B 1 107 ? 9.086 -10.195 4.891 1 93.19 107 SER B O 1
ATOM 2953 N N . LEU B 1 108 ? 8.438 -8.422 3.74 1 90.06 108 LEU B N 1
ATOM 2954 C CA . LEU B 1 108 ? 8.383 -9.156 2.482 1 90.06 108 LEU B CA 1
ATOM 2955 C C . LEU B 1 108 ? 9.773 -9.633 2.072 1 90.06 108 LEU B C 1
ATOM 2957 O O . LEU B 1 108 ? 9.945 -10.789 1.676 1 90.06 108 LEU B O 1
ATOM 2961 N N . ALA B 1 109 ? 10.734 -8.742 2.123 1 92.19 109 ALA B N 1
ATOM 2962 C CA . ALA B 1 109 ? 12.109 -9.078 1.749 1 92.19 109 ALA B CA 1
ATOM 2963 C C . ALA B 1 109 ? 12.641 -10.227 2.596 1 92.19 109 ALA B C 1
ATOM 2965 O O . ALA B 1 109 ? 13.164 -11.211 2.062 1 92.19 109 ALA B O 1
ATOM 2966 N N . ILE B 1 110 ? 12.461 -10.148 3.867 1 92.38 110 ILE B N 1
ATOM 2967 C CA . ILE B 1 110 ? 12.93 -11.18 4.785 1 92.38 110 ILE B CA 1
ATOM 2968 C C . ILE B 1 110 ? 12.156 -12.477 4.543 1 92.38 110 ILE B C 1
ATOM 2970 O O . ILE B 1 110 ? 12.734 -13.562 4.559 1 92.38 110 ILE B O 1
ATOM 2974 N N . GLY B 1 111 ? 10.898 -12.359 4.383 1 88.19 111 GLY B N 1
ATOM 2975 C CA . GLY B 1 111 ? 10.094 -13.523 4.059 1 88.19 111 GLY B CA 1
ATOM 2976 C C . GLY B 1 111 ? 10.578 -14.25 2.818 1 88.19 111 GLY B C 1
ATOM 2977 O O . GLY B 1 111 ? 10.688 -15.484 2.812 1 88.19 111 GLY B O 1
ATOM 2978 N N . ILE B 1 112 ? 10.828 -13.539 1.754 1 84.69 112 ILE B N 1
ATOM 2979 C CA . ILE B 1 112 ? 11.305 -14.109 0.5 1 84.69 112 ILE B CA 1
ATOM 2980 C C . ILE B 1 112 ? 12.656 -14.781 0.719 1 84.69 112 ILE B C 1
ATOM 2982 O O . ILE B 1 112 ? 12.914 -15.859 0.191 1 84.69 112 ILE B O 1
ATOM 2986 N N . ILE B 1 113 ? 13.523 -14.188 1.444 1 88.88 113 ILE B N 1
ATOM 2987 C CA . ILE B 1 113 ? 14.828 -14.758 1.743 1 88.88 113 ILE B CA 1
ATOM 2988 C C . ILE B 1 113 ? 14.656 -16.078 2.49 1 88.88 113 ILE B C 1
ATOM 2990 O O . ILE B 1 113 ? 15.312 -17.078 2.166 1 88.88 113 ILE B O 1
ATOM 2994 N N . ILE B 1 114 ? 13.75 -16.109 3.447 1 87.06 114 ILE B N 1
ATOM 2995 C CA . ILE B 1 114 ? 13.5 -17.328 4.215 1 87.06 114 ILE B CA 1
ATOM 2996 C C . ILE B 1 114 ? 12.945 -18.406 3.299 1 87.06 114 ILE B C 1
ATOM 2998 O O . ILE B 1 114 ? 13.359 -19.578 3.375 1 87.06 114 ILE B O 1
ATOM 3002 N N . LEU B 1 115 ? 12.07 -18.031 2.438 1 83.06 115 LEU B N 1
ATOM 3003 C CA . LEU B 1 115 ? 11.438 -18.984 1.533 1 83.06 115 LEU B CA 1
ATOM 3004 C C . LEU B 1 115 ? 12.43 -19.5 0.496 1 83.06 115 LEU B C 1
ATOM 3006 O O . LEU B 1 115 ? 12.234 -20.562 -0.094 1 83.06 115 LEU B O 1
ATOM 3010 N N . SER B 1 116 ? 13.398 -18.719 0.185 1 80.88 116 SER B N 1
ATOM 3011 C CA . SER B 1 116 ? 14.398 -19.125 -0.796 1 80.88 116 SER B CA 1
ATOM 3012 C C . SER B 1 116 ? 15.188 -20.328 -0.305 1 80.88 116 SER B C 1
ATOM 3014 O O . SER B 1 116 ? 15.781 -21.062 -1.104 1 80.88 116 SER B O 1
ATOM 3016 N N . PHE B 1 117 ? 15.156 -20.547 0.891 1 79.94 117 PHE B N 1
ATOM 3017 C CA . PHE B 1 117 ? 15.859 -21.688 1.456 1 79.94 117 PHE B CA 1
ATOM 3018 C C . PHE B 1 117 ? 14.992 -22.938 1.398 1 79.94 117 PHE B C 1
ATOM 3020 O O . PHE B 1 117 ? 15.477 -24.047 1.649 1 79.94 117 PHE B O 1
ATOM 3027 N N . ARG B 1 118 ? 13.711 -22.703 1.072 1 72.56 118 ARG B N 1
ATOM 3028 C CA . ARG B 1 118 ? 12.812 -23.859 1.085 1 72.56 118 ARG B CA 1
ATOM 3029 C C . ARG B 1 118 ? 12.172 -24.062 -0.283 1 72.56 118 ARG B C 1
ATOM 3031 O O . ARG B 1 118 ? 11.719 -23.109 -0.914 1 72.56 118 ARG B O 1
ATOM 3038 N N . ASP B 1 119 ? 12.531 -24.922 -1.134 1 60.56 119 ASP B N 1
ATOM 3039 C CA . ASP B 1 119 ? 12.086 -25.219 -2.494 1 60.56 119 ASP B CA 1
ATOM 3040 C C . ASP B 1 119 ? 10.57 -25.391 -2.551 1 60.56 119 ASP B C 1
ATOM 3042 O O . ASP B 1 119 ? 9.961 -25.203 -3.605 1 60.56 119 ASP B O 1
ATOM 3046 N N . ASP B 1 120 ? 9.875 -25.797 -1.566 1 53.5 120 ASP B N 1
ATOM 3047 C CA . ASP B 1 120 ? 8.625 -26.516 -1.765 1 53.5 120 ASP B CA 1
ATOM 3048 C C . ASP B 1 120 ? 7.438 -25.562 -1.778 1 53.5 120 ASP B C 1
ATOM 3050 O O . ASP B 1 120 ? 6.293 -25.984 -1.957 1 53.5 120 ASP B O 1
ATOM 3054 N N . TYR B 1 121 ? 7.289 -24.531 -1.122 1 52.56 121 TYR B N 1
ATOM 3055 C CA . TYR B 1 121 ? 5.93 -24.172 -0.736 1 52.56 121 TYR B CA 1
ATOM 3056 C C . TYR B 1 121 ? 5.32 -23.188 -1.742 1 52.56 121 TYR B C 1
ATOM 3058 O O . TYR B 1 121 ? 5.363 -21.984 -1.546 1 52.56 121 TYR B O 1
ATOM 3066 N N . ARG B 1 122 ? 5.129 -23.484 -2.986 1 53 122 ARG B N 1
ATOM 3067 C CA . ARG B 1 122 ? 4.465 -22.656 -3.975 1 53 122 ARG B CA 1
ATOM 3068 C C . ARG B 1 122 ? 2.953 -22.641 -3.764 1 53 122 ARG B C 1
ATOM 3070 O O . ARG B 1 122 ? 2.295 -21.625 -3.986 1 53 122 ARG B O 1
ATOM 3077 N N . GLY B 1 123 ? 2.287 -23.781 -3.346 1 49.44 123 GLY B N 1
ATOM 3078 C CA . GLY B 1 123 ? 0.851 -23.969 -3.463 1 49.44 123 GLY B CA 1
ATOM 3079 C C . GLY B 1 123 ? 0.049 -23.062 -2.562 1 49.44 123 GLY B C 1
ATOM 3080 O O . GLY B 1 123 ? -1.051 -22.625 -2.922 1 49.44 123 GLY B O 1
ATOM 3081 N N . GLY B 1 124 ? 0.5 -22.656 -1.392 1 56.56 124 GLY B N 1
ATOM 3082 C CA . GLY B 1 124 ? -0.355 -22.047 -0.389 1 56.56 124 GLY B CA 1
ATOM 3083 C C . GLY B 1 124 ? -0.408 -20.531 -0.499 1 56.56 124 GLY B C 1
ATOM 3084 O O . GLY B 1 124 ? -1.227 -19.891 0.158 1 56.56 124 GLY B O 1
ATOM 3085 N N . ILE B 1 125 ? 0.24 -19.984 -1.517 1 63.53 125 ILE B N 1
ATOM 3086 C CA . ILE B 1 125 ? 0.345 -18.531 -1.573 1 63.53 125 ILE B CA 1
ATOM 3087 C C . ILE B 1 125 ? -0.869 -17.953 -2.297 1 63.53 125 ILE B C 1
ATOM 3089 O O . ILE B 1 125 ? -1.363 -16.891 -1.936 1 63.53 125 ILE B O 1
ATOM 3093 N N . ASN B 1 126 ? -1.466 -18.75 -3.145 1 65.94 126 ASN B N 1
ATOM 3094 C CA . ASN B 1 126 ? -2.615 -18.266 -3.9 1 65.94 126 ASN B CA 1
ATOM 3095 C C . ASN B 1 126 ? -3.838 -18.078 -3.006 1 65.94 126 ASN B C 1
ATOM 3097 O O . ASN B 1 126 ? -4.543 -17.078 -3.117 1 65.94 126 ASN B O 1
ATOM 3101 N N . ASN B 1 127 ? -3.982 -19 -2.139 1 68.38 127 ASN B N 1
ATOM 3102 C CA . ASN B 1 127 ? -5.133 -18.891 -1.248 1 68.38 127 ASN B CA 1
ATOM 3103 C C . ASN B 1 127 ? -4.996 -17.719 -0.291 1 68.38 127 ASN B C 1
ATOM 3105 O O . ASN B 1 127 ? -5.996 -17.094 0.085 1 68.38 127 ASN B O 1
ATOM 3109 N N . ILE B 1 128 ? -3.875 -17.375 0.003 1 71.88 128 ILE B N 1
ATOM 3110 C CA . ILE B 1 128 ? -3.643 -16.266 0.911 1 71.88 128 ILE B CA 1
ATOM 3111 C C . ILE B 1 128 ? -3.807 -14.945 0.157 1 71.88 128 ILE B C 1
ATOM 3113 O O . ILE B 1 128 ? -4.375 -13.984 0.685 1 71.88 128 ILE B O 1
ATOM 3117 N N . LEU B 1 129 ? -3.434 -15 -1.08 1 71.31 129 LEU B N 1
ATOM 3118 C CA . LEU B 1 129 ? -3.441 -13.773 -1.874 1 71.31 129 LEU B CA 1
ATOM 3119 C C . LEU B 1 129 ? -4.859 -13.43 -2.32 1 71.31 129 LEU B C 1
ATOM 3121 O O . LEU B 1 129 ? -5.254 -12.266 -2.283 1 71.31 129 LEU B O 1
ATOM 3125 N N . PHE B 1 130 ? -5.578 -14.453 -2.594 1 74.56 130 PHE B N 1
ATOM 3126 C CA . PHE B 1 130 ? -6.863 -14.172 -3.227 1 74.56 130 PHE B CA 1
ATOM 3127 C C . PHE B 1 130 ? -8.016 -14.562 -2.309 1 74.56 130 PHE B C 1
ATOM 3129 O O . PHE B 1 130 ? -9.141 -14.094 -2.49 1 74.56 130 PHE B O 1
ATOM 3136 N N . GLY B 1 131 ? -7.738 -15.344 -1.341 1 76.94 131 GLY B N 1
ATOM 3137 C CA . GLY B 1 131 ? -8.773 -15.797 -0.428 1 76.94 131 GLY B CA 1
ATOM 3138 C C . GLY B 1 131 ? -9.828 -16.656 -1.1 1 76.94 131 GLY B C 1
ATOM 3139 O O . GLY B 1 131 ? -9.773 -16.875 -2.311 1 76.94 131 GLY B O 1
ATOM 3140 N N . ASP B 1 132 ? -10.758 -17.219 -0.297 1 84.69 132 ASP B N 1
ATOM 3141 C CA . ASP B 1 132 ? -11.898 -18 -0.75 1 84.69 132 ASP B CA 1
ATOM 3142 C C . ASP B 1 132 ? -13.117 -17.766 0.139 1 84.69 132 ASP B C 1
ATOM 3144 O O . ASP B 1 132 ? -13.336 -18.484 1.115 1 84.69 132 ASP B O 1
ATOM 3148 N N . ILE B 1 133 ? -13.875 -16.797 -0.369 1 84.38 133 ILE B N 1
ATOM 3149 C CA . ILE B 1 133 ? -15.016 -16.375 0.441 1 84.38 133 ILE B CA 1
ATOM 3150 C C . ILE B 1 133 ? -16.031 -17.516 0.515 1 84.38 133 ILE B C 1
ATOM 3152 O O . ILE B 1 133 ? -16.828 -17.594 1.464 1 84.38 133 ILE B O 1
ATOM 3156 N N . LEU B 1 134 ? -16.062 -18.422 -0.438 1 81.44 134 LEU B N 1
ATOM 3157 C CA . LEU B 1 134 ? -17.016 -19.531 -0.468 1 81.44 134 LEU B CA 1
ATOM 3158 C C . LEU B 1 134 ? -16.594 -20.625 0.5 1 81.44 134 LEU B C 1
ATOM 3160 O O . LEU B 1 134 ? -17.391 -21.5 0.835 1 81.44 134 LEU B O 1
ATOM 3164 N N . GLY B 1 135 ? -15.375 -20.531 0.941 1 83.19 135 GLY B N 1
ATOM 3165 C CA . GLY B 1 135 ? -14.859 -21.531 1.858 1 83.19 135 GLY B CA 1
ATOM 3166 C C . GLY B 1 135 ? -14.945 -21.109 3.312 1 83.19 135 GLY B C 1
ATOM 3167 O O . GLY B 1 135 ? -14.383 -21.781 4.191 1 83.19 135 GLY B O 1
ATOM 3168 N N . ILE B 1 136 ? -15.641 -20.109 3.59 1 87.19 136 ILE B N 1
ATOM 3169 C CA . ILE B 1 136 ? -15.773 -19.594 4.953 1 87.19 136 ILE B CA 1
ATOM 3170 C C . ILE B 1 136 ? -16.484 -20.625 5.816 1 87.19 136 ILE B C 1
ATOM 3172 O O . ILE B 1 136 ? -17.484 -21.219 5.391 1 87.19 136 ILE B O 1
ATOM 3176 N N . ARG B 1 137 ? -15.93 -20.922 6.965 1 87.94 137 ARG B N 1
ATOM 3177 C CA . ARG B 1 137 ? -16.516 -21.859 7.906 1 87.94 137 ARG B CA 1
ATOM 3178 C C . ARG B 1 137 ? -17.359 -21.141 8.953 1 87.94 137 ARG B C 1
ATOM 3180 O O . ARG B 1 137 ? -17.281 -19.922 9.086 1 87.94 137 ARG B O 1
ATOM 3187 N N . GLU B 1 138 ? -18.156 -21.828 9.703 1 90.94 138 GLU B N 1
ATOM 3188 C CA . GLU B 1 138 ? -19 -21.281 10.75 1 90.94 138 GLU B CA 1
ATOM 3189 C C . GLU B 1 138 ? -18.156 -20.641 11.859 1 90.94 138 GLU B C 1
ATOM 3191 O O . GLU B 1 138 ? -18.562 -19.625 12.445 1 90.94 138 GLU B O 1
ATOM 3196 N N . SER B 1 139 ? -17.109 -21.234 12.102 1 88.56 139 SER B N 1
ATOM 3197 C CA . SER B 1 139 ? -16.219 -20.703 13.133 1 88.56 139 SER B CA 1
ATOM 3198 C C . SER B 1 139 ? -15.703 -19.328 12.758 1 88.56 139 SER B C 1
ATOM 3200 O O . SER B 1 139 ? -15.57 -18.453 13.617 1 88.56 139 SER B O 1
ATOM 3202 N N . ASP B 1 140 ? -15.445 -19.156 11.516 1 88.88 140 A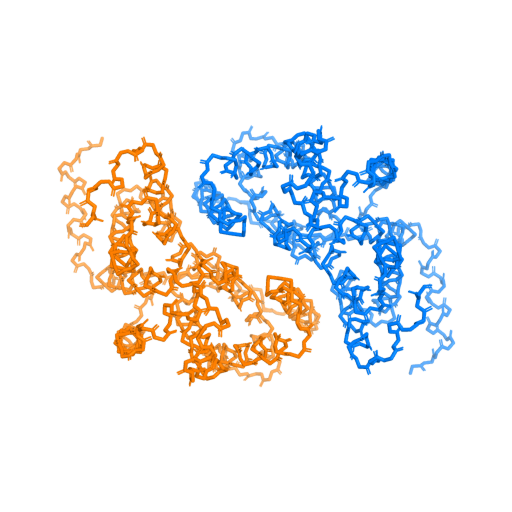SP B N 1
ATOM 3203 C CA . ASP B 1 140 ? -14.984 -17.859 11.031 1 88.88 140 ASP B CA 1
ATOM 3204 C C . ASP B 1 140 ? -16.062 -16.797 11.211 1 88.88 140 ASP B C 1
ATOM 3206 O O . ASP B 1 140 ? -15.773 -15.648 11.562 1 88.88 140 ASP B O 1
ATOM 3210 N N . LEU B 1 141 ? -17.266 -17.188 11 1 92.56 141 LEU B N 1
ATOM 3211 C CA . LEU B 1 141 ? -18.391 -16.266 11.117 1 92.56 141 LEU B CA 1
ATOM 3212 C C . LEU B 1 141 ? -18.594 -15.844 12.57 1 92.56 141 LEU B C 1
ATOM 3214 O O . LEU B 1 141 ? -18.875 -14.68 12.852 1 92.56 141 LEU B O 1
ATOM 3218 N N . ILE B 1 142 ? -18.453 -16.766 13.383 1 93.56 142 ILE B N 1
ATOM 3219 C CA . ILE B 1 142 ? -18.625 -16.484 14.805 1 93.56 142 ILE B CA 1
ATOM 3220 C C . ILE B 1 142 ? -17.531 -15.523 15.273 1 93.56 142 ILE B C 1
ATOM 3222 O O . ILE B 1 142 ? -17.812 -14.547 15.969 1 93.56 142 ILE B O 1
ATOM 3226 N N . LEU B 1 143 ? -16.375 -15.797 14.859 1 92.19 143 LEU B N 1
ATOM 3227 C CA . LEU B 1 143 ? -15.258 -14.938 15.234 1 92.19 143 LEU B CA 1
ATOM 3228 C C . LEU B 1 143 ? -15.438 -13.531 14.672 1 92.19 143 LEU B C 1
ATOM 3230 O O . LEU B 1 143 ? -15.172 -12.539 15.359 1 92.19 143 LEU B O 1
ATOM 3234 N N . SER B 1 144 ? -15.828 -13.477 13.453 1 94 144 SER B N 1
ATOM 3235 C CA . SER B 1 144 ? -16.062 -12.18 12.82 1 94 144 SER B CA 1
ATOM 3236 C C . SER B 1 144 ? -17.203 -11.43 13.5 1 94 144 SER B C 1
ATOM 3238 O O . SER B 1 144 ? -17.141 -10.211 13.68 1 94 144 SER B O 1
ATOM 3240 N N . GLY B 1 145 ? -18.25 -12.195 13.82 1 95.94 145 GLY B N 1
ATOM 3241 C CA . GLY B 1 145 ? -19.359 -11.586 14.531 1 95.94 145 GLY B CA 1
ATOM 3242 C C . GLY B 1 145 ? -18.969 -11.039 15.891 1 95.94 145 GLY B C 1
ATOM 3243 O O . GLY B 1 145 ? -19.375 -9.93 16.266 1 95.94 145 GLY B O 1
ATOM 3244 N N . LEU B 1 146 ? -18.25 -11.773 16.578 1 96.5 146 LEU B N 1
ATOM 3245 C CA . LEU B 1 146 ? -17.766 -11.336 17.891 1 96.5 146 LEU B CA 1
ATOM 3246 C C . LEU B 1 146 ? -16.875 -10.109 17.766 1 96.5 146 LEU B C 1
ATOM 3248 O O . LEU B 1 146 ? -16.984 -9.172 18.562 1 96.5 146 LEU B O 1
ATOM 3252 N N . LEU B 1 147 ? -16.062 -10.125 16.828 1 96.44 147 LEU B N 1
ATOM 3253 C CA . LEU B 1 147 ? -15.172 -8.984 16.609 1 96.44 147 LEU B CA 1
ATOM 3254 C C . LEU B 1 147 ? -15.969 -7.734 16.25 1 96.44 147 LEU B C 1
ATOM 3256 O O . LEU B 1 147 ? -15.633 -6.629 16.688 1 96.44 147 LEU B O 1
ATOM 3260 N N . LEU B 1 148 ? -16.969 -7.934 15.438 1 96.94 148 LEU B N 1
ATOM 3261 C CA . LEU B 1 148 ? -17.828 -6.801 15.094 1 96.94 148 LEU B CA 1
ATOM 3262 C C . LEU B 1 148 ? -18.453 -6.191 16.344 1 96.94 148 LEU B C 1
ATOM 3264 O O . LEU B 1 148 ? -18.469 -4.969 16.5 1 96.94 148 LEU B O 1
ATOM 3268 N N . LEU B 1 149 ? -18.922 -7.043 17.172 1 97.38 149 LEU B N 1
ATOM 3269 C CA . LEU B 1 149 ? -19.516 -6.57 18.422 1 97.38 149 LEU B CA 1
ATOM 3270 C C . LEU B 1 149 ? -18.5 -5.816 19.266 1 97.38 149 LEU B C 1
ATOM 3272 O O . LEU B 1 149 ? -18.812 -4.785 19.859 1 97.38 149 LEU B O 1
ATOM 3276 N N . ILE B 1 150 ? -17.328 -6.297 19.328 1 97.56 150 ILE B N 1
ATOM 3277 C CA . ILE B 1 150 ? -16.25 -5.652 20.078 1 97.56 150 ILE B CA 1
ATOM 3278 C C . ILE B 1 150 ? -15.93 -4.293 19.453 1 97.56 150 ILE B C 1
ATOM 3280 O O . ILE B 1 150 ? -15.742 -3.307 20.172 1 97.56 150 ILE B O 1
ATOM 3284 N N . CYS B 1 151 ? -15.859 -4.266 18.156 1 96.94 151 CYS B N 1
ATOM 3285 C CA . CYS B 1 151 ? -15.586 -3.016 17.453 1 96.94 151 CYS B CA 1
ATOM 3286 C C . CYS B 1 151 ? -16.688 -1.992 17.703 1 96.94 151 CYS B C 1
ATOM 3288 O O . CYS B 1 151 ? -16.406 -0.822 17.969 1 96.94 151 CYS B O 1
ATOM 3290 N N . ILE B 1 152 ? -17.938 -2.451 17.656 1 96.81 152 ILE B N 1
ATOM 3291 C CA . ILE B 1 152 ? -19.062 -1.563 17.906 1 96.81 152 ILE B CA 1
ATOM 3292 C C . ILE B 1 152 ? -19 -1.03 19.328 1 96.81 152 ILE B C 1
ATOM 3294 O O . ILE B 1 152 ? -19.172 0.17 19.562 1 96.81 152 ILE B O 1
ATOM 3298 N N . ALA B 1 153 ? -18.766 -1.919 20.203 1 97.12 153 ALA B N 1
ATOM 3299 C CA . ALA B 1 153 ? -18.688 -1.526 21.609 1 97.12 153 ALA B CA 1
ATOM 3300 C C . ALA B 1 153 ? -17.547 -0.533 21.828 1 97.12 153 ALA B C 1
ATOM 3302 O O . ALA B 1 153 ? -17.719 0.482 22.5 1 97.12 153 ALA B O 1
ATOM 3303 N N . PHE B 1 154 ? -16.422 -0.805 21.25 1 96.25 154 PHE B N 1
ATOM 3304 C CA . PHE B 1 154 ? -15.258 0.058 21.422 1 96.25 154 PHE B CA 1
ATOM 3305 C C . PHE B 1 154 ? -15.523 1.443 20.844 1 96.25 154 PHE B C 1
ATOM 3307 O O . PHE B 1 154 ? -15.273 2.455 21.5 1 96.25 154 PHE B O 1
ATOM 3314 N N . ILE B 1 155 ? -16.078 1.521 19.656 1 94.75 155 ILE B N 1
ATOM 3315 C CA . ILE B 1 155 ? -16.312 2.793 18.984 1 94.75 155 ILE B CA 1
ATOM 3316 C C . ILE B 1 155 ? -17.422 3.553 19.703 1 94.75 155 ILE B C 1
ATOM 3318 O O . ILE B 1 155 ? -17.312 4.762 19.922 1 94.75 155 ILE B O 1
ATOM 3322 N N . ALA B 1 156 ? -18.484 2.811 20.078 1 94.5 156 ALA B N 1
ATOM 3323 C CA . ALA B 1 156 ? -19.609 3.453 20.719 1 94.5 156 ALA B CA 1
ATOM 3324 C C . ALA B 1 156 ? -19.219 4.027 22.078 1 94.5 156 ALA B C 1
ATOM 3326 O O . ALA B 1 156 ? -19.625 5.137 22.438 1 94.5 156 ALA B O 1
ATOM 3327 N N . LEU B 1 157 ? -18.375 3.346 22.828 1 94.69 157 LEU B N 1
ATOM 3328 C CA . LEU B 1 157 ? -18 3.75 24.172 1 94.69 157 LEU B CA 1
ATOM 3329 C C . LEU B 1 157 ? -16.938 4.848 24.141 1 94.69 157 LEU B C 1
ATOM 3331 O O . LEU B 1 157 ? -16.812 5.629 25.078 1 94.69 157 LEU B O 1
ATOM 3335 N N . THR B 1 158 ? -16.203 4.926 23.094 1 94.69 158 THR B N 1
ATOM 3336 C CA . THR B 1 158 ? -15.117 5.887 23.047 1 94.69 158 THR B CA 1
ATOM 3337 C C . THR B 1 158 ? -15.289 6.848 21.875 1 94.69 158 THR B C 1
ATOM 3339 O O . THR B 1 158 ? -14.32 7.426 21.391 1 94.69 158 THR B O 1
ATOM 3342 N N . LEU B 1 159 ? -16.453 7.031 21.406 1 93.94 159 LEU B N 1
ATOM 3343 C CA . LEU B 1 159 ? -16.734 7.793 20.203 1 93.94 159 LEU B CA 1
ATOM 3344 C C . LEU B 1 159 ? -16.203 9.211 20.312 1 93.94 159 LEU B C 1
ATOM 3346 O O . LEU B 1 159 ? -15.531 9.711 19.406 1 93.94 159 LEU B O 1
ATOM 3350 N N . ARG B 1 160 ? -16.422 9.859 21.406 1 92.81 160 ARG B N 1
ATOM 3351 C CA . ARG B 1 160 ? -15.984 11.234 21.609 1 92.81 160 ARG B CA 1
ATOM 3352 C C . ARG B 1 160 ? -14.461 11.336 21.594 1 92.81 160 ARG B C 1
ATOM 3354 O O . ARG B 1 160 ? -13.891 12.227 20.953 1 92.81 160 ARG B O 1
ATOM 3361 N N . SER B 1 161 ? -13.898 10.391 22.281 1 93.94 161 SER B N 1
ATOM 3362 C CA . SER B 1 161 ? -12.438 10.367 22.344 1 93.94 161 SER B CA 1
ATOM 3363 C C . SER B 1 161 ? -11.836 10.086 20.969 1 93.94 161 SER B C 1
ATOM 3365 O O . SER B 1 161 ? -10.852 10.719 20.578 1 93.94 161 SER B O 1
ATOM 3367 N N . GLN B 1 162 ? -12.477 9.18 20.266 1 93.56 162 GLN B N 1
ATOM 3368 C CA . GLN B 1 162 ? -11.977 8.828 18.938 1 93.56 162 GLN B CA 1
ATOM 3369 C C . GLN B 1 162 ? -12.125 9.992 17.969 1 93.56 162 GLN B C 1
ATOM 3371 O O . GLN B 1 162 ? -11.219 10.273 17.188 1 93.56 162 GLN B O 1
ATOM 3376 N N . MET B 1 163 ? -13.211 10.625 18.062 1 92.38 163 MET B N 1
ATOM 3377 C CA . MET B 1 163 ? -13.453 11.773 17.188 1 92.38 163 MET B CA 1
ATOM 3378 C C . MET B 1 163 ? -12.453 12.891 17.484 1 92.38 163 MET B C 1
ATOM 3380 O O . MET B 1 163 ? -11.867 13.461 16.562 1 92.38 163 MET B O 1
ATOM 3384 N N . LEU B 1 164 ? -12.211 13.117 18.719 1 92.25 164 LEU B N 1
ATOM 3385 C CA . LEU B 1 164 ? -11.297 14.18 19.125 1 92.25 164 LEU B CA 1
ATOM 3386 C C . LEU B 1 164 ? -9.867 13.844 18.719 1 92.25 164 LEU B C 1
ATOM 3388 O O . LEU B 1 164 ? -9.141 14.711 18.219 1 92.25 164 LEU B O 1
ATOM 3392 N N . LEU B 1 165 ? -9.484 12.641 18.875 1 91.31 165 LEU B N 1
ATOM 3393 C CA . LEU B 1 165 ? -8.141 12.203 18.531 1 91.31 165 LEU B CA 1
ATOM 3394 C C . LEU B 1 165 ? -7.891 12.312 17.031 1 91.31 165 LEU B C 1
ATOM 3396 O O . LEU B 1 165 ? -6.777 12.633 16.609 1 91.31 165 LEU B O 1
ATOM 3400 N N . THR B 1 166 ? -8.938 12.047 16.312 1 89.88 166 THR B N 1
ATOM 3401 C CA . THR B 1 166 ? -8.82 12.023 14.859 1 89.88 166 THR B CA 1
ATOM 3402 C C . THR B 1 166 ? -8.859 13.438 14.297 1 89.88 166 THR B C 1
ATOM 3404 O O . THR B 1 166 ? -8.102 13.766 13.375 1 89.88 166 THR B O 1
ATOM 3407 N N . LEU B 1 167 ? -9.594 14.344 14.906 1 88.12 167 LEU B N 1
ATOM 3408 C CA . LEU B 1 167 ? -9.82 15.664 14.336 1 88.12 167 LEU B CA 1
ATOM 3409 C C . LEU B 1 167 ? -8.859 16.688 14.938 1 88.12 167 LEU B C 1
ATOM 3411 O O . LEU B 1 167 ? -8.484 17.656 14.273 1 88.12 167 LEU B O 1
ATOM 3415 N N . ASN B 1 168 ? -8.539 16.547 16.234 1 91.25 168 ASN B N 1
ATOM 3416 C CA . ASN B 1 168 ? -7.68 17.5 16.953 1 91.25 168 ASN B CA 1
ATOM 3417 C C . ASN B 1 168 ? -6.926 16.812 18.094 1 91.25 168 ASN B C 1
ATOM 3419 O O . ASN B 1 168 ? -7.336 16.891 19.25 1 91.25 168 ASN B O 1
ATOM 3423 N N . GLU B 1 169 ? -5.773 16.344 17.703 1 88.81 169 GLU B N 1
ATOM 3424 C CA . GLU B 1 169 ? -5.016 15.547 18.672 1 88.81 169 GLU B CA 1
ATOM 3425 C C . GLU B 1 169 ? -4.547 16.391 19.844 1 88.81 169 GLU B C 1
ATOM 3427 O O . GLU B 1 169 ? -4.676 15.984 21 1 88.81 169 GLU B O 1
ATOM 3432 N N . PRO B 1 170 ? -4.027 17.594 19.594 1 89.56 170 PRO B N 1
ATOM 3433 C CA . PRO B 1 170 ? -3.619 18.422 20.734 1 89.56 170 PRO B CA 1
ATOM 3434 C C . PRO B 1 170 ? -4.77 18.719 21.688 1 89.56 170 PRO B C 1
ATOM 3436 O O . PRO B 1 170 ? -4.582 18.703 22.906 1 89.56 170 PRO B O 1
ATOM 3439 N N . LEU B 1 171 ? -5.891 18.922 21.141 1 91 171 LEU B N 1
ATOM 3440 C CA . LEU B 1 171 ? -7.055 19.188 21.969 1 91 171 LEU B CA 1
ATOM 3441 C C . LEU B 1 171 ? -7.441 17.938 22.766 1 91 171 LEU B C 1
ATOM 3443 O O . LEU B 1 171 ? -7.875 18.031 23.906 1 91 171 LEU B O 1
ATOM 3447 N N . ALA B 1 172 ? -7.316 16.844 22.141 1 91.94 172 ALA B N 1
ATOM 3448 C CA . ALA B 1 172 ? -7.602 15.578 22.812 1 91.94 172 ALA B CA 1
ATOM 3449 C C . ALA B 1 172 ? -6.676 15.383 24.016 1 91.94 172 ALA B C 1
ATOM 3451 O O . ALA B 1 172 ? -7.125 15.008 25.094 1 91.94 172 ALA B O 1
ATOM 3452 N N . ILE B 1 173 ? -5.461 15.68 23.797 1 91.25 173 ILE B N 1
ATOM 3453 C CA . ILE B 1 173 ? -4.469 15.562 24.859 1 91.25 173 ILE B CA 1
ATOM 3454 C C . ILE B 1 173 ? -4.793 16.547 25.984 1 91.25 173 ILE B C 1
ATOM 3456 O O . ILE B 1 173 ? -4.742 16.188 27.156 1 91.25 173 ILE B O 1
ATOM 3460 N N . ALA B 1 174 ? -5.145 17.719 25.625 1 93.5 174 ALA B N 1
ATOM 3461 C CA . ALA B 1 174 ? -5.492 18.75 26.594 1 93.5 174 ALA B CA 1
ATOM 3462 C C . ALA B 1 174 ? -6.703 18.344 27.422 1 93.5 174 ALA B C 1
ATOM 3464 O O . ALA B 1 174 ? -6.812 18.703 28.594 1 93.5 174 ALA B O 1
ATOM 3465 N N . ARG B 1 175 ? -7.539 17.547 26.891 1 94.06 175 ARG B N 1
ATOM 3466 C CA . ARG B 1 175 ? -8.758 17.109 27.578 1 94.06 175 ARG B CA 1
ATOM 3467 C C . ARG B 1 175 ? -8.523 15.828 28.359 1 94.06 175 ARG B C 1
ATOM 3469 O O . ARG B 1 175 ? -9.461 15.258 28.922 1 94.06 175 ARG B O 1
ATOM 3476 N N . GLY B 1 176 ? -7.336 15.312 28.297 1 91.75 176 GLY B N 1
ATOM 3477 C CA . GLY B 1 176 ? -6.957 14.172 29.125 1 91.75 176 GLY B CA 1
ATOM 3478 C C . GLY B 1 176 ? -7.148 12.844 28.422 1 91.75 176 GLY B C 1
ATOM 3479 O O . GLY B 1 176 ? -7.137 11.789 29.078 1 91.75 176 GLY B O 1
ATOM 3480 N N . VAL B 1 177 ? -7.426 12.875 27.219 1 92.12 177 VAL B N 1
ATOM 3481 C CA . VAL B 1 177 ? -7.598 11.625 26.484 1 92.12 177 VAL B CA 1
ATOM 3482 C C . VAL B 1 177 ? -6.242 10.945 26.312 1 92.12 177 VAL B C 1
ATOM 3484 O O . VAL B 1 177 ? -5.273 11.57 25.875 1 92.12 177 VAL B O 1
ATOM 3487 N N . ALA B 1 178 ? -6.203 9.664 26.703 1 92.31 178 ALA B N 1
ATOM 3488 C CA . ALA B 1 178 ? -4.965 8.906 26.531 1 92.31 178 ALA B CA 1
ATOM 3489 C C . ALA B 1 178 ? -4.773 8.477 25.078 1 92.31 178 ALA B C 1
ATOM 3491 O O . ALA B 1 178 ? -5.43 7.547 24.609 1 92.31 178 ALA B O 1
ATOM 3492 N N . VAL B 1 179 ? -3.867 8.992 24.484 1 90.88 179 VAL B N 1
ATOM 3493 C CA . VAL B 1 179 ? -3.668 8.828 23.047 1 90.88 179 VAL B CA 1
ATOM 3494 C C . VAL B 1 179 ? -3.18 7.406 22.75 1 90.88 179 VAL B C 1
ATOM 3496 O O . VAL B 1 179 ? -3.781 6.688 21.953 1 90.88 179 VAL B O 1
ATOM 3499 N N . THR B 1 180 ? -2.197 6.953 23.469 1 90.12 180 THR B N 1
ATOM 3500 C CA . THR B 1 180 ? -1.485 5.719 23.156 1 90.12 180 THR B CA 1
ATOM 3501 C C . THR B 1 180 ? -2.408 4.512 23.281 1 90.12 180 THR B C 1
ATOM 3503 O O . THR B 1 180 ? -2.502 3.691 22.375 1 90.12 180 THR B O 1
ATOM 3506 N N . PRO B 1 181 ? -3.143 4.426 24.328 1 92.81 181 PRO B N 1
ATOM 3507 C CA . PRO B 1 181 ? -4.027 3.266 24.453 1 92.81 181 PRO B CA 1
ATOM 3508 C C . PRO B 1 181 ? -5.117 3.232 23.391 1 92.81 181 PRO B C 1
ATOM 3510 O O . PRO B 1 181 ? -5.426 2.168 22.844 1 92.81 181 PRO B O 1
ATOM 3513 N N . HIS B 1 182 ? -5.719 4.375 23.094 1 93.44 182 HIS B N 1
ATOM 3514 C CA . HIS B 1 182 ? -6.762 4.434 22.078 1 93.44 182 HIS B CA 1
ATOM 3515 C C . HIS B 1 182 ? -6.215 4.059 20.703 1 93.44 182 HIS B C 1
ATOM 3517 O O . HIS B 1 182 ? -6.848 3.299 19.969 1 93.44 182 HIS B O 1
ATOM 3523 N N . ARG B 1 183 ? -5.102 4.539 20.469 1 91.62 183 ARG B N 1
ATOM 3524 C CA . ARG B 1 183 ? -4.457 4.242 19.188 1 91.62 183 ARG B CA 1
ATOM 3525 C C . ARG B 1 183 ? -4.102 2.764 19.094 1 91.62 183 ARG B C 1
ATOM 3527 O O . ARG B 1 183 ? -4.355 2.129 18.062 1 91.62 183 ARG B O 1
ATOM 3534 N N . THR B 1 184 ? -3.572 2.279 20.156 1 93.62 184 THR B N 1
ATOM 3535 C CA . THR B 1 184 ? -3.139 0.886 20.156 1 93.62 184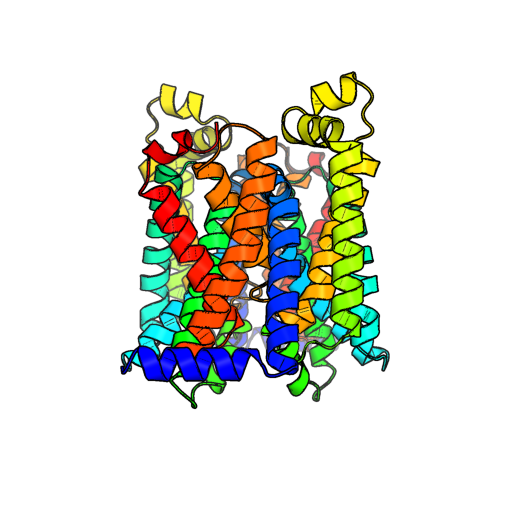 THR B CA 1
ATOM 3536 C C . THR B 1 184 ? -4.332 -0.053 20 1 93.62 184 THR B C 1
ATOM 3538 O O . THR B 1 184 ? -4.293 -0.987 19.203 1 93.62 184 THR B O 1
ATOM 3541 N N . VAL B 1 185 ? -5.355 0.174 20.75 1 95.62 185 VAL B N 1
ATOM 3542 C CA . VAL B 1 185 ? -6.539 -0.678 20.688 1 95.62 185 VAL B CA 1
ATOM 3543 C C . VAL B 1 185 ? -7.148 -0.623 19.281 1 95.62 185 VAL B C 1
ATOM 3545 O O . VAL B 1 185 ? -7.523 -1.654 18.719 1 95.62 185 VAL B O 1
ATOM 3548 N N . PHE B 1 186 ? -7.227 0.547 18.75 1 95.44 186 PHE B N 1
ATOM 3549 C CA . PHE B 1 186 ? -7.789 0.711 17.406 1 95.44 186 PHE B CA 1
ATOM 3550 C C . PHE B 1 186 ? -6.988 -0.084 16.391 1 95.44 186 PHE B C 1
ATOM 3552 O O . PHE B 1 186 ? -7.559 -0.824 15.586 1 95.44 186 PHE B O 1
ATOM 3559 N N . ILE B 1 187 ? -5.715 0.035 16.453 1 94.75 187 ILE B N 1
ATOM 3560 C CA . ILE B 1 187 ? -4.836 -0.608 15.484 1 94.75 187 ILE B CA 1
ATOM 3561 C C . ILE B 1 187 ? -4.895 -2.125 15.656 1 94.75 187 ILE B C 1
ATOM 3563 O O . ILE B 1 187 ? -4.879 -2.869 14.672 1 94.75 187 ILE B O 1
ATOM 3567 N N . VAL B 1 188 ? -4.98 -2.539 16.859 1 96.25 188 VAL B N 1
ATOM 3568 C CA . VAL B 1 188 ? -5.098 -3.969 17.125 1 96.25 188 VAL B CA 1
ATOM 3569 C C . VAL B 1 188 ? -6.418 -4.496 16.562 1 96.25 188 VAL B C 1
ATOM 3571 O O . VAL B 1 188 ? -6.453 -5.559 15.945 1 96.25 188 VAL B O 1
ATOM 3574 N N . LEU B 1 189 ? -7.48 -3.795 16.828 1 96.56 189 LEU B N 1
ATOM 3575 C CA . LEU B 1 189 ? -8.773 -4.203 16.281 1 96.56 189 LEU B CA 1
ATOM 3576 C C . LEU B 1 189 ? -8.742 -4.246 14.766 1 96.56 189 LEU B C 1
ATOM 3578 O O . LEU B 1 189 ? -9.273 -5.184 14.156 1 96.56 189 LEU B O 1
ATOM 3582 N N . LEU B 1 190 ? -8.148 -3.25 14.211 1 95.81 190 LEU B N 1
ATOM 3583 C CA . LEU B 1 190 ? -7.992 -3.219 12.758 1 95.81 190 LEU B CA 1
ATOM 3584 C C . LEU B 1 190 ? -7.18 -4.414 12.273 1 95.81 190 LEU B C 1
ATOM 3586 O O . LEU B 1 190 ? -7.523 -5.031 11.258 1 95.81 190 LEU B O 1
ATOM 3590 N N . SER B 1 191 ? -6.168 -4.688 12.992 1 96.12 191 SER B N 1
ATOM 3591 C CA . SER B 1 191 ? -5.324 -5.82 12.633 1 96.12 191 SER B CA 1
ATOM 3592 C C . SER B 1 191 ? -6.094 -7.137 12.742 1 96.12 191 SER B C 1
ATOM 3594 O O . SER B 1 191 ? -5.918 -8.031 11.914 1 96.12 191 SER B O 1
ATOM 3596 N N . LEU B 1 192 ? -6.852 -7.258 13.75 1 95.31 192 LEU B N 1
ATOM 3597 C CA . LEU B 1 192 ? -7.66 -8.461 13.93 1 95.31 192 LEU B CA 1
ATOM 3598 C C . LEU B 1 192 ? -8.695 -8.594 12.812 1 95.31 192 LEU B C 1
ATOM 3600 O O . LEU B 1 192 ? -8.938 -9.695 12.312 1 95.31 192 LEU B O 1
ATOM 3604 N N . LEU B 1 193 ? -9.281 -7.516 12.469 1 94.88 193 LEU B N 1
ATOM 3605 C CA . LEU B 1 193 ? -10.203 -7.523 11.336 1 94.88 193 LEU B CA 1
ATOM 3606 C C . LEU B 1 193 ? -9.516 -8.047 10.078 1 94.88 193 LEU B C 1
ATOM 3608 O O . LEU B 1 193 ? -10.047 -8.914 9.391 1 94.88 193 LEU B O 1
ATOM 3612 N N . VAL B 1 194 ? -8.359 -7.523 9.805 1 93.56 194 VAL B N 1
ATOM 3613 C CA . VAL B 1 194 ? -7.617 -7.914 8.617 1 93.56 194 VAL B CA 1
ATOM 3614 C C . VAL B 1 194 ? -7.215 -9.383 8.711 1 93.56 194 VAL B C 1
ATOM 3616 O O . VAL B 1 194 ? -7.422 -10.156 7.777 1 93.56 194 VAL B O 1
ATOM 3619 N N . GLY B 1 195 ? -6.715 -9.781 9.836 1 91 195 GLY B N 1
ATOM 3620 C CA . GLY B 1 195 ? -6.262 -11.148 10.047 1 91 195 GLY B CA 1
ATOM 3621 C C . GLY B 1 195 ? -7.359 -12.18 9.844 1 91 195 GLY B C 1
ATOM 3622 O O . GLY B 1 195 ? -7.141 -13.203 9.203 1 91 195 GLY B O 1
ATOM 3623 N N . ILE B 1 196 ? -8.484 -11.883 10.344 1 90.06 196 ILE B N 1
ATOM 3624 C CA . ILE B 1 196 ? -9.602 -12.812 10.266 1 90.06 196 ILE B CA 1
ATOM 3625 C C . ILE B 1 196 ? -10.156 -12.836 8.844 1 90.06 196 ILE B C 1
ATOM 3627 O O . ILE B 1 196 ? -10.633 -13.875 8.367 1 90.06 196 ILE B O 1
ATOM 3631 N N . SER B 1 197 ? -10.023 -11.742 8.18 1 90.31 197 SER B N 1
ATOM 3632 C CA . SER B 1 197 ? -10.664 -11.594 6.879 1 90.31 197 SER B CA 1
ATOM 3633 C C . SER B 1 197 ? -9.766 -12.102 5.762 1 90.31 197 SER B C 1
ATOM 3635 O O . SER B 1 197 ? -10.227 -12.344 4.645 1 90.31 197 SER B O 1
ATOM 3637 N N . ILE B 1 198 ? -8.531 -12.281 5.98 1 85.06 198 ILE B N 1
ATOM 3638 C CA . ILE B 1 198 ? -7.57 -12.656 4.949 1 85.06 198 ILE B CA 1
ATOM 3639 C C . ILE B 1 198 ? -7.957 -14.008 4.355 1 85.06 198 ILE B C 1
ATOM 3641 O O . ILE B 1 198 ? -7.863 -14.211 3.141 1 85.06 198 ILE B O 1
ATOM 3645 N N . ARG B 1 199 ? -8.398 -14.938 5.141 1 81.31 199 ARG B N 1
ATOM 3646 C CA . ARG B 1 199 ? -8.758 -16.25 4.641 1 81.31 199 ARG B CA 1
ATOM 3647 C C . ARG B 1 199 ? -9.953 -16.188 3.693 1 81.31 199 ARG B C 1
ATOM 3649 O O . ARG B 1 199 ? -10.016 -16.922 2.707 1 81.31 199 ARG B O 1
ATOM 3656 N N . ALA B 1 200 ? -10.797 -15.297 4.02 1 81.69 200 ALA B N 1
ATOM 3657 C CA . ALA B 1 200 ? -12.039 -15.211 3.25 1 81.69 200 ALA B CA 1
ATOM 3658 C C . ALA B 1 200 ? -11.867 -14.312 2.029 1 81.69 200 ALA B C 1
ATOM 3660 O O . ALA B 1 200 ? -12.273 -14.672 0.923 1 81.69 200 ALA B O 1
ATOM 3661 N N . ILE B 1 201 ? -11.258 -13.18 2.221 1 83.69 201 ILE B N 1
ATOM 3662 C CA . ILE B 1 201 ? -11.2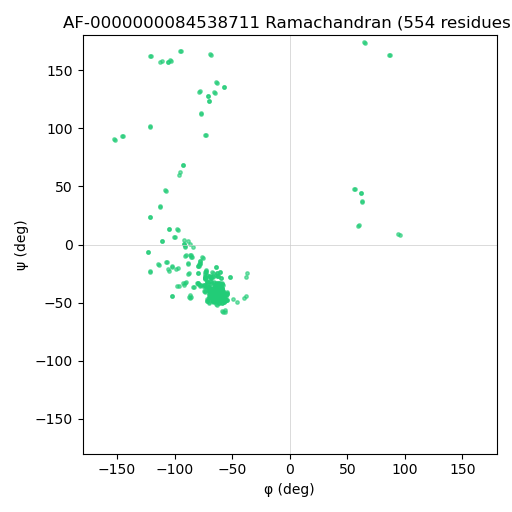89 -12.133 1.202 1 83.69 201 ILE B CA 1
ATOM 3663 C C . ILE B 1 201 ? -9.93 -12.055 0.51 1 83.69 201 ILE B C 1
ATOM 3665 O O . ILE B 1 201 ? -9.836 -11.664 -0.654 1 83.69 201 ILE B O 1
ATOM 3669 N N . GLY B 1 202 ? -8.961 -12.555 1.19 1 82.69 202 GLY B N 1
ATOM 3670 C CA . GLY B 1 202 ? -7.613 -12.5 0.641 1 82.69 202 GLY B CA 1
ATOM 3671 C C . GLY B 1 202 ? -6.898 -11.195 0.959 1 82.69 202 GLY B C 1
ATOM 3672 O O . GLY B 1 202 ? -7.539 -10.164 1.166 1 82.69 202 GLY B O 1
ATOM 3673 N N . VAL B 1 203 ? -5.633 -11.18 0.825 1 81.88 203 VAL B N 1
ATOM 3674 C CA . VAL B 1 203 ? -4.758 -10.062 1.161 1 81.88 203 VAL B CA 1
ATOM 3675 C C . VAL B 1 203 ? -4.945 -8.938 0.147 1 81.88 203 VAL B C 1
ATOM 3677 O O . VAL B 1 203 ? -4.938 -7.758 0.509 1 81.88 203 VAL B O 1
ATOM 3680 N N . LEU B 1 204 ? -5.227 -9.312 -0.994 1 79.12 204 LEU B N 1
ATOM 3681 C CA . LEU B 1 204 ? -5.184 -8.352 -2.094 1 79.12 204 LEU B CA 1
ATOM 3682 C C . LEU B 1 204 ? -6.426 -7.473 -2.1 1 79.12 204 LEU B C 1
ATOM 3684 O O . LEU B 1 204 ? -6.406 -6.363 -2.635 1 79.12 204 LEU B O 1
ATOM 3688 N N . LEU B 1 205 ? -7.484 -7.961 -1.384 1 86 205 LEU B N 1
ATOM 3689 C CA . LEU B 1 205 ? -8.734 -7.234 -1.589 1 86 205 LEU B CA 1
ATOM 3690 C C . LEU B 1 205 ? -9.281 -6.707 -0.266 1 86 205 LEU B C 1
ATOM 3692 O O . LEU B 1 205 ? -10.18 -5.863 -0.252 1 86 205 LEU B O 1
ATOM 3696 N N . ILE B 1 206 ? -8.703 -7.051 0.778 1 89.88 206 ILE B N 1
ATOM 3697 C CA . ILE B 1 206 ? -9.227 -6.688 2.088 1 89.88 206 ILE B CA 1
ATOM 3698 C C . ILE B 1 206 ? -9.164 -5.172 2.268 1 89.88 206 ILE B C 1
ATOM 3700 O O . ILE B 1 206 ? -10.039 -4.578 2.904 1 89.88 206 ILE B O 1
ATOM 3704 N N . SER B 1 207 ? -8.203 -4.566 1.71 1 92.88 207 SER B N 1
ATOM 3705 C CA . SER B 1 207 ? -8.047 -3.123 1.859 1 92.88 207 SER B CA 1
ATOM 3706 C C . SER B 1 207 ? -9.219 -2.369 1.237 1 92.88 207 SER B C 1
ATOM 3708 O O . SER B 1 207 ? -9.609 -1.31 1.728 1 92.88 207 SER B O 1
ATOM 3710 N N . ALA B 1 208 ? -9.75 -2.902 0.203 1 94.88 208 ALA B N 1
ATOM 3711 C CA . ALA B 1 208 ? -10.891 -2.275 -0.468 1 94.88 208 ALA B CA 1
ATOM 3712 C C . ALA B 1 208 ? -12.102 -2.215 0.454 1 94.88 208 ALA B C 1
ATOM 3714 O O . ALA B 1 208 ? -12.852 -1.23 0.445 1 94.88 208 ALA B O 1
ATOM 3715 N N . PHE B 1 209 ? -12.273 -3.174 1.274 1 94.19 209 PHE B N 1
ATOM 3716 C CA . PHE B 1 209 ? -13.414 -3.256 2.182 1 94.19 209 PHE B CA 1
ATOM 3717 C C . PHE B 1 209 ? -13.328 -2.178 3.256 1 94.19 209 PHE B C 1
ATOM 3719 O O . PHE B 1 209 ? -14.352 -1.724 3.768 1 94.19 209 PHE B O 1
ATOM 3726 N N . VAL B 1 210 ? -12.141 -1.824 3.498 1 95.56 210 VAL B N 1
ATOM 3727 C CA . VAL B 1 210 ? -11.93 -0.864 4.574 1 95.56 210 VAL B CA 1
ATOM 3728 C C . VAL B 1 210 ? -11.969 0.557 4.016 1 95.56 210 VAL B C 1
ATOM 3730 O O . VAL B 1 210 ? -12.555 1.456 4.625 1 95.56 210 VAL B O 1
ATOM 3733 N N . VAL B 1 211 ? -11.531 0.776 2.803 1 96.88 211 VAL B N 1
ATOM 3734 C CA . VAL B 1 211 ? -11.203 2.115 2.324 1 96.88 211 VAL B CA 1
ATOM 3735 C C . VAL B 1 211 ? -12.328 2.631 1.43 1 96.88 211 VAL B C 1
ATOM 3737 O O . VAL B 1 211 ? -12.812 3.748 1.616 1 96.88 211 VAL B O 1
ATOM 3740 N N . ILE B 1 212 ? -12.828 1.838 0.544 1 96.88 212 ILE B N 1
ATOM 3741 C CA . ILE B 1 212 ? -13.68 2.344 -0.53 1 96.88 212 ILE B CA 1
ATOM 3742 C C . ILE B 1 212 ? -15.016 2.795 0.041 1 96.88 212 ILE B C 1
ATOM 3744 O O . ILE B 1 212 ? -15.469 3.91 -0.229 1 96.88 212 ILE B O 1
ATOM 3748 N N . PRO B 1 213 ? -15.648 1.937 0.84 1 96.75 213 PRO B N 1
ATOM 3749 C CA . PRO B 1 213 ? -16.922 2.402 1.402 1 96.75 213 PRO B CA 1
ATOM 3750 C C . PRO B 1 213 ? -16.766 3.662 2.252 1 96.75 213 PRO B C 1
ATOM 3752 O O . PRO B 1 213 ? -17.641 4.535 2.236 1 96.75 213 PRO B O 1
ATOM 3755 N N . ALA B 1 214 ? -15.703 3.719 2.996 1 96.69 214 ALA B N 1
ATOM 3756 C CA . ALA B 1 214 ? -15.445 4.887 3.834 1 96.69 214 ALA B CA 1
ATOM 3757 C C . ALA B 1 214 ? -15.25 6.141 2.984 1 96.69 214 ALA B C 1
ATOM 3759 O O . ALA B 1 214 ? -15.75 7.215 3.326 1 96.69 214 ALA B O 1
ATOM 3760 N N . CYS B 1 215 ? -14.562 6.043 1.92 1 94.62 215 CYS B N 1
ATOM 3761 C CA . CYS B 1 215 ? -14.344 7.176 1.031 1 94.62 215 CYS B CA 1
ATOM 3762 C C . CYS B 1 215 ? -15.648 7.609 0.368 1 94.62 215 CYS B C 1
ATOM 3764 O O . CYS B 1 215 ? -15.898 8.805 0.214 1 94.62 215 CYS B O 1
ATOM 3766 N N . ALA B 1 216 ? -16.391 6.633 -0.025 1 94.5 216 ALA B N 1
ATOM 3767 C CA . ALA B 1 216 ? -17.703 6.953 -0.595 1 94.5 216 ALA B CA 1
ATOM 3768 C C . ALA B 1 216 ? -18.578 7.672 0.423 1 94.5 216 ALA B C 1
ATOM 3770 O O . ALA B 1 216 ? -19.234 8.672 0.1 1 94.5 216 ALA B O 1
ATOM 3771 N N . ALA B 1 217 ? -18.594 7.164 1.593 1 95 217 ALA B N 1
ATOM 3772 C CA . ALA B 1 217 ? -19.422 7.746 2.648 1 95 217 ALA B CA 1
ATOM 3773 C C . ALA B 1 217 ? -18.984 9.18 2.957 1 95 217 ALA B C 1
ATOM 3775 O O . ALA B 1 217 ? -19.828 10.031 3.264 1 95 217 ALA B O 1
ATOM 3776 N N . ARG B 1 218 ? -17.688 9.383 2.916 1 92.38 218 ARG B N 1
ATOM 3777 C CA . ARG B 1 218 ? -17.172 10.719 3.186 1 92.38 218 ARG B CA 1
ATOM 3778 C C . ARG B 1 218 ? -17.734 11.742 2.205 1 92.38 218 ARG B C 1
ATOM 3780 O O . ARG B 1 218 ? -17.953 12.898 2.562 1 92.38 218 ARG B O 1
ATOM 3787 N N . LEU B 1 219 ? -17.969 11.344 1.01 1 90.06 219 LEU B N 1
ATOM 3788 C CA . LEU B 1 219 ? -18.5 12.227 -0.031 1 90.06 219 LEU B CA 1
ATOM 3789 C C . LEU B 1 219 ? -20 12.445 0.145 1 90.06 219 LEU B C 1
ATOM 3791 O O . LEU B 1 219 ? -20.547 13.414 -0.379 1 90.06 219 LEU B O 1
ATOM 3795 N N . LEU B 1 220 ? -20.625 11.594 0.937 1 91.5 220 LEU B N 1
ATOM 3796 C CA . LEU B 1 220 ? -22.078 11.594 1.014 1 91.5 220 LEU B CA 1
ATOM 3797 C C . LEU B 1 220 ? -22.547 12.188 2.34 1 91.5 220 LEU B C 1
ATOM 3799 O O . LEU B 1 220 ? -23.734 12.5 2.498 1 91.5 220 LEU B O 1
ATOM 3803 N N . THR B 1 221 ? -21.672 12.297 3.254 1 91.19 221 THR B N 1
ATOM 3804 C CA . THR B 1 221 ? -22.094 12.68 4.598 1 91.19 221 THR B CA 1
ATOM 3805 C C . THR B 1 221 ? -21.406 13.977 5.027 1 91.19 221 THR B C 1
ATOM 3807 O O . THR B 1 221 ? -20.391 14.359 4.461 1 91.19 221 THR B O 1
ATOM 3810 N N . ARG B 1 222 ? -22.016 14.625 6.102 1 88.44 222 ARG B N 1
ATOM 3811 C CA . ARG B 1 222 ? -21.484 15.898 6.586 1 88.44 222 ARG B CA 1
ATOM 3812 C C . ARG B 1 222 ? -21.094 15.797 8.055 1 88.44 222 ARG B C 1
ATOM 3814 O O . ARG B 1 222 ? -20.312 16.625 8.555 1 88.44 222 ARG B O 1
ATOM 3821 N N . ASN B 1 223 ? -21.703 14.852 8.695 1 91.62 223 ASN B N 1
ATOM 3822 C CA . ASN B 1 223 ? -21.375 14.688 10.109 1 91.62 223 ASN B CA 1
ATOM 3823 C C . ASN B 1 223 ? -20.641 13.375 10.359 1 91.62 223 ASN B C 1
ATOM 3825 O O . ASN B 1 223 ? -20.781 12.414 9.602 1 91.62 223 ASN B O 1
ATOM 3829 N N . PHE B 1 224 ? -19.938 13.352 11.414 1 91.88 224 PHE B N 1
ATOM 3830 C CA . PHE B 1 224 ? -19.031 12.242 11.68 1 91.88 224 PHE B CA 1
ATOM 3831 C C . PHE B 1 224 ? -19.812 10.977 12.008 1 91.88 224 PHE B C 1
ATOM 3833 O O . PHE B 1 224 ? -19.453 9.883 11.57 1 91.88 224 PHE B O 1
ATOM 3840 N N . ILE B 1 225 ? -20.891 11.094 12.742 1 93.12 225 ILE B N 1
ATOM 3841 C CA . ILE B 1 225 ? -21.672 9.922 13.125 1 93.12 225 ILE B CA 1
ATOM 3842 C C . ILE B 1 225 ? -22.328 9.305 11.891 1 93.12 225 ILE B C 1
ATOM 3844 O O . ILE B 1 225 ? -22.297 8.086 11.703 1 93.12 225 ILE B O 1
ATOM 3848 N N . SER B 1 226 ? -22.906 10.164 11.07 1 94.44 226 SER B N 1
ATOM 3849 C CA . SER B 1 226 ? -23.484 9.688 9.812 1 94.44 226 SER B CA 1
ATOM 3850 C C . SER B 1 226 ? -22.406 9.07 8.922 1 94.44 226 SER B C 1
ATOM 3852 O O . SER B 1 226 ? -22.688 8.117 8.188 1 94.44 226 SER B O 1
ATOM 3854 N N . TYR B 1 227 ? -21.266 9.641 9.023 1 94.44 227 TYR B N 1
ATOM 3855 C CA . TYR B 1 227 ? -20.141 9.133 8.25 1 94.44 227 TYR B CA 1
ATOM 3856 C C . TYR B 1 227 ? -19.844 7.68 8.602 1 94.44 227 TYR B C 1
ATOM 3858 O O . TYR B 1 227 ? -19.734 6.824 7.723 1 94.44 227 TYR B O 1
ATOM 3866 N N . ILE B 1 228 ? -19.844 7.379 9.898 1 95.88 228 ILE B N 1
ATOM 3867 C CA . ILE B 1 228 ? -19.531 6.035 10.375 1 95.88 228 ILE B CA 1
ATOM 3868 C C . ILE B 1 228 ? -20.656 5.074 9.961 1 95.88 228 ILE B C 1
ATOM 3870 O O . ILE B 1 228 ? -20.375 3.984 9.453 1 95.88 228 ILE B O 1
ATOM 3874 N N . ILE B 1 229 ? -21.844 5.473 10.109 1 96.12 229 ILE B N 1
ATOM 3875 C CA . ILE B 1 229 ? -23 4.625 9.859 1 96.12 229 ILE B CA 1
ATOM 3876 C C . ILE B 1 229 ? -23.141 4.348 8.367 1 96.12 229 ILE B C 1
ATOM 3878 O O . ILE B 1 229 ? -23.328 3.203 7.953 1 96.12 229 ILE B O 1
ATOM 3882 N N . VAL B 1 230 ? -23.016 5.371 7.594 1 96.25 230 VAL B N 1
ATOM 3883 C CA . VAL B 1 230 ? -23.156 5.23 6.148 1 96.25 230 VAL B CA 1
ATOM 3884 C C . VAL B 1 230 ? -22 4.395 5.598 1 96.25 230 VAL B C 1
ATOM 3886 O O . VAL B 1 230 ? -22.188 3.564 4.707 1 96.25 230 VAL B O 1
ATOM 3889 N N . SER B 1 231 ? -20.828 4.664 6.098 1 97.5 231 SER B N 1
ATOM 3890 C CA . SER B 1 231 ? -19.688 3.865 5.676 1 97.5 231 SER B CA 1
ATOM 3891 C C . SER B 1 231 ? -19.922 2.383 5.953 1 97.5 231 SER B C 1
ATOM 3893 O O . SER B 1 231 ? -19.672 1.539 5.09 1 97.5 231 SER B O 1
ATOM 3895 N N . SER B 1 232 ? -20.344 2.107 7.176 1 97.5 232 SER B N 1
ATOM 3896 C CA . SER B 1 232 ? -20.625 0.727 7.555 1 97.5 232 SER B CA 1
ATOM 3897 C C . SER B 1 232 ? -21.719 0.124 6.68 1 97.5 232 SER B C 1
ATOM 3899 O O . SER B 1 232 ? -21.578 -1.003 6.199 1 97.5 232 SER B O 1
ATOM 3901 N N . ALA B 1 233 ? -22.703 0.813 6.449 1 97.44 233 ALA B N 1
ATOM 3902 C CA . ALA B 1 233 ? -23.828 0.343 5.641 1 97.44 233 ALA B CA 1
ATOM 3903 C C . ALA B 1 233 ? -23.406 0.1 4.195 1 97.44 233 ALA B C 1
ATOM 3905 O O . ALA B 1 233 ? -23.781 -0.908 3.59 1 97.44 233 ALA B O 1
ATOM 3906 N N . LEU B 1 234 ? -22.672 1.008 3.668 1 97.06 234 LEU B N 1
ATOM 3907 C CA . LEU B 1 234 ? -22.188 0.859 2.301 1 97.06 234 LEU B CA 1
ATOM 3908 C C . LEU B 1 234 ? -21.281 -0.368 2.174 1 97.06 234 LEU B C 1
ATOM 3910 O O . LEU B 1 234 ? -21.297 -1.054 1.148 1 97.06 234 LEU B O 1
ATOM 3914 N N . GLY B 1 235 ? -20.5 -0.586 3.199 1 97 235 GLY B N 1
ATOM 3915 C CA . GLY B 1 235 ? -19.672 -1.776 3.193 1 97 235 GLY B CA 1
ATOM 3916 C C . GLY B 1 235 ? -20.469 -3.064 3.145 1 97 235 GLY B C 1
ATOM 3917 O O . GLY B 1 235 ? -20.203 -3.936 2.312 1 97 235 GLY B O 1
ATOM 3918 N N . GLY B 1 236 ? -21.406 -3.145 4.02 1 96.31 236 GLY B N 1
ATOM 3919 C CA . GLY B 1 236 ? -22.266 -4.32 4.035 1 96.31 236 GLY B CA 1
ATOM 3920 C C . GLY B 1 236 ? -23.094 -4.477 2.777 1 96.31 236 GLY B C 1
ATOM 3921 O O . GLY B 1 236 ? -23.188 -5.566 2.211 1 96.31 236 GLY B O 1
ATOM 3922 N N . PHE B 1 237 ? -23.609 -3.426 2.326 1 96.56 237 PHE B N 1
ATOM 3923 C CA . PHE B 1 237 ? -24.484 -3.432 1.16 1 96.56 237 PHE B CA 1
ATOM 3924 C C . PHE B 1 237 ? -23.703 -3.793 -0.1 1 96.56 237 PHE B C 1
ATOM 3926 O O . PHE B 1 237 ? -24.203 -4.539 -0.947 1 96.56 237 PHE B O 1
ATOM 3933 N N . SER B 1 238 ? -22.594 -3.248 -0.254 1 96 238 SER B N 1
ATOM 3934 C CA . SER B 1 238 ? -21.781 -3.535 -1.428 1 96 238 SER B CA 1
ATOM 3935 C C . SER B 1 238 ? -21.375 -5.004 -1.471 1 96 238 SER B C 1
ATOM 3937 O O . SER B 1 238 ? -21.203 -5.578 -2.549 1 96 238 SER B O 1
ATOM 3939 N N . ALA B 1 239 ? -21.156 -5.574 -0.284 1 94.62 239 ALA B N 1
ATOM 3940 C CA . ALA B 1 239 ? -20.828 -6.996 -0.235 1 94.62 239 ALA B CA 1
ATOM 3941 C C . ALA B 1 239 ? -21.953 -7.848 -0.806 1 94.62 239 ALA B C 1
ATOM 3943 O O . ALA B 1 239 ? -21.719 -8.773 -1.586 1 94.62 239 ALA B O 1
ATOM 3944 N N . VAL B 1 240 ? -23.141 -7.52 -0.464 1 94 240 VAL B N 1
ATOM 3945 C CA . VAL B 1 240 ? -24.312 -8.258 -0.937 1 94 240 VAL B CA 1
ATOM 3946 C C . VAL B 1 240 ? -24.469 -8.07 -2.443 1 94 240 VAL B C 1
ATOM 3948 O O . VAL B 1 240 ? -24.609 -9.047 -3.186 1 94 240 VAL B O 1
ATOM 3951 N N . LEU B 1 241 ? -24.422 -6.855 -2.869 1 95.19 241 LEU B N 1
ATOM 3952 C CA . LEU B 1 241 ? -24.578 -6.559 -4.285 1 95.19 241 LEU B CA 1
ATOM 3953 C C . LEU B 1 241 ? -23.469 -7.184 -5.109 1 95.19 241 LEU B C 1
ATOM 3955 O O . LEU B 1 241 ? -23.703 -7.668 -6.219 1 95.19 241 LEU B O 1
ATOM 3959 N N . GLY B 1 242 ? -22.312 -7.078 -4.578 1 93.94 242 GLY B N 1
ATOM 3960 C CA . GLY B 1 242 ? -21.188 -7.68 -5.27 1 93.94 242 GLY B CA 1
ATOM 3961 C C . GLY B 1 242 ? -21.297 -9.188 -5.406 1 93.94 242 GLY B C 1
ATOM 3962 O O . GLY B 1 242 ? -20.969 -9.742 -6.457 1 93.94 242 GLY B O 1
ATOM 3963 N N . MET B 1 243 ? -21.75 -9.789 -4.398 1 91.38 243 MET B N 1
ATOM 3964 C CA . MET B 1 243 ? -21.922 -11.234 -4.441 1 91.38 243 MET B CA 1
ATOM 3965 C C . MET B 1 243 ? -23.031 -11.617 -5.43 1 91.38 243 MET B C 1
ATOM 3967 O O . MET B 1 243 ? -22.938 -12.641 -6.105 1 91.38 243 MET B O 1
ATOM 3971 N N . MET B 1 244 ? -24.031 -10.867 -5.422 1 90.69 244 MET B N 1
ATOM 3972 C CA . MET B 1 244 ? -25.094 -11.094 -6.398 1 90.69 244 MET B CA 1
ATOM 3973 C C . MET B 1 244 ? -24.562 -10.953 -7.82 1 90.69 244 MET B C 1
ATOM 3975 O O . MET B 1 244 ? -24.891 -11.766 -8.688 1 90.69 244 MET B O 1
ATOM 3979 N N . LEU B 1 245 ? -23.844 -9.945 -8 1 90.88 245 LEU B N 1
ATOM 3980 C CA . LEU B 1 245 ? -23.219 -9.734 -9.305 1 90.88 245 LEU B CA 1
ATOM 3981 C C . LEU B 1 245 ? -22.328 -10.914 -9.68 1 90.88 245 LEU B C 1
ATOM 3983 O O . LEU B 1 245 ? -22.312 -11.352 -10.828 1 90.88 245 LEU B O 1
ATOM 3987 N N . SER B 1 246 ? -21.531 -11.289 -8.734 1 90.5 246 SER B N 1
ATOM 3988 C CA . SER B 1 246 ? -20.641 -12.43 -8.938 1 90.5 246 SER B CA 1
ATOM 3989 C C . SER B 1 246 ? -21.422 -13.672 -9.367 1 90.5 246 SER B C 1
ATOM 3991 O O . SER B 1 246 ? -21.031 -14.359 -10.312 1 90.5 246 SER B O 1
ATOM 3993 N N . ALA B 1 247 ? -22.562 -13.953 -8.766 1 85.62 247 ALA B N 1
ATOM 3994 C CA . ALA B 1 247 ? -23.375 -15.125 -9.039 1 85.62 247 ALA B CA 1
ATOM 3995 C C . ALA B 1 247 ? -24.047 -15.031 -10.406 1 85.62 247 ALA B C 1
ATOM 3997 O O . ALA B 1 247 ? -24.156 -16.016 -11.125 1 85.62 247 ALA B O 1
ATOM 3998 N N . LEU B 1 248 ? -24.406 -13.883 -10.719 1 85.88 248 LEU B N 1
ATOM 3999 C CA . LEU B 1 248 ? -25.141 -13.672 -11.969 1 85.88 248 LEU B CA 1
ATOM 4000 C C . LEU B 1 248 ? -24.203 -13.789 -13.164 1 85.88 248 LEU B C 1
ATOM 4002 O O . LEU B 1 248 ? -24.594 -14.32 -14.211 1 85.88 248 LEU B O 1
ATOM 4006 N N . LEU B 1 249 ? -22.984 -13.367 -13.016 1 88.94 249 LEU B N 1
ATOM 4007 C CA . LEU B 1 249 ? -22.094 -13.281 -14.164 1 88.94 249 LEU B CA 1
ATOM 4008 C C . LEU B 1 249 ? -20.984 -14.32 -14.062 1 88.94 249 LEU B C 1
ATOM 4010 O O . LEU B 1 249 ? -20.094 -14.367 -14.922 1 88.94 249 LEU B O 1
ATOM 4014 N N . ASN B 1 250 ? -21.031 -15.125 -13.047 1 87.69 250 ASN B N 1
ATOM 4015 C CA . ASN B 1 250 ? -20.016 -16.141 -12.828 1 87.69 250 ASN B CA 1
ATOM 4016 C C . ASN B 1 250 ? -18.609 -15.547 -12.758 1 87.69 250 ASN B C 1
ATOM 4018 O O . ASN B 1 250 ? -17.703 -15.984 -13.461 1 87.69 250 ASN B O 1
ATOM 4022 N N . LEU B 1 251 ? -18.516 -14.516 -11.984 1 89.81 251 LEU B N 1
ATOM 4023 C CA . LEU B 1 251 ? -17.25 -13.844 -11.742 1 89.81 251 LEU B CA 1
ATOM 4024 C C . LEU B 1 251 ? -16.719 -14.172 -10.352 1 89.81 251 LEU B C 1
ATOM 4026 O O . LEU B 1 251 ? -17.469 -14.609 -9.484 1 89.81 251 LEU B O 1
ATOM 4030 N N . PRO B 1 252 ? -15.438 -14.023 -10.195 1 87.94 252 PRO B N 1
ATOM 4031 C CA . PRO B 1 252 ? -14.906 -14.211 -8.844 1 87.94 252 PRO B CA 1
ATOM 4032 C C . PRO B 1 252 ? -15.562 -13.281 -7.824 1 87.94 252 PRO B C 1
ATOM 4034 O O . PRO B 1 252 ? -15.742 -12.094 -8.094 1 87.94 252 PRO B O 1
ATOM 4037 N N . SER B 1 253 ? -15.898 -13.789 -6.742 1 88.69 253 SER B N 1
ATOM 4038 C CA . SER B 1 253 ? -16.719 -13.094 -5.758 1 88.69 253 SER B CA 1
ATOM 4039 C C . SER B 1 253 ? -16 -11.883 -5.184 1 88.69 253 SER B C 1
ATOM 4041 O O . SER B 1 253 ? -16.547 -10.781 -5.145 1 88.69 253 SER B O 1
ATOM 4043 N N . GLY B 1 254 ? -14.727 -12.031 -4.73 1 88.94 254 GLY B N 1
ATOM 4044 C CA . GLY B 1 254 ? -13.969 -10.945 -4.137 1 88.94 254 GLY B CA 1
ATOM 4045 C C . GLY B 1 254 ? -13.859 -9.734 -5.047 1 88.94 254 GLY B C 1
ATOM 4046 O O . GLY B 1 254 ? -14.328 -8.648 -4.699 1 88.94 254 GLY B O 1
ATOM 4047 N N . PRO B 1 255 ? -13.328 -9.969 -6.188 1 92 255 PRO B N 1
ATOM 4048 C CA . PRO B 1 255 ? -13.188 -8.883 -7.156 1 92 255 PRO B CA 1
ATOM 4049 C C . PRO B 1 255 ? -14.523 -8.234 -7.516 1 92 255 PRO B C 1
ATOM 4051 O O . PRO B 1 255 ? -14.586 -7.023 -7.746 1 92 255 PRO B O 1
ATOM 4054 N N . SER B 1 256 ? -15.531 -9 -7.555 1 93.88 256 SER B N 1
ATOM 4055 C CA . SER B 1 256 ? -16.844 -8.453 -7.871 1 93.88 256 SER B CA 1
ATOM 4056 C C . SER B 1 256 ? -17.312 -7.496 -6.785 1 93.88 256 SER B C 1
ATOM 4058 O O . SER B 1 256 ? -17.922 -6.461 -7.082 1 93.88 256 SER B O 1
ATOM 4060 N N . ILE B 1 257 ? -17.109 -7.824 -5.586 1 94.06 257 ILE B N 1
ATOM 4061 C CA . ILE B 1 257 ? -17.5 -6.957 -4.477 1 94.06 257 ILE B CA 1
ATOM 4062 C C . ILE B 1 257 ? -16.75 -5.633 -4.574 1 94.06 257 ILE B C 1
ATOM 4064 O O . ILE B 1 257 ? -17.344 -4.559 -4.445 1 94.06 257 ILE B O 1
ATOM 4068 N N . VAL B 1 258 ? -15.516 -5.715 -4.836 1 94.94 258 VAL B N 1
ATOM 4069 C CA . VAL B 1 258 ? -14.68 -4.523 -4.922 1 94.94 258 VAL B CA 1
ATOM 4070 C C . VAL B 1 258 ? -15.133 -3.656 -6.094 1 94.94 258 VAL B C 1
ATOM 4072 O O . VAL B 1 258 ? -15.18 -2.428 -5.984 1 94.94 258 VAL B O 1
ATOM 4075 N N . THR B 1 259 ? -15.422 -4.305 -7.148 1 95.5 259 THR B N 1
ATOM 4076 C CA . THR B 1 259 ? -15.906 -3.564 -8.312 1 95.5 259 THR B CA 1
ATOM 4077 C C . THR B 1 259 ? -17.219 -2.842 -7.98 1 95.5 259 THR B C 1
ATOM 4079 O O . THR B 1 259 ? -17.422 -1.712 -8.422 1 95.5 259 THR B O 1
ATOM 4082 N N . MET B 1 260 ? -18 -3.521 -7.273 1 96.19 260 MET B N 1
ATOM 4083 C CA . MET B 1 260 ? -19.25 -2.891 -6.84 1 96.19 260 MET B CA 1
ATOM 4084 C C . MET B 1 260 ? -18.969 -1.702 -5.926 1 96.19 260 MET B C 1
ATOM 4086 O O . MET B 1 260 ? -19.609 -0.662 -6.035 1 96.19 260 MET B O 1
ATOM 4090 N N . GLN B 1 261 ? -18.078 -1.851 -5 1 96.81 261 GLN B N 1
ATOM 4091 C CA . GLN B 1 261 ? -17.672 -0.756 -4.121 1 96.81 261 GLN B CA 1
ATOM 4092 C C . GLN B 1 261 ? -17.156 0.436 -4.922 1 96.81 261 GLN B C 1
ATOM 4094 O O . GLN B 1 261 ? -17.484 1.586 -4.609 1 96.81 261 GLN B O 1
ATOM 4099 N N . LEU B 1 262 ? -16.375 0.125 -5.91 1 95.69 262 LEU B N 1
ATOM 4100 C CA . LEU B 1 262 ? -15.867 1.178 -6.785 1 95.69 262 LEU B CA 1
ATOM 4101 C C . LEU B 1 262 ? -17.016 1.904 -7.48 1 95.69 262 LEU B C 1
ATOM 4103 O O . LEU B 1 262 ? -17.016 3.133 -7.582 1 95.69 262 LEU B O 1
ATOM 4107 N N . ALA B 1 263 ? -17.906 1.125 -8 1 96.31 263 ALA B N 1
ATOM 4108 C CA . ALA B 1 263 ? -19.062 1.714 -8.664 1 96.31 263 ALA B CA 1
ATOM 4109 C C . ALA B 1 263 ? -19.812 2.658 -7.73 1 96.31 263 ALA B C 1
ATOM 4111 O O . ALA B 1 263 ? -20.188 3.76 -8.125 1 96.31 263 ALA B O 1
ATOM 4112 N N . ILE B 1 264 ? -20 2.234 -6.543 1 95.12 264 ILE B N 1
ATOM 4113 C CA . ILE B 1 264 ? -20.672 3.053 -5.547 1 95.12 264 ILE B CA 1
ATOM 4114 C C . ILE B 1 264 ? -19.875 4.324 -5.281 1 95.12 264 ILE B C 1
ATOM 4116 O O . ILE B 1 264 ? -20.438 5.414 -5.188 1 95.12 264 ILE B O 1
ATOM 4120 N N . PHE B 1 265 ? -18.594 4.195 -5.172 1 94.44 265 PHE B N 1
ATOM 4121 C CA . PHE B 1 265 ? -17.703 5.34 -4.957 1 94.44 265 PHE B CA 1
ATOM 4122 C C . PHE B 1 265 ? -17.812 6.328 -6.109 1 94.44 265 PHE B C 1
ATOM 4124 O O . PHE B 1 265 ? -17.938 7.535 -5.891 1 94.44 265 PHE B O 1
ATOM 4131 N N . LEU B 1 266 ? -17.75 5.82 -7.324 1 93.56 266 LEU B N 1
ATOM 4132 C CA . LEU B 1 266 ? -17.844 6.676 -8.5 1 93.56 266 LEU B CA 1
ATOM 4133 C C . LEU B 1 266 ? -19.188 7.379 -8.562 1 93.56 266 LEU B C 1
ATOM 4135 O O . LEU B 1 266 ? -19.266 8.547 -8.953 1 93.56 266 LEU B O 1
ATOM 4139 N N . LEU B 1 267 ? -20.203 6.699 -8.203 1 93.19 267 LEU B N 1
ATOM 4140 C CA . LEU B 1 267 ? -21.531 7.297 -8.156 1 93.19 267 LEU B CA 1
ATOM 4141 C C . LEU B 1 267 ? -21.609 8.398 -7.109 1 93.19 267 LEU B C 1
ATOM 4143 O O . LEU B 1 267 ? -22.266 9.414 -7.312 1 93.19 267 LEU B O 1
ATOM 4147 N N . ALA B 1 268 ? -20.969 8.156 -6.008 1 91.44 268 ALA B N 1
ATOM 4148 C CA . ALA B 1 268 ? -20.938 9.156 -4.941 1 91.44 268 ALA B CA 1
ATOM 4149 C C . ALA B 1 268 ? -20.25 10.438 -5.406 1 91.44 268 ALA B C 1
ATOM 4151 O O . ALA B 1 268 ? -20.594 11.531 -4.961 1 91.44 268 ALA B O 1
ATOM 4152 N N . ILE B 1 269 ? -19.25 10.312 -6.266 1 87.88 269 ILE B N 1
ATOM 4153 C CA . ILE B 1 269 ? -18.547 11.461 -6.801 1 87.88 269 ILE B CA 1
ATOM 4154 C C . ILE B 1 269 ? -19.469 12.266 -7.719 1 87.88 269 ILE B C 1
ATOM 4156 O O . ILE B 1 269 ? -19.422 13.492 -7.73 1 87.88 269 ILE B O 1
ATOM 4160 N N . LEU B 1 270 ? -20.188 11.57 -8.531 1 87.25 270 LEU B N 1
ATOM 4161 C CA . LEU B 1 270 ? -21.016 12.195 -9.555 1 87.25 270 LEU B CA 1
ATOM 4162 C C . LEU B 1 270 ? -22.234 12.875 -8.93 1 87.25 270 LEU B C 1
ATOM 4164 O O . LEU B 1 270 ? -22.828 13.766 -9.539 1 87.25 270 LEU B O 1
ATOM 4168 N N . ILE B 1 271 ? -22.625 12.391 -7.828 1 76.69 271 ILE B N 1
ATOM 4169 C CA . ILE B 1 271 ? -23.828 12.969 -7.238 1 76.69 271 ILE B CA 1
ATOM 4170 C C . ILE B 1 271 ? -23.438 14.094 -6.277 1 76.69 271 ILE B C 1
ATOM 4172 O O . ILE B 1 271 ? -23.188 13.852 -5.098 1 76.69 271 ILE B O 1
ATOM 4176 N N . PRO B 1 272 ? -22.922 15.18 -6.785 1 59.53 272 PRO B N 1
ATOM 4177 C CA . PRO B 1 272 ? -22.453 16.297 -5.957 1 59.53 272 PRO B CA 1
ATOM 4178 C C . PRO B 1 272 ? -23.375 16.578 -4.773 1 59.53 272 PRO B C 1
ATOM 4180 O O . PRO B 1 272 ? -22.906 16.922 -3.689 1 59.53 272 PRO B O 1
ATOM 4183 N N . ASN B 1 273 ? -24.625 16.594 -5.086 1 57.31 273 ASN B N 1
ATOM 4184 C CA . ASN B 1 273 ? -25.641 17.156 -4.199 1 57.31 273 ASN B CA 1
ATOM 4185 C C . ASN B 1 273 ? -26.094 16.141 -3.156 1 57.31 273 ASN B C 1
ATOM 4187 O O . ASN B 1 273 ? -27.047 16.391 -2.414 1 57.31 273 ASN B O 1
ATOM 4191 N N . LEU B 1 274 ? -25.625 15.062 -3.201 1 54.41 274 LEU B N 1
ATOM 4192 C CA . LEU B 1 274 ? -26.203 14.102 -2.273 1 54.41 274 LEU B CA 1
ATOM 4193 C C . LEU B 1 274 ? -25.656 14.305 -0.865 1 54.41 274 LEU B C 1
ATOM 4195 O O . LEU B 1 274 ? -26.031 13.586 0.064 1 54.41 274 LEU B O 1
ATOM 4199 N N . LYS B 1 275 ? -24.531 15.039 -0.722 1 56.59 275 LYS B N 1
ATOM 4200 C CA . LYS B 1 275 ? -24.156 15.414 0.635 1 56.59 275 LYS B CA 1
ATOM 4201 C C . LYS B 1 275 ? -25.375 15.727 1.487 1 56.59 275 LYS B C 1
ATOM 4203 O O . LYS B 1 275 ? -25.328 15.633 2.715 1 56.59 275 LYS B O 1
ATOM 4208 N N . LEU B 1 276 ? -26.375 16.094 0.673 1 48.75 276 LEU B N 1
ATOM 4209 C CA . LEU B 1 276 ? -27.578 16.609 1.319 1 48.75 276 LEU B CA 1
ATOM 4210 C C . LEU B 1 276 ? -28.359 15.477 1.973 1 48.75 276 LEU B C 1
ATOM 4212 O O . LEU B 1 276 ? -29.312 15.727 2.729 1 48.75 276 LEU B O 1
ATOM 4216 N N . LEU B 1 277 ? -28.125 14.266 1.455 1 46.75 277 LEU B N 1
ATOM 4217 C CA . LEU B 1 277 ? -29.188 13.391 1.935 1 46.75 277 LEU B CA 1
ATOM 4218 C C . LEU B 1 277 ? -28.984 13.039 3.404 1 46.75 277 LEU B C 1
ATOM 4220 O O . LEU B 1 277 ? -29.938 12.641 4.086 1 46.75 277 LEU B O 1
ATOM 4224 N N . VAL B 1 278 ? -27.672 12.75 3.916 1 50.41 278 VAL B N 1
ATOM 4225 C CA . VAL B 1 278 ? -27.703 12.273 5.297 1 50.41 278 VAL B CA 1
ATOM 4226 C C . VAL B 1 278 ? -27.156 13.359 6.223 1 50.41 278 VAL B C 1
ATOM 4228 O O . VAL B 1 278 ? -25.938 13.484 6.395 1 50.41 278 VAL B O 1
ATOM 4231 N N . SER B 1 279 ? -27.594 14.609 6.074 1 46.47 279 SER B N 1
ATOM 4232 C CA . SER B 1 279 ? -27.453 15.609 7.133 1 46.47 279 SER B CA 1
ATOM 4233 C C . SER B 1 279 ? -28.109 15.133 8.422 1 46.47 279 SER B C 1
ATOM 4235 O O . SER B 1 279 ? -29.156 14.469 8.398 1 46.47 279 SER B O 1
#

Organism: NCBI:txid376219

Sequence (558 aa):
MNIPADLMRMIELFQLPFMQRAIMGGILTGLMGGMLGSFTILRQLSFFSDALGHSALLGISISLLLRLDPSWVILPFAVLFALGVTYFMERTQLWTDALLNIIYSSSLAIGIIILSFRDDYRGGINNILFGDILGIRESDLILSGLLLLICIAFIALTLRSQMLLTLNEPLAIARGVAVTPHRTVFIVLLSLLVGISIRAIGVLLISAFVVIPACAARLLTRNFISYIIVSSALGGFSAVLGMMLSALLNLPSGPSIVTMQLAIFLLAILIPNLKLLVSMNIPADLMRMIELFQLPFMQRAIMGGILTGLMGGMLGSFTILRQLSFFSDALGHSALLGISISLLLRLDPSWVILPFAVLFALGVTYFMERTQLWTDALLNIIYSSSLAIGIIILSFRDDYRGGINNILFGDILGIRESDLILSGLLLLICIAFIALTLRSQMLLTLNEPLAIARGVAVTPHRTVFIVLLSLLVGISIRAIGVLLISAFVVIPACAARLLTRNFISYIIVSSALGGFSAVLGMMLSALLNLPSGPSIVTMQLAIFLLAILIPNLKLLVS

Secondary structure (DSSP, 8-state):
--HHHHHHHHHHHHTSHHHHHHHHHHHHHHHHHHHHHHHHHHTT-TTHHHHHHHHHHHHHHHHHHTT--THHHHHHHHHHHHHHHHHHHHHH---HHHHHHHHHHHHHHHHHHHHHT-S-TTTHHHHHHH--GGG--HHHHHHHHHHHHHHHHHHHHTHHHHHHHHH-HHHHHHTT--HHHHHHHHHHHHHHHHHHHHHHH-HHHHHHHHHHHHHHHHHHBSSHHHHHHHHHHHHHHHHHHHHHHHHHHT--HHHHHHHHHHHHHHHHHH-GGGGGTB-/--HHHHHHHHHHHHTSHHHHHHHHHHHHHHHHHHHHHHHHHHTT-TTHHHHHHHHHHHHHHHHHHTT--THHHHHHHHHHHHHHHHHHHHHH---HHHHHHHHHHHHHHHHHHHHHT-S-TTTHHHHHHH--GGG--HHHHHHHHHHHHHHHHHHHHTHHHHHHHHH-HHHHHHTT--HHHHHHHHHHHHHHHHHHHHHHH-HHHHHHHHHHHHHHHHHHBSSHHHHHHHHHHHHHHHHHHHHHHHHHHT--HHHHHHHHHHHHHHHHHH-GGGGGTB-

Radius of gyration: 23.34 Å; Cα contacts (8 Å, |Δi|>4): 927; chains: 2; bounding box: 76×60×57 Å

Nearest PDB structures (foldseek):
  7kyp-assembly4_N  TM=8.487E-01  e=2.621E-15  Streptococcus pneumoniae D39
  7kyo-assembly1_C-2  TM=8.438E-01  e=6.099E-14  Streptococcus pneumoniae D39
  2nq2-assembly1_A  TM=7.697E-01  e=4.379E-05  Haemophilus influenzae
  7lb8-assembly1_B  TM=7.828E-01  e=1.111E-03  Escherichia coli K-12
  7uwa-assembly1_h  TM=2.161E-01  e=9.095E+00  Citrus x limon

Solvent-accessible surface area (backbone atoms only — not comparable to full-atom values): 26873 Å² total; per-residue (Å²): 130,58,61,67,60,52,49,50,50,47,54,56,47,55,66,34,68,51,45,41,42,26,47,51,46,34,26,53,47,10,28,44,20,0,40,53,14,46,52,30,52,71,65,53,41,37,57,46,47,41,27,50,40,51,25,42,47,24,44,38,38,50,22,54,75,67,71,43,66,46,80,70,37,46,54,59,42,26,45,50,49,30,52,48,50,53,51,50,45,72,70,67,69,56,57,62,48,47,50,43,42,45,52,22,33,39,29,37,20,52,20,50,53,57,42,69,74,48,90,71,80,69,77,69,53,56,49,44,42,50,25,40,42,66,68,51,50,69,68,55,46,50,51,50,52,52,48,41,52,50,50,50,50,52,46,67,74,36,41,68,58,52,50,32,48,65,76,36,46,69,58,24,48,74,72,64,48,64,60,66,63,55,50,47,52,51,42,34,51,51,25,49,51,44,44,68,38,23,57,30,36,2,32,67,44,48,33,39,37,22,40,34,25,16,55,26,18,56,51,31,28,76,44,70,68,52,23,30,52,45,1,14,48,43,13,22,49,25,28,50,54,7,41,49,49,10,66,74,66,72,44,60,46,59,35,29,20,43,47,40,31,48,50,51,30,56,49,35,65,71,40,71,70,43,31,65,72,48,108,132,60,62,68,62,51,48,51,49,47,56,56,48,54,66,35,69,51,45,42,43,26,47,51,45,33,25,52,47,9,30,43,22,1,41,53,13,45,53,29,53,73,65,52,42,38,57,46,47,40,27,51,42,50,25,41,47,25,45,37,40,51,23,54,74,69,70,44,65,46,80,71,37,45,54,60,42,26,46,51,49,32,52,49,51,53,50,49,44,70,70,66,68,54,56,61,49,47,52,43,42,46,50,21,34,40,28,37,20,52,20,51,53,57,41,68,75,46,89,73,81,69,76,67,52,56,50,45,42,50,25,39,42,67,68,52,50,72,67,57,46,50,53,51,50,52,48,43,51,50,51,50,51,51,46,67,77,37,40,68,59,51,50,31,47,65,76,36,47,70,59,24,49,75,72,64,49,64,60,66,64,55,52,47,52,50,42,34,50,50,26,50,52,45,44,66,38,23,58,29,40,2,33,66,45,48,32,39,37,21,40,34,25,16,55,24,19,55,52,33,28,76,44,70,68,51,24,31,52,45,1,14,48,45,14,22,49,25,28,49,53,7,42,50,50,10,66,72,67,72,45,60,46,59,34,31,20,42,47,39,32,47,50,50,29,54,50,35,63,70,41,69,71,43,33,63,70,48,109

Foldseek 3Di:
DPVVVLVVLLVVVCPDPLNVQLLLLQLLLLLLLLLLLLLCVLLVNLCVLLLLLQLLLLQQLVCVVVVHDSLVRLLVSLLVSLVVLLVVCVVPVDRSVVSSVVSSVVSNVVSVVSCVVPPDDPPPQVLLAAAASSPDDPVLSVQSVVLSVVSCVLCVVCVVLSVCCSPPVVVSVVVPRDNSVNSSVSSSSVSNSSSSCSNNGHSNQSSLSNHLLLLLLVLQEDDSVSSSVSSSVLRSVLLNVQQSVCSSVVHDSNVSSSVSSVVSSVVSVVCNPNNPVHD/DPVVVLVVLLVVVCPDPLNVQLLLLQLLLLLLLLLLLLLCVLLVNLCVLLLLLLLLLLQQLVCVVVVHDSLVRLLVSLLVSLVVLLVVCVVPVDRSVVSSVVSSVVSNVVSVVSCVVPPDDPPCQVCLAAAASSPDDPVLSVQSVVLSVVSCVLCVVCVVLSVCCSPPVVVSVVVPNDNSVNSSVSSSSVSNSSSSCSNNGHSNQSSLSNHLLLLLLVLQEDDSVSSSVSSSVLSSVLLNVQQSVCSSVVHDSNVSSSVSSVVSSVVSVVCNPNNPPPD